Protein AF-A0A957QYD6-F1 (afdb_monomer)

Radius of gyration: 33.6 Å; Cα contacts (8 Å, |Δi|>4): 806; chains: 1; bounding box: 87×62×82 Å

Solvent-accessible surface area (backbone atoms only — not comparable to full-atom values): 34906 Å² total; per-residue (Å²): 112,67,49,65,47,17,61,75,36,44,69,42,18,51,48,41,56,72,78,39,56,90,44,41,72,78,31,37,68,39,18,50,70,55,33,40,85,70,39,49,62,56,34,54,61,67,34,68,90,64,81,73,57,56,93,84,30,79,79,37,42,63,34,46,53,34,50,62,35,21,50,42,65,68,87,66,64,53,43,52,52,45,25,53,55,51,47,57,51,41,55,52,38,53,76,71,71,42,66,61,68,58,43,44,51,53,46,32,51,44,62,48,62,51,28,44,38,79,45,71,49,93,85,44,59,88,45,77,47,76,49,72,51,67,50,42,68,69,53,50,51,62,48,55,64,52,46,64,60,50,52,60,55,54,74,76,54,88,82,86,70,52,57,37,63,50,51,38,37,46,61,39,61,41,90,80,59,85,95,64,86,74,54,70,70,53,50,50,51,33,43,56,50,22,53,52,47,43,44,54,51,42,66,75,27,77,90,33,60,30,51,30,47,53,42,48,51,53,29,49,76,69,73,38,51,89,78,46,87,69,86,69,61,68,66,57,48,55,38,35,49,87,86,59,90,90,49,62,64,66,62,51,50,53,55,48,52,51,51,35,49,56,51,20,63,56,55,58,74,46,62,50,56,62,52,30,50,52,50,40,50,51,53,52,32,30,51,59,60,74,51,76,71,61,63,39,58,46,58,33,33,36,53,24,23,76,72,40,94,56,21,59,58,44,30,51,29,31,62,72,59,67,52,57,18,68,52,34,31,38,14,52,48,46,18,53,73,71,62,41,91,64,41,68,60,55,42,55,58,26,55,75,34,80,72,26,20,66,33,35,42,49,48,52,53,42,43,94,82,53,60,66,71,58,45,54,53,41,64,76,60,34,82,91,40,21,71,57,45,16,55,34,30,31,68,65,52,41,51,67,77,54,50,52,52,37,33,66,39,90,53,61,64,35,11,44,21,30,42,51,10,37,30,60,11,88,65,67,75,51,62,60,78,96,42,39,69,51,39,51,53,39,59,48,69,53,88,67,85,40,69,67,55,17,61,61,18,45,82,29,39,67,59,15,48,52,28,52,53,52,53,72,73,41,92,64,81,77,91,53,79,87,45,95,73,26,28,67,58,29,18,56,70,28,38,50,72,67,54,33,54,56,52,59,74,67,62,53,86,86,51,60,67,59,58,54,25,56,56,31,46,80,39,58,70,50,44,49,62,46,63,73,37,74,84,42,58,90,52,59,50,46,54,49,41,35,81,72,46,76,58,44,50,54,43,51,51,54,44,44,78,72,68,48,53,40,56,61,57,32,55,23,25,74,37,75,86,51,77,79,86,79,83,77,64,63,34,56,55,26,51,51,50,26,54,45,21,53,62,38,46,73,47,95,45,70,64,49,25,48,18,14,52,40,29,29,58,51,26,54,53,52,19,56,50,34,50,52,49,55,55,48,37,70,73,72,25,80,127

Secondary structure (DSSP, 8-state):
-HHHHHTT-HHHHHHHHHH-GGGTTTTHHHHHHH-HHHHHHHHHHHTTT--S-TTT-TT-HHHHHHHHHH-S-TTSSHHHHHHHHHHHHHHHHHHTT--HHHHHHHHHHHH--EEEEEEE-TT-TT-EEEEEEEPPHHHHHHHHHHHHHHHHHHTTS--S--HHHHHHHHHHHS---TT-PPPHHHHHHHHHHHHHHHHHHHHHTTT-HHHHHHHHHHHHHTT-TTTS-----HHHHHHSPPP-TTS-HHHHHHHHHHHHHHHHHHHTTS-HHHHHHHHHHHHHHHHHTT--SS--HHHHHHHHHHH-S-HHHHHHHHHHTT--HHHHHHHHHHHHHTT-TTHHHHHHHHHHSHHHHHHHHHHHHH-SS--HHHHHHHHTT-TT-HHHHHHHHHTT-S-HHHHHHHHT-SSHHHHHHHHHHHHHSSSTT---GGGHHHHHHHHHT--S--HHHHHHHHT-HHHHHHHHHHHHHS----TTTT-TT-HHHHHHHH--HHHHHHHHTT--TTS-HHHHHHHHTT-HHHHHHHHT-GGGGGGTTGGG-S---HHHHHHHHHHHHTT--HHHHHHHTT-TTS-----S-HHHHHHHHHHHHHHHHTSS-HHHHHHHHHHHHHHHHHHHHHHHHHHHHHHH---

Sequence (639 aa):
PWLEYAWLGESEANYVLTNHPEYLISAAKPSLHWAPKSTLPYLLKASIGDKRLLHSSPDHPLRIINDWVQGVFPGSDEGVKRRKVLFGTIEKWLAENGDTDVALLALRSVFSPSFEMITTEPGSGNTVTMRHGYLLLDDLRAIQELWLQANEMLKSIEITNWDPLRIIVEEWAYSRQPGVTLSDDLYQFKRDFAVQLLHDVASLAQNHLGVLRWVRRVARALEVTSAVQVNIDEDFDVLYPEEDLDKDWRKQQEEQAAEVRKLADIWARSEPTEIASRLAHIEKEASLVGRQWPRWTPYLCQEIAERSETPSIWAAALMMVEVTGDLVFPFLYKAAEIMQSGWEKHVDKCLERSSLRAASLRLVLTLPDPPGTLLEKAFGLLDDHHGLVESLCLRSEIPENRVRQLLRHKNVSVAQAAARGEWASDPKGVVRDSLREDWRRVVINAARADYWIREALKNDPDLAYTWLTLQMDSSYSIPDYYSRESPFQAAVLALTLDHRRTLLKRVTANTQPELVFHLVGKAPELYRDLLENELLKDFHLIPLSGSPDEAWVDLARVASHAGYSPRKIALAAFSIVGVVVHSGPESMVWSEWEKRFEAICVHDDELLQEIGKSGIVYASSQRKRAEKRERHEGIYGWG

Mean predicted aligned error: 11.42 Å

Structure (mmCIF, N/CA/C/O backbone):
data_AF-A0A957QYD6-F1
#
_entry.id   AF-A0A957QYD6-F1
#
loop_
_atom_site.group_PDB
_atom_site.id
_atom_site.type_symbol
_atom_site.label_atom_id
_atom_site.label_alt_id
_atom_site.label_comp_id
_atom_site.label_asym_id
_atom_site.label_entity_id
_atom_site.label_seq_id
_atom_site.pdbx_PDB_ins_code
_atom_site.Cartn_x
_atom_site.Cartn_y
_atom_site.Cartn_z
_atom_site.occupancy
_atom_site.B_iso_or_equiv
_atom_site.auth_seq_id
_atom_site.auth_comp_id
_atom_site.auth_asym_id
_atom_site.auth_atom_id
_atom_site.pdbx_PDB_model_num
ATOM 1 N N . PRO A 1 1 ? 6.015 -27.399 -25.560 1.00 81.06 1 PRO A N 1
ATOM 2 C CA . PRO A 1 1 ? 5.435 -28.626 -26.153 1.00 81.06 1 PRO A CA 1
ATOM 3 C C . PRO A 1 1 ? 3.923 -28.775 -25.915 1.00 81.06 1 PRO A C 1
ATOM 5 O O . PRO A 1 1 ? 3.189 -28.961 -26.879 1.00 81.06 1 PRO A O 1
ATOM 8 N N . TRP A 1 2 ? 3.444 -28.709 -24.662 1.00 90.19 2 TRP A N 1
ATOM 9 C CA . TRP A 1 2 ? 2.016 -28.904 -24.354 1.00 90.19 2 TRP A CA 1
ATOM 10 C C . TRP A 1 2 ? 1.124 -27.724 -24.744 1.00 90.19 2 TRP A C 1
ATOM 12 O O . TRP A 1 2 ? -0.014 -27.941 -25.146 1.00 90.19 2 TRP A O 1
ATOM 22 N N . LEU A 1 3 ? 1.648 -26.494 -24.687 1.00 89.31 3 LEU A N 1
ATOM 23 C CA . LEU A 1 3 ? 0.950 -25.305 -25.184 1.00 89.31 3 LEU A CA 1
ATOM 24 C C . LEU A 1 3 ? 0.640 -25.445 -26.681 1.00 89.31 3 LEU A C 1
ATOM 26 O O . LEU A 1 3 ? -0.491 -25.233 -27.105 1.00 89.31 3 LEU A O 1
ATOM 30 N N . GLU A 1 4 ? 1.642 -25.817 -27.473 1.00 91.44 4 GLU A N 1
ATOM 31 C CA . GLU A 1 4 ? 1.532 -25.991 -28.919 1.00 91.44 4 GLU A CA 1
ATOM 32 C C . GLU A 1 4 ? 0.623 -27.174 -29.269 1.00 91.44 4 GLU A C 1
ATOM 34 O O . GLU A 1 4 ? -0.174 -27.080 -30.197 1.00 91.44 4 GLU A O 1
ATOM 39 N N . TYR A 1 5 ? 0.686 -28.259 -28.488 1.00 91.81 5 TYR A N 1
ATOM 40 C CA . TYR A 1 5 ? -0.209 -29.407 -28.640 1.00 91.81 5 TYR A CA 1
ATOM 41 C C . TYR A 1 5 ? -1.674 -29.038 -28.366 1.00 91.81 5 TYR A C 1
ATOM 43 O O . TYR A 1 5 ? -2.548 -29.392 -29.150 1.00 91.81 5 TYR A O 1
ATOM 51 N N . ALA A 1 6 ? -1.953 -28.258 -27.315 1.00 91.75 6 ALA A N 1
ATOM 52 C CA . ALA A 1 6 ? -3.310 -27.813 -26.989 1.00 91.75 6 ALA A CA 1
ATOM 53 C C . ALA A 1 6 ? -3.938 -26.916 -28.074 1.00 91.75 6 ALA A C 1
ATOM 55 O O . ALA A 1 6 ? -5.160 -26.826 -28.161 1.00 91.75 6 ALA A O 1
ATOM 56 N N . TRP A 1 7 ? -3.132 -26.261 -28.919 1.00 94.31 7 TRP A N 1
ATOM 57 C CA . TRP A 1 7 ? -3.636 -25.479 -30.054 1.00 94.31 7 TRP A CA 1
ATOM 58 C C . TRP A 1 7 ? -4.165 -26.334 -31.213 1.00 94.31 7 TRP A C 1
ATOM 60 O O . TRP A 1 7 ? -4.867 -25.786 -32.063 1.00 94.31 7 TRP A O 1
ATOM 70 N N . LEU A 1 8 ? -3.868 -27.639 -31.253 1.00 93.50 8 LEU A N 1
ATOM 71 C CA . LEU A 1 8 ? -4.245 -28.519 -32.364 1.00 93.50 8 LEU A CA 1
ATOM 72 C C . LEU A 1 8 ? -5.752 -28.812 -32.432 1.00 93.50 8 LEU A C 1
ATOM 74 O O . LEU A 1 8 ? -6.259 -29.048 -33.529 1.00 93.50 8 LEU A O 1
ATOM 78 N N . GLY A 1 9 ? -6.470 -28.762 -31.306 1.00 94.44 9 GLY A N 1
ATOM 79 C CA . GLY A 1 9 ? -7.908 -29.016 -31.282 1.00 94.44 9 GLY A CA 1
ATOM 80 C C . GLY A 1 9 ? -8.495 -29.248 -29.890 1.00 94.44 9 GLY A C 1
ATOM 81 O O . GLY A 1 9 ? -7.802 -29.251 -28.871 1.00 94.44 9 GLY A O 1
ATOM 82 N N . GLU A 1 10 ? -9.815 -29.448 -29.848 1.00 95.50 10 GLU A N 1
ATOM 83 C CA . GLU A 1 10 ? -10.580 -29.666 -28.611 1.00 95.50 10 GLU A CA 1
ATOM 84 C C . GLU A 1 10 ? -10.161 -30.943 -27.869 1.00 95.50 10 GLU A C 1
ATOM 86 O O . GLU A 1 10 ? -10.092 -30.952 -26.639 1.00 95.50 10 GLU A O 1
ATOM 91 N N . SER A 1 11 ? -9.852 -32.023 -28.592 1.00 95.69 11 SER A N 1
ATOM 92 C CA . SER A 1 11 ? -9.425 -33.287 -27.977 1.00 95.69 11 SER A CA 1
ATOM 93 C C . SER A 1 11 ? -8.052 -33.156 -27.325 1.00 95.69 11 SER A C 1
ATOM 95 O O . SER A 1 11 ? -7.848 -33.622 -26.205 1.00 95.69 11 SER A O 1
ATOM 97 N N . GLU A 1 12 ? -7.130 -32.460 -27.983 1.00 97.06 12 GLU A N 1
ATOM 98 C CA . GLU A 1 12 ? -5.781 -32.202 -27.494 1.00 97.06 12 GLU A CA 1
ATOM 99 C C . GLU A 1 12 ? -5.798 -31.261 -26.288 1.00 97.06 12 GLU A C 1
ATOM 101 O O . GLU A 1 12 ? -5.145 -31.547 -25.283 1.00 97.06 12 GLU A O 1
ATOM 106 N N . ALA A 1 13 ? -6.606 -30.197 -26.332 1.00 94.81 13 ALA A N 1
ATOM 107 C CA . ALA A 1 13 ? -6.820 -29.313 -25.190 1.00 94.81 13 ALA A CA 1
ATOM 108 C C . ALA A 1 13 ? -7.363 -30.078 -23.968 1.00 94.81 13 ALA A C 1
ATOM 110 O O . ALA A 1 13 ? -6.786 -30.007 -22.882 1.00 94.81 13 ALA A O 1
ATOM 111 N N . ASN A 1 14 ? -8.423 -30.878 -24.142 1.00 94.69 14 ASN A N 1
ATOM 112 C CA . ASN A 1 14 ? -8.981 -31.698 -23.060 1.00 94.69 14 ASN A CA 1
ATOM 113 C C . ASN A 1 14 ? -7.978 -32.737 -22.528 1.00 94.69 14 ASN A C 1
ATOM 115 O O . ASN A 1 14 ? -7.928 -32.989 -21.319 1.00 94.69 14 ASN A O 1
ATOM 119 N N . TYR A 1 15 ? -7.157 -33.323 -23.407 1.00 95.62 15 TYR A N 1
ATOM 120 C CA . TYR A 1 15 ? -6.106 -34.259 -23.013 1.00 95.62 15 TYR A CA 1
ATOM 121 C C . TYR A 1 15 ? -5.075 -33.590 -22.099 1.00 95.62 15 TYR A C 1
ATOM 123 O O . TYR A 1 15 ? -4.736 -34.165 -21.062 1.00 95.62 15 TYR A O 1
ATOM 131 N N . VAL A 1 16 ? -4.612 -32.381 -22.445 1.00 94.25 16 VAL A N 1
ATOM 132 C CA . VAL A 1 16 ? -3.661 -31.614 -21.621 1.00 94.25 16 VAL A CA 1
ATOM 133 C C . VAL A 1 16 ? -4.272 -31.278 -20.263 1.00 94.25 16 VAL A C 1
ATOM 135 O O . VAL A 1 16 ? -3.642 -31.541 -19.245 1.00 94.25 16 VAL A O 1
ATOM 138 N N . LEU A 1 17 ? -5.515 -30.787 -20.216 1.00 92.69 17 LEU A N 1
ATOM 139 C CA . LEU A 1 17 ? -6.185 -30.462 -18.948 1.00 92.69 17 LEU A CA 1
ATOM 140 C C . LEU A 1 17 ? -6.315 -31.671 -18.010 1.00 92.69 17 LEU A C 1
ATOM 142 O O . LEU A 1 17 ? -6.171 -31.534 -16.797 1.00 92.69 17 LEU A O 1
ATOM 146 N N . THR A 1 18 ? -6.590 -32.850 -18.572 1.00 93.31 18 THR A N 1
ATOM 147 C CA . THR A 1 18 ? -6.857 -34.065 -17.789 1.00 93.31 18 THR A CA 1
ATOM 148 C C . THR A 1 18 ? -5.574 -34.758 -17.333 1.00 93.31 18 THR A C 1
ATOM 150 O O . THR A 1 18 ? -5.497 -35.212 -16.194 1.00 93.31 18 THR A O 1
ATOM 153 N N . ASN A 1 19 ? -4.573 -34.861 -18.212 1.00 95.44 19 ASN A N 1
ATOM 154 C CA . ASN A 1 19 ? -3.368 -35.663 -17.969 1.00 95.44 19 ASN A CA 1
ATOM 155 C C . ASN A 1 19 ? -2.163 -34.832 -17.511 1.00 95.44 19 ASN A C 1
ATOM 157 O O . ASN A 1 19 ? -1.222 -35.392 -16.957 1.00 95.44 19 ASN A O 1
ATOM 161 N N . HIS A 1 20 ? -2.196 -33.519 -17.742 1.00 93.44 20 HIS A N 1
ATOM 162 C CA . HIS A 1 20 ? -1.092 -32.591 -17.501 1.00 93.44 20 HIS A CA 1
ATOM 163 C C . HIS A 1 20 ? -1.568 -31.303 -16.794 1.00 93.44 20 HIS A C 1
ATOM 165 O O . HIS A 1 20 ? -1.331 -30.194 -17.290 1.00 93.44 20 HIS A O 1
ATOM 171 N N . PRO A 1 21 ? -2.261 -31.410 -15.638 1.00 91.50 21 PRO A N 1
ATOM 172 C CA . PRO A 1 21 ? -2.838 -30.260 -14.936 1.00 91.50 21 PRO A CA 1
ATOM 173 C C . PRO A 1 21 ? -1.792 -29.230 -14.480 1.00 91.50 21 PRO A C 1
ATOM 175 O O . PRO A 1 21 ? -2.120 -28.056 -14.318 1.00 91.50 21 PRO A O 1
ATOM 178 N N . GLU A 1 22 ? -0.526 -29.622 -14.323 1.00 92.75 22 GLU A N 1
ATOM 179 C CA . GLU A 1 22 ? 0.596 -28.723 -14.033 1.00 92.75 22 GLU A CA 1
ATOM 180 C C . GLU A 1 22 ? 0.827 -27.665 -15.128 1.00 92.75 22 GLU A C 1
ATOM 182 O O . GLU A 1 22 ? 1.401 -26.610 -14.860 1.00 92.75 22 GLU A O 1
ATOM 187 N N . TYR A 1 23 ? 0.328 -27.901 -16.347 1.00 93.25 23 TYR A N 1
ATOM 188 C CA . TYR A 1 23 ? 0.391 -26.954 -17.460 1.00 93.25 23 TYR A CA 1
ATOM 189 C C . TYR A 1 23 ? -0.883 -26.119 -17.630 1.00 93.25 23 TYR A C 1
ATOM 191 O O . TYR A 1 23 ? -0.955 -25.346 -18.584 1.00 93.25 23 TYR A O 1
ATOM 199 N N . LEU A 1 24 ? -1.859 -26.205 -16.714 1.00 94.25 24 LEU A N 1
ATOM 200 C CA . LEU A 1 24 ? -3.146 -25.502 -16.809 1.00 94.25 24 LEU A CA 1
ATOM 201 C C . LEU A 1 24 ? -2.990 -24.023 -17.187 1.00 94.25 24 LEU A C 1
ATOM 203 O O . LEU A 1 24 ? -3.624 -23.572 -18.133 1.00 94.25 24 LEU A O 1
ATOM 207 N N . ILE A 1 25 ? -2.127 -23.283 -16.484 1.00 95.12 25 ILE A N 1
ATOM 208 C CA . ILE A 1 25 ? -1.944 -21.838 -16.696 1.00 95.12 25 ILE A CA 1
ATOM 209 C C . ILE A 1 25 ? -1.325 -21.542 -18.065 1.00 95.12 25 ILE A C 1
ATOM 211 O O . ILE A 1 25 ? -1.827 -20.698 -18.804 1.00 95.12 25 ILE A O 1
ATOM 215 N N . SER A 1 26 ? -0.270 -22.270 -18.443 1.00 92.62 26 SER A N 1
ATOM 216 C CA . SER A 1 26 ? 0.401 -22.046 -19.730 1.00 92.62 26 SER A CA 1
ATOM 217 C C . SER A 1 26 ? -0.457 -22.487 -20.919 1.00 92.62 26 SER A C 1
ATOM 219 O O . SER A 1 26 ? -0.424 -21.832 -21.954 1.00 92.62 26 SER A O 1
ATOM 221 N N . ALA A 1 27 ? -1.280 -23.530 -20.772 1.00 93.81 27 ALA A N 1
ATOM 222 C CA . ALA A 1 27 ? -2.193 -24.026 -21.803 1.00 93.81 27 ALA A CA 1
ATOM 223 C C . ALA A 1 27 ? -3.606 -23.405 -21.743 1.00 93.81 27 ALA A C 1
ATOM 225 O O . ALA A 1 27 ? -4.472 -23.777 -22.540 1.00 93.81 27 ALA A O 1
ATOM 226 N N . ALA A 1 28 ? -3.871 -22.457 -20.838 1.00 93.94 28 ALA A N 1
ATOM 227 C CA . ALA A 1 28 ? -5.221 -21.939 -20.612 1.00 93.94 28 ALA A CA 1
ATOM 228 C C . ALA A 1 28 ? -5.804 -21.237 -21.845 1.00 93.94 28 ALA A C 1
ATOM 230 O O . ALA A 1 28 ? -6.974 -21.428 -22.163 1.00 93.94 28 ALA A O 1
ATOM 231 N N . LYS A 1 29 ? -4.994 -20.462 -22.578 1.00 92.50 29 LYS A N 1
ATOM 232 C CA . LYS A 1 29 ? -5.446 -19.725 -23.770 1.00 92.50 29 LYS A CA 1
ATOM 233 C C . LYS A 1 29 ? -5.958 -20.646 -24.895 1.00 92.50 29 LYS A C 1
ATOM 235 O O . LYS A 1 29 ? -7.103 -20.450 -25.304 1.00 92.50 29 LYS A O 1
ATOM 240 N N . PRO A 1 30 ? -5.194 -21.646 -25.387 1.00 93.50 30 PRO A N 1
ATOM 241 C CA . PRO A 1 30 ? -5.735 -22.615 -26.345 1.00 93.50 30 PRO A CA 1
ATOM 242 C C . PRO A 1 30 ? -6.906 -23.418 -25.779 1.00 93.50 30 PRO A C 1
ATOM 244 O O . PRO A 1 30 ? -7.872 -23.682 -26.491 1.00 93.50 30 PRO A O 1
ATOM 247 N N . SER A 1 31 ? -6.863 -23.769 -24.492 1.00 95.56 31 SER A N 1
ATOM 248 C CA . SER A 1 31 ? -7.916 -24.585 -23.881 1.00 95.56 31 SER A CA 1
ATOM 249 C C . SER A 1 31 ? -9.244 -23.831 -23.758 1.00 95.56 31 SER A C 1
ATOM 251 O O . SER A 1 31 ? -10.294 -24.387 -24.057 1.00 95.56 31 SER A O 1
ATOM 253 N N . LEU A 1 32 ? -9.220 -22.538 -23.427 1.00 95.94 32 LEU A N 1
ATOM 254 C CA . LEU A 1 32 ? -10.403 -21.671 -23.451 1.00 95.94 32 LEU A CA 1
ATOM 255 C C . LEU A 1 32 ? -10.903 -21.387 -24.872 1.00 95.94 32 LEU A C 1
ATOM 257 O O . LEU A 1 32 ? -12.088 -21.118 -25.059 1.00 95.94 32 LEU A O 1
ATOM 261 N N . HIS A 1 33 ? -10.020 -21.438 -25.872 1.00 93.62 33 HIS A N 1
ATOM 262 C CA . HIS A 1 33 ? -10.412 -21.301 -27.271 1.00 93.62 33 HIS A CA 1
ATOM 263 C C . HIS A 1 33 ? -11.190 -22.528 -27.767 1.00 93.62 33 HIS A C 1
ATOM 265 O O . HIS A 1 33 ? -12.258 -22.365 -28.351 1.00 93.62 33 HIS A O 1
ATOM 271 N N . TRP A 1 34 ? -10.688 -23.740 -27.503 1.00 95.31 34 TRP A N 1
ATOM 272 C CA . TRP A 1 34 ? -11.271 -24.976 -28.037 1.00 95.31 34 TRP A CA 1
ATOM 273 C C . TRP A 1 34 ? -12.262 -25.678 -27.100 1.00 95.31 34 TRP A C 1
ATOM 275 O O . TRP A 1 34 ? -13.253 -26.229 -27.563 1.00 95.31 34 TRP A O 1
ATOM 285 N N . ALA A 1 35 ? -12.011 -25.667 -25.790 1.00 95.88 35 ALA A N 1
ATOM 286 C CA . ALA A 1 35 ? -12.738 -26.446 -24.783 1.00 95.88 35 ALA A CA 1
ATOM 287 C C . ALA A 1 35 ? -13.107 -25.611 -23.531 1.00 95.88 35 ALA A C 1
ATOM 289 O O . ALA A 1 35 ? -12.777 -25.997 -22.400 1.00 95.88 35 ALA A O 1
ATOM 290 N N . PRO A 1 36 ? -13.804 -24.463 -23.660 1.00 96.25 36 PRO A N 1
ATOM 291 C CA . PRO A 1 36 ? -14.046 -23.562 -22.530 1.00 96.25 36 PRO A CA 1
ATOM 292 C C . PRO A 1 36 ? -14.858 -24.207 -21.398 1.00 96.25 36 PRO A C 1
ATOM 294 O O . PRO A 1 36 ? -14.525 -24.027 -20.230 1.00 96.25 36 PRO A O 1
ATOM 297 N N . LYS A 1 37 ? -15.870 -25.027 -21.722 1.00 95.75 37 LYS A N 1
ATOM 298 C CA . LYS A 1 37 ? -16.712 -25.712 -20.720 1.00 95.75 37 LYS A CA 1
ATOM 299 C C . LYS A 1 37 ? -15.923 -26.674 -19.829 1.00 95.75 37 LYS A C 1
ATOM 301 O O . LYS A 1 37 ? -16.267 -26.826 -18.661 1.00 95.75 37 LYS A O 1
ATOM 306 N N . SER A 1 38 ? -14.882 -27.302 -20.373 1.00 94.50 38 SER A N 1
ATOM 307 C CA . SER A 1 38 ? -13.979 -28.174 -19.617 1.00 94.50 38 SER A CA 1
ATOM 308 C C . SER A 1 38 ? -12.923 -27.373 -18.867 1.00 94.50 38 SER A C 1
ATOM 310 O O . SER A 1 38 ? -12.589 -27.718 -17.743 1.00 94.50 38 SER A O 1
ATOM 312 N N . THR A 1 39 ? -12.412 -26.295 -19.467 1.00 97.25 39 THR A N 1
ATOM 313 C CA . THR A 1 39 ? -11.297 -25.503 -18.922 1.00 97.25 39 THR A CA 1
ATOM 314 C C . THR A 1 39 ? -11.700 -24.663 -17.711 1.00 97.25 39 THR A C 1
ATOM 316 O O . THR A 1 39 ? -10.968 -24.608 -16.723 1.00 97.25 39 THR A O 1
ATOM 319 N N . LEU A 1 40 ? -12.863 -24.006 -17.772 1.00 98.00 40 LEU A N 1
ATOM 320 C CA . LEU A 1 40 ? -13.306 -23.062 -16.744 1.00 98.00 40 LEU A CA 1
ATOM 321 C C . LEU A 1 40 ? -13.385 -23.680 -15.333 1.00 98.00 40 LE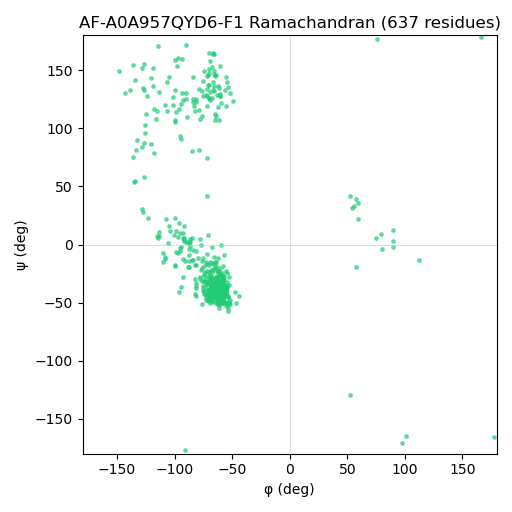U A C 1
ATOM 323 O O . LEU A 1 40 ? -12.837 -23.064 -14.421 1.00 98.00 40 LEU A O 1
ATOM 327 N N . PRO A 1 41 ? -13.945 -24.891 -15.118 1.00 97.00 41 PRO A N 1
ATOM 328 C CA . PRO A 1 41 ? -13.915 -25.541 -13.804 1.00 97.00 41 PRO A CA 1
ATOM 329 C C . PRO A 1 41 ? -12.506 -25.708 -13.214 1.00 97.00 41 PRO A C 1
ATOM 331 O O . PRO A 1 41 ? -12.317 -25.502 -12.015 1.00 97.00 41 PRO A O 1
ATOM 334 N N . TYR A 1 42 ? -11.499 -26.041 -14.034 1.00 96.50 42 TYR A N 1
ATOM 335 C CA . TYR A 1 42 ? -10.115 -26.165 -13.560 1.00 96.50 42 TYR A CA 1
ATOM 336 C C . TYR A 1 42 ? -9.529 -24.811 -13.152 1.00 96.50 42 TYR A C 1
ATOM 338 O O . TYR A 1 42 ? -8.854 -24.732 -12.127 1.00 96.50 42 TYR A O 1
ATOM 346 N N . LEU A 1 43 ? -9.808 -23.744 -13.908 1.00 97.69 43 LEU A N 1
ATOM 347 C CA . LEU A 1 43 ? -9.346 -22.392 -13.575 1.00 97.69 43 LEU A CA 1
ATOM 348 C C . LEU A 1 43 ? -10.037 -21.835 -12.320 1.00 97.69 43 LEU A C 1
ATOM 350 O O . LEU A 1 43 ? -9.362 -21.245 -11.477 1.00 97.69 43 LEU A O 1
ATOM 354 N N . LEU A 1 44 ? -11.345 -22.064 -12.148 1.00 97.56 44 LEU A N 1
ATOM 355 C CA . LEU A 1 44 ? -12.054 -21.706 -10.911 1.00 97.56 44 LEU A CA 1
ATOM 356 C C . LEU A 1 44 ? -11.440 -22.441 -9.714 1.00 97.56 44 LEU A C 1
ATOM 358 O O . LEU A 1 44 ? -11.052 -21.811 -8.735 1.00 97.56 44 LEU A O 1
ATOM 362 N N . LYS A 1 45 ? -11.224 -23.756 -9.828 1.00 96.94 45 LYS A N 1
ATOM 363 C CA . LYS A 1 45 ? -10.572 -24.545 -8.774 1.00 96.94 45 LYS A CA 1
ATOM 364 C C . LYS A 1 45 ? -9.157 -24.057 -8.450 1.00 96.94 45 LYS A C 1
ATOM 366 O O . LYS A 1 45 ? -8.799 -23.986 -7.279 1.00 96.94 45 LYS A O 1
ATOM 371 N N . ALA A 1 46 ? -8.367 -23.703 -9.462 1.00 95.88 46 ALA A N 1
ATOM 372 C CA . ALA A 1 46 ? -7.019 -23.163 -9.281 1.00 95.88 46 ALA A CA 1
ATOM 373 C C . ALA A 1 46 ? -7.003 -21.765 -8.635 1.00 95.88 46 ALA A C 1
ATOM 375 O O . ALA A 1 46 ? -5.957 -21.334 -8.163 1.00 95.88 46 ALA A O 1
ATOM 376 N N . SER A 1 47 ? -8.142 -21.064 -8.609 1.00 96.38 47 SER A N 1
ATOM 377 C CA . SER A 1 47 ? -8.267 -19.734 -8.001 1.00 96.38 47 SER A CA 1
ATOM 378 C C . SER A 1 47 ? -8.520 -19.778 -6.493 1.00 96.38 47 SER A C 1
ATOM 380 O O . SER A 1 47 ? -8.405 -18.749 -5.831 1.00 96.38 47 SER A O 1
ATOM 382 N N . ILE A 1 48 ? -8.874 -20.941 -5.931 1.00 96.19 48 ILE A N 1
ATOM 383 C CA . ILE A 1 48 ? -9.168 -21.071 -4.499 1.00 96.19 48 ILE A CA 1
ATOM 384 C C . ILE A 1 48 ? -7.910 -20.728 -3.692 1.00 96.19 48 ILE A C 1
ATOM 386 O O . ILE A 1 48 ? -6.884 -21.399 -3.794 1.00 96.19 48 ILE A O 1
ATOM 390 N N . GLY A 1 49 ? -8.004 -19.685 -2.866 1.00 91.81 49 GLY A N 1
ATOM 391 C CA . GLY A 1 49 ? -6.917 -19.228 -1.999 1.00 91.81 49 GLY A CA 1
ATOM 392 C C . GLY A 1 49 ? -5.843 -18.364 -2.674 1.00 91.81 49 GLY A C 1
ATOM 393 O O . GLY A 1 49 ? -4.972 -17.859 -1.962 1.00 91.81 49 GLY A O 1
ATOM 394 N N . ASP A 1 50 ? -5.902 -18.134 -3.992 1.00 91.75 50 ASP A N 1
ATOM 395 C CA . ASP A 1 50 ? -5.016 -17.176 -4.665 1.00 91.75 50 ASP A CA 1
ATOM 396 C C . ASP A 1 50 ? -5.518 -15.746 -4.410 1.00 91.75 50 ASP A C 1
ATOM 398 O O . ASP A 1 50 ? -6.566 -15.329 -4.895 1.00 91.75 50 ASP A O 1
ATOM 402 N N . LYS A 1 51 ? -4.785 -15.003 -3.573 1.00 88.88 51 LYS A N 1
ATOM 403 C CA . LYS A 1 51 ? -5.127 -13.629 -3.162 1.00 88.88 51 LYS A CA 1
ATOM 404 C C . LYS A 1 51 ? -4.331 -12.562 -3.917 1.00 88.88 51 LYS A C 1
ATOM 406 O O . LYS A 1 51 ? -4.354 -11.395 -3.522 1.00 88.88 51 LYS A O 1
ATOM 411 N N . ARG A 1 52 ? -3.565 -12.940 -4.948 1.00 91.12 52 ARG A N 1
ATOM 412 C CA . ARG A 1 52 ? -2.764 -11.980 -5.722 1.00 91.12 52 ARG A CA 1
ATOM 413 C C . ARG A 1 52 ? -3.677 -11.015 -6.482 1.00 91.12 52 ARG A C 1
ATOM 415 O O . ARG A 1 52 ? -4.760 -11.369 -6.938 1.00 91.12 52 ARG A O 1
ATOM 422 N N . LEU A 1 53 ? -3.230 -9.770 -6.638 1.00 85.56 53 LEU A N 1
ATOM 423 C CA . LEU A 1 53 ? -3.993 -8.743 -7.346 1.00 85.56 53 LEU A CA 1
ATOM 424 C C . LEU A 1 53 ? -4.043 -9.046 -8.854 1.00 85.56 53 LEU A C 1
ATOM 426 O O . LEU A 1 53 ? -3.007 -9.161 -9.507 1.00 85.56 53 LEU A O 1
ATOM 430 N N . LEU A 1 54 ? -5.251 -9.099 -9.430 1.00 86.75 54 LEU A N 1
ATOM 431 C CA . LEU A 1 54 ? -5.456 -9.493 -10.835 1.00 86.75 54 LEU A CA 1
ATOM 432 C C . LEU A 1 54 ? -4.752 -8.580 -11.853 1.00 86.75 54 LEU A C 1
ATOM 434 O O . LEU A 1 54 ? -4.390 -9.034 -12.932 1.00 86.75 54 LEU A O 1
ATOM 438 N N . HIS A 1 55 ? -4.568 -7.293 -11.545 1.00 79.81 55 HIS A N 1
ATOM 439 C CA . HIS A 1 55 ? -3.933 -6.343 -12.468 1.00 79.81 55 HIS A CA 1
ATOM 440 C C . HIS A 1 55 ? -2.404 -6.487 -12.527 1.00 79.81 55 HIS A C 1
ATOM 442 O O . HIS A 1 55 ? -1.800 -6.087 -13.515 1.00 79.81 55 HIS A O 1
ATOM 448 N N . SER A 1 56 ? -1.780 -7.061 -11.494 1.00 82.50 56 SER A N 1
ATOM 449 C CA . SER A 1 56 ? -0.327 -7.266 -11.409 1.00 82.50 56 SER A CA 1
ATOM 450 C C . SER A 1 56 ? 0.092 -8.724 -11.622 1.00 82.50 56 SER A C 1
ATOM 452 O O . SER A 1 56 ? 1.273 -9.044 -11.513 1.00 82.50 56 SER A O 1
ATOM 454 N N . SER A 1 57 ? -0.858 -9.628 -11.875 1.00 90.69 57 SER A N 1
ATOM 455 C CA . SER A 1 57 ? -0.610 -11.070 -12.005 1.00 90.69 57 SER A CA 1
ATOM 456 C C . SER A 1 57 ? -1.330 -11.636 -13.235 1.00 90.69 57 SER A C 1
ATOM 458 O O . SER A 1 57 ? -2.419 -12.199 -13.105 1.00 90.69 57 SER A O 1
ATOM 460 N N . PRO A 1 58 ? -0.746 -11.481 -14.441 1.00 88.44 58 PRO A N 1
ATOM 461 C CA . PRO A 1 58 ? -1.331 -11.968 -15.697 1.00 88.44 58 PRO A CA 1
ATOM 462 C C . PRO A 1 58 ? -1.574 -13.485 -15.731 1.00 88.44 58 PRO A C 1
ATOM 464 O O . PRO A 1 58 ? -2.424 -13.966 -16.471 1.00 88.44 58 PRO A O 1
ATOM 467 N N . ASP A 1 59 ? -0.825 -14.239 -14.927 1.00 92.19 59 ASP A N 1
ATOM 468 C CA . ASP A 1 59 ? -0.904 -15.692 -14.775 1.00 92.19 59 ASP A CA 1
ATOM 469 C C . ASP A 1 59 ? -1.985 -16.150 -13.777 1.00 92.19 59 ASP A C 1
ATOM 471 O O . ASP A 1 59 ? -2.209 -17.351 -13.621 1.00 92.19 59 ASP A O 1
ATOM 475 N N . HIS A 1 60 ? -2.662 -15.224 -13.091 1.00 95.75 60 HIS A N 1
ATOM 476 C CA . HIS A 1 60 ? -3.733 -15.561 -12.156 1.00 95.75 60 HIS A CA 1
ATOM 477 C C . HIS A 1 60 ? -4.928 -16.189 -12.909 1.00 95.75 60 HIS A C 1
ATOM 479 O O . HIS A 1 60 ? -5.415 -15.591 -13.872 1.00 95.75 60 HIS A O 1
ATOM 485 N N . PRO A 1 61 ? -5.507 -17.326 -12.467 1.00 96.75 61 PRO A N 1
ATOM 486 C CA . PRO A 1 61 ? -6.559 -18.000 -13.236 1.00 96.75 61 PRO A CA 1
ATOM 487 C C . PRO A 1 61 ? -7.812 -17.137 -13.484 1.00 96.75 61 PRO A C 1
ATOM 489 O O . PRO A 1 61 ? -8.280 -17.059 -14.617 1.00 96.75 61 PRO A O 1
ATOM 492 N N . LEU A 1 62 ? -8.317 -16.404 -12.478 1.00 96.50 62 LEU A N 1
ATOM 493 C CA . LEU A 1 62 ? -9.392 -15.410 -12.683 1.00 96.50 62 LEU A CA 1
ATOM 494 C C . LEU A 1 62 ? -9.024 -14.288 -13.671 1.00 96.50 62 LEU A C 1
ATOM 496 O O . LEU A 1 62 ? -9.898 -13.824 -14.401 1.00 96.50 62 LEU A O 1
ATOM 500 N N . ARG A 1 63 ? -7.753 -13.858 -13.732 1.00 95.00 63 ARG A N 1
ATOM 501 C CA . ARG A 1 63 ? -7.304 -12.867 -14.722 1.00 95.00 63 ARG A CA 1
ATOM 502 C C . ARG A 1 63 ? -7.376 -13.450 -16.131 1.00 95.00 63 ARG A C 1
ATOM 504 O O . ARG A 1 63 ? -7.899 -12.794 -17.024 1.00 95.00 63 ARG A O 1
ATOM 511 N N . ILE A 1 64 ? -6.961 -14.703 -16.302 1.00 95.81 64 ILE A N 1
ATOM 512 C CA . ILE A 1 64 ? -7.051 -15.423 -17.578 1.00 95.81 64 ILE A CA 1
ATOM 513 C C . ILE A 1 64 ? -8.512 -15.581 -18.031 1.00 95.81 64 ILE A C 1
ATOM 515 O O . ILE A 1 64 ? -8.818 -15.353 -19.203 1.00 95.81 64 ILE A O 1
ATOM 519 N N . ILE A 1 65 ? -9.426 -15.931 -17.115 1.00 96.88 65 ILE A N 1
ATOM 520 C CA . ILE A 1 65 ? -10.871 -15.983 -17.404 1.00 96.88 65 ILE A CA 1
ATOM 521 C C . ILE A 1 65 ? -11.369 -14.604 -17.853 1.00 96.88 65 ILE A C 1
ATOM 523 O O . ILE A 1 65 ? -12.060 -14.503 -18.867 1.00 96.88 65 ILE A O 1
ATOM 527 N N . ASN A 1 66 ? -10.997 -13.546 -17.128 1.00 94.50 66 ASN A N 1
ATOM 528 C CA . ASN A 1 66 ? -11.399 -12.182 -17.452 1.00 94.50 66 ASN A CA 1
ATOM 529 C C . ASN A 1 66 ? -10.917 -11.751 -18.843 1.00 94.50 66 ASN A C 1
ATOM 531 O O . ASN A 1 66 ? -11.721 -11.282 -19.648 1.00 94.50 66 ASN A O 1
ATOM 535 N N . ASP A 1 67 ? -9.637 -11.969 -19.147 1.00 92.88 67 ASP A N 1
ATOM 536 C CA . ASP A 1 67 ? -9.035 -11.622 -20.436 1.00 92.88 67 ASP A CA 1
ATOM 537 C C . ASP A 1 67 ? -9.680 -12.404 -21.588 1.00 92.88 67 ASP A C 1
ATOM 539 O O . ASP A 1 67 ? -9.890 -11.866 -22.674 1.00 92.88 67 ASP A O 1
ATOM 543 N N . TRP A 1 68 ? -10.069 -13.662 -21.362 1.00 94.94 68 TRP A N 1
ATOM 544 C CA . TRP A 1 68 ? -10.805 -14.442 -22.357 1.00 94.94 68 TRP A CA 1
ATOM 545 C C . TRP A 1 68 ? -12.221 -13.905 -22.601 1.00 94.94 68 TRP A C 1
ATOM 547 O O . TRP A 1 68 ? -12.650 -13.822 -23.755 1.00 94.94 68 TRP A O 1
ATOM 557 N N . VAL A 1 69 ? -12.946 -13.511 -21.553 1.00 93.81 69 VAL A N 1
ATOM 558 C CA . VAL A 1 69 ? -14.309 -12.967 -21.675 1.00 93.81 69 VAL A CA 1
ATOM 559 C C . VAL A 1 69 ? -14.323 -11.564 -22.296 1.00 93.81 69 VAL A C 1
ATOM 561 O O . VAL A 1 69 ? -15.209 -11.252 -23.099 1.00 93.81 69 VAL A O 1
ATOM 564 N N . GLN A 1 70 ? -13.358 -10.715 -21.939 1.00 91.00 70 GLN A N 1
ATOM 565 C CA . GLN A 1 70 ? -13.279 -9.322 -22.392 1.00 91.00 70 GLN A CA 1
ATOM 566 C C . GLN A 1 70 ? -12.504 -9.152 -23.709 1.00 91.00 70 GLN A C 1
ATOM 568 O O . GLN A 1 70 ? -12.720 -8.162 -24.406 1.00 91.00 70 GLN A O 1
ATOM 573 N N . GLY A 1 71 ? -11.671 -10.130 -24.082 1.00 88.25 71 GLY A N 1
ATOM 574 C CA . GLY A 1 71 ? -10.814 -10.164 -25.273 1.00 88.25 71 GLY A CA 1
ATOM 575 C C . GLY A 1 71 ? -11.532 -10.365 -26.606 1.00 88.25 71 GLY A C 1
ATOM 576 O O . GLY A 1 71 ? -11.082 -11.167 -27.427 1.00 88.25 71 GLY A O 1
ATOM 577 N N . VAL A 1 72 ? -12.671 -9.703 -26.820 1.00 84.81 72 VAL A N 1
ATOM 578 C CA . VAL A 1 72 ? -13.532 -9.887 -27.997 1.00 84.81 72 VAL A CA 1
ATOM 579 C C . VAL A 1 72 ? -13.972 -8.540 -28.569 1.00 84.81 72 VAL A C 1
ATOM 581 O O . VAL A 1 72 ? -14.263 -7.608 -27.825 1.00 84.81 72 VAL A O 1
ATOM 584 N N . PHE A 1 73 ? -14.038 -8.431 -29.902 1.00 81.38 73 PHE A N 1
ATOM 585 C CA . PHE A 1 73 ? -14.565 -7.231 -30.558 1.00 81.38 73 PHE A CA 1
ATOM 586 C C . PHE A 1 73 ? -16.094 -7.144 -30.380 1.00 81.38 73 PHE A C 1
ATOM 588 O O . PHE A 1 73 ? -16.769 -8.152 -30.631 1.00 81.38 73 PHE A O 1
ATOM 595 N N . PRO A 1 74 ? -16.659 -5.980 -30.006 1.00 79.38 74 PRO A N 1
ATOM 596 C CA . PRO A 1 74 ? -18.111 -5.801 -29.921 1.00 79.38 74 PRO A CA 1
ATOM 597 C C . PRO A 1 74 ? -18.828 -6.144 -31.236 1.00 79.38 74 PRO A C 1
ATOM 599 O O . PRO A 1 74 ? -18.292 -5.890 -32.316 1.00 79.38 74 PRO A O 1
ATOM 602 N N . GLY A 1 75 ? -20.034 -6.720 -31.153 1.00 73.75 75 GLY A N 1
ATOM 603 C CA . GLY A 1 75 ? -20.839 -7.089 -32.330 1.00 73.75 75 GLY A CA 1
ATOM 604 C C . GLY A 1 75 ? -20.439 -8.385 -33.049 1.00 73.75 75 GLY A C 1
ATOM 605 O O . GLY A 1 75 ? -20.960 -8.670 -34.122 1.00 73.75 75 GLY A O 1
ATOM 606 N N . SER A 1 76 ? -19.525 -9.182 -32.485 1.00 79.62 76 SER A N 1
ATOM 607 C CA . SER A 1 76 ? -19.135 -10.498 -33.029 1.00 79.62 76 SER A CA 1
ATOM 608 C C . SER A 1 76 ? -19.943 -11.683 -32.467 1.00 79.62 76 SER A C 1
ATOM 610 O O . SER A 1 76 ? -19.592 -12.833 -32.731 1.00 79.62 76 SER A O 1
ATOM 612 N N . ASP A 1 77 ? -20.975 -11.432 -31.648 1.00 82.69 77 ASP A N 1
ATOM 613 C CA . ASP A 1 77 ? -21.726 -12.375 -30.784 1.00 82.69 77 ASP A CA 1
ATOM 614 C C . ASP A 1 77 ? -20.887 -13.159 -29.755 1.00 82.69 77 ASP A C 1
ATOM 616 O O . ASP A 1 77 ? -21.403 -13.703 -28.775 1.00 82.69 77 ASP A O 1
ATOM 620 N N . GLU A 1 78 ? -19.578 -13.250 -29.965 1.00 87.88 78 GLU A N 1
ATOM 621 C CA . GLU A 1 78 ? -18.665 -14.082 -29.195 1.00 87.88 78 GLU A CA 1
ATOM 622 C C . GLU A 1 78 ? -18.504 -13.568 -27.755 1.00 87.88 78 GLU A C 1
ATOM 624 O O . GLU A 1 78 ? -18.411 -14.362 -26.818 1.00 87.88 78 GLU A O 1
ATOM 629 N N . GLY A 1 79 ? -18.584 -12.249 -27.544 1.00 88.25 79 GLY A N 1
ATOM 630 C CA . GLY A 1 79 ? -18.506 -11.639 -26.214 1.00 88.25 79 GLY A CA 1
ATOM 631 C C . GLY A 1 79 ? -19.651 -12.079 -25.297 1.00 88.25 79 GLY A C 1
ATOM 632 O O . GLY A 1 79 ? -19.421 -12.374 -24.121 1.00 88.25 79 GLY A O 1
ATOM 633 N N . VAL A 1 80 ? -20.868 -12.192 -25.840 1.00 92.25 80 VAL A N 1
ATOM 634 C CA . VAL A 1 80 ? -22.051 -12.694 -25.123 1.00 92.25 80 VAL A CA 1
ATOM 635 C C . VAL A 1 80 ? -21.968 -14.209 -24.938 1.00 92.25 80 VAL A C 1
ATOM 637 O O . VAL A 1 80 ? -22.240 -14.711 -23.847 1.00 92.25 80 VAL A O 1
ATOM 640 N N . LYS A 1 81 ? -21.550 -14.960 -25.968 1.00 94.31 81 LYS A N 1
ATOM 641 C CA . LYS A 1 81 ? -21.404 -16.426 -25.887 1.00 94.31 81 LYS A CA 1
ATOM 642 C C . LYS A 1 81 ? -20.437 -16.843 -24.779 1.00 94.31 81 LYS A C 1
ATOM 644 O O . LYS A 1 81 ? -20.786 -17.707 -23.976 1.00 94.31 81 LYS A O 1
ATOM 649 N N . ARG A 1 82 ? -19.267 -16.203 -24.679 1.00 95.75 82 ARG A N 1
ATOM 650 C CA . ARG A 1 82 ? -18.280 -16.492 -23.621 1.00 95.75 82 ARG A CA 1
ATOM 651 C C . ARG A 1 82 ? -18.826 -16.210 -22.225 1.00 95.75 82 ARG A C 1
ATOM 653 O O . ARG A 1 82 ? -18.660 -17.042 -21.336 1.00 95.75 82 ARG A O 1
ATOM 660 N N . ARG A 1 83 ? -19.546 -15.096 -22.047 1.00 96.44 83 ARG A N 1
ATOM 661 C CA . ARG A 1 83 ? -20.215 -14.750 -20.778 1.00 96.44 83 ARG A CA 1
ATOM 662 C C . ARG A 1 83 ? -21.278 -15.772 -20.389 1.00 96.44 83 ARG A C 1
ATOM 664 O O . ARG A 1 83 ? -21.298 -16.193 -19.240 1.00 96.44 83 ARG A O 1
ATOM 671 N N . LYS A 1 84 ? -22.098 -16.235 -21.341 1.00 97.06 84 LYS A N 1
ATOM 672 C CA . LYS A 1 84 ? -23.094 -17.301 -21.114 1.00 97.06 84 LYS A CA 1
ATOM 673 C C . LYS A 1 84 ? -22.444 -18.624 -20.707 1.00 97.06 84 LYS A C 1
ATOM 675 O O . LYS A 1 84 ? -22.934 -19.289 -19.800 1.00 97.06 84 LYS A O 1
ATOM 680 N N . VAL A 1 85 ? -21.336 -18.998 -21.352 1.00 97.81 85 VAL A N 1
ATOM 681 C CA . VAL A 1 85 ? -20.581 -20.209 -20.992 1.00 97.81 85 VAL A CA 1
ATOM 682 C C . VAL A 1 85 ? -20.004 -20.090 -19.582 1.00 97.81 85 VAL A C 1
ATOM 684 O O . VAL A 1 85 ? -20.179 -21.012 -18.792 1.00 97.81 85 VAL A O 1
ATOM 687 N N . LEU A 1 86 ? -19.378 -18.956 -19.248 1.00 98.12 86 LEU A N 1
ATOM 688 C CA . LEU A 1 86 ? -18.858 -18.714 -17.903 1.00 98.12 86 LEU A CA 1
ATOM 689 C C . LEU A 1 86 ? -19.968 -18.724 -16.847 1.00 98.12 86 LEU A C 1
ATOM 691 O O . LEU A 1 86 ? -19.815 -19.388 -15.827 1.00 98.12 86 LEU A O 1
ATOM 695 N N . PHE A 1 87 ? -21.087 -18.048 -17.108 1.00 98.12 87 PHE A N 1
ATOM 696 C CA . PHE A 1 87 ? -22.229 -18.010 -16.200 1.00 98.12 87 PHE A CA 1
ATOM 697 C C . PHE A 1 87 ? -22.770 -19.415 -15.903 1.00 98.12 87 PHE A C 1
ATOM 699 O O . PHE A 1 87 ? -22.832 -19.803 -14.741 1.00 98.12 87 PHE A O 1
ATOM 706 N N . GLY A 1 88 ? -23.024 -20.229 -16.935 1.00 97.62 88 GLY A N 1
ATOM 707 C CA . GLY A 1 88 ? -23.484 -21.608 -16.737 1.00 97.62 88 GLY A CA 1
ATOM 708 C C . GLY A 1 88 ? -22.468 -22.494 -16.002 1.00 97.62 88 GLY A C 1
ATOM 709 O O . GLY A 1 88 ? -22.848 -23.411 -15.273 1.00 97.62 88 GLY A O 1
ATOM 710 N N . THR A 1 89 ? -21.163 -22.227 -16.146 1.00 97.94 89 THR A N 1
ATOM 711 C CA . THR A 1 89 ? -20.136 -22.891 -15.330 1.00 97.94 89 THR A CA 1
ATOM 712 C C . THR A 1 89 ? -20.197 -22.453 -13.866 1.00 97.94 89 THR A C 1
ATOM 714 O O . THR A 1 89 ? -20.049 -23.306 -12.995 1.00 97.94 89 THR A O 1
ATOM 717 N N . ILE A 1 90 ? -20.431 -21.169 -13.584 1.00 97.62 90 ILE A N 1
ATOM 718 C CA . ILE A 1 90 ? -20.570 -20.642 -12.217 1.00 97.62 90 ILE A CA 1
ATOM 719 C C . ILE A 1 90 ? -21.805 -21.228 -11.524 1.00 97.62 90 ILE A C 1
ATOM 721 O O . ILE A 1 90 ? -21.699 -21.676 -10.385 1.00 97.62 90 ILE A O 1
ATOM 725 N N . GLU A 1 91 ? -22.948 -21.292 -12.213 1.00 96.50 91 GLU A N 1
ATOM 726 C CA . GLU A 1 91 ? -24.171 -21.900 -11.671 1.00 96.50 91 GLU A CA 1
ATOM 727 C C . GLU A 1 91 ? -23.931 -23.356 -11.266 1.00 96.50 91 GLU A C 1
ATOM 729 O O . GLU A 1 91 ? -24.250 -23.769 -10.150 1.00 96.50 91 GLU A O 1
ATOM 734 N N . LYS A 1 92 ? -23.300 -24.133 -12.155 1.00 96.25 92 LYS A N 1
ATOM 735 C CA . LYS A 1 92 ? -22.947 -25.525 -11.868 1.00 96.25 92 LYS A CA 1
ATOM 736 C C . LYS A 1 92 ? -21.953 -25.634 -10.708 1.00 96.25 92 LYS A C 1
ATOM 738 O O . LYS A 1 92 ? -22.121 -26.492 -9.849 1.00 96.25 92 LYS A O 1
ATOM 743 N N . TRP A 1 93 ? -20.938 -24.772 -10.681 1.00 96.19 93 TRP A N 1
ATOM 744 C CA . TRP A 1 93 ? -19.927 -24.735 -9.625 1.00 96.19 93 TRP A CA 1
ATOM 745 C C . TRP A 1 93 ? -20.557 -24.519 -8.248 1.00 96.19 93 TRP A C 1
ATOM 747 O O . TRP A 1 93 ? -20.262 -25.267 -7.321 1.00 96.19 93 TRP A O 1
ATOM 757 N N . LEU A 1 94 ? -21.471 -23.554 -8.121 1.00 94.88 94 LEU A N 1
ATOM 758 C CA . LEU A 1 94 ? -22.179 -23.291 -6.867 1.00 94.88 94 LEU A CA 1
ATOM 759 C C . LEU A 1 94 ? -23.140 -24.428 -6.491 1.00 94.88 94 LEU A C 1
ATOM 761 O O . LEU A 1 94 ? -23.173 -24.831 -5.331 1.00 94.88 94 LEU A O 1
ATOM 765 N N . ALA A 1 95 ? -23.853 -25.012 -7.460 1.00 93.19 95 ALA A N 1
ATOM 766 C CA . ALA A 1 95 ? -24.717 -26.172 -7.220 1.00 93.19 95 ALA A CA 1
ATOM 767 C C . ALA A 1 95 ? -23.945 -27.412 -6.717 1.00 93.19 95 ALA A C 1
ATOM 769 O O . ALA A 1 95 ? -24.501 -28.249 -6.007 1.00 93.19 95 ALA A O 1
ATOM 770 N N . GLU A 1 96 ? -22.660 -27.526 -7.061 1.00 94.38 96 GLU A N 1
ATOM 771 C CA . GLU A 1 96 ? -21.751 -28.588 -6.613 1.00 94.38 96 GLU A CA 1
ATOM 772 C C . GLU A 1 96 ? -20.978 -28.220 -5.323 1.00 94.38 96 GLU A C 1
ATOM 774 O O . GLU A 1 96 ? -20.017 -28.903 -4.968 1.00 94.38 96 GLU A O 1
ATOM 779 N N . ASN A 1 97 ? -21.415 -27.185 -4.587 1.00 91.88 97 ASN A N 1
ATOM 780 C CA . ASN A 1 97 ? -20.770 -26.639 -3.378 1.00 91.88 97 ASN A CA 1
ATOM 781 C C . ASN A 1 97 ? -19.332 -26.138 -3.608 1.00 91.88 97 ASN A C 1
ATOM 783 O O . ASN A 1 97 ? -18.456 -26.296 -2.753 1.00 91.88 97 ASN A O 1
ATOM 787 N N . GLY A 1 98 ? -19.068 -25.561 -4.778 1.00 93.25 98 GLY A N 1
ATOM 788 C CA . GLY A 1 98 ? -17.826 -24.855 -5.055 1.00 93.25 98 GL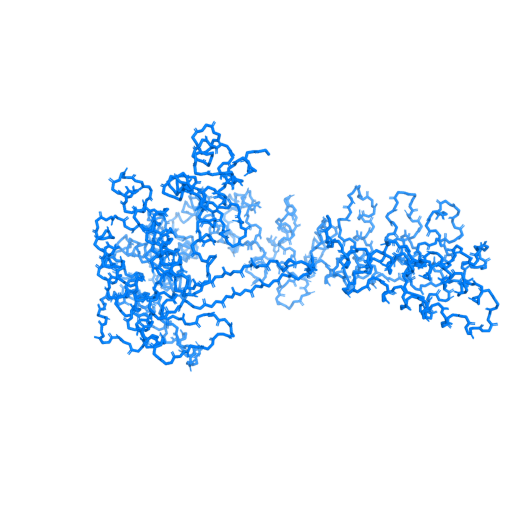Y A CA 1
ATOM 789 C C . GLY A 1 98 ? -17.667 -23.584 -4.212 1.00 93.25 98 GLY A C 1
ATOM 790 O O . GLY A 1 98 ? -18.623 -23.068 -3.641 1.00 93.25 98 GLY A O 1
ATOM 791 N N . ASP A 1 99 ? -16.439 -23.065 -4.143 1.00 95.88 99 ASP A N 1
ATOM 792 C CA . ASP A 1 99 ? -16.106 -21.863 -3.371 1.00 95.88 99 ASP A CA 1
ATOM 793 C C . ASP A 1 99 ? -16.904 -20.629 -3.844 1.00 95.88 99 ASP A C 1
ATOM 795 O O . ASP A 1 99 ? -16.838 -20.251 -5.023 1.00 95.88 99 ASP A O 1
ATOM 799 N N . THR A 1 100 ? -17.658 -20.024 -2.919 1.00 95.12 100 THR A N 1
ATOM 800 C CA . THR A 1 100 ? -18.549 -18.885 -3.180 1.00 95.12 100 THR A CA 1
ATOM 801 C C . THR A 1 100 ? -17.785 -17.622 -3.567 1.00 95.12 100 THR A C 1
ATOM 803 O O . THR A 1 100 ? -18.196 -16.924 -4.493 1.00 95.12 100 THR A O 1
ATOM 806 N N . ASP A 1 101 ? -16.657 -17.329 -2.918 1.00 93.38 101 ASP A N 1
ATOM 807 C CA . ASP A 1 101 ? -15.884 -16.114 -3.189 1.00 93.38 101 ASP A CA 1
ATOM 808 C C . ASP A 1 101 ? -15.303 -16.146 -4.610 1.00 93.38 101 ASP A C 1
ATOM 810 O O . ASP A 1 101 ? -15.381 -15.157 -5.346 1.00 93.38 101 ASP A O 1
ATOM 814 N N . VAL A 1 102 ? -14.786 -17.302 -5.041 1.00 96.00 102 VAL A N 1
ATOM 815 C CA . VAL A 1 102 ? -14.313 -17.516 -6.417 1.00 96.00 102 VAL A CA 1
ATOM 816 C C . VAL A 1 102 ? -15.451 -17.349 -7.429 1.00 96.00 102 VAL A C 1
ATOM 818 O O . VAL A 1 102 ? -15.259 -16.705 -8.465 1.00 96.00 102 VAL A O 1
ATOM 821 N N . ALA A 1 103 ? -16.638 -17.887 -7.136 1.00 96.38 103 ALA A N 1
ATOM 822 C CA . ALA A 1 103 ? -17.811 -17.742 -7.994 1.00 96.38 103 ALA A CA 1
ATOM 823 C C . ALA A 1 103 ? -18.226 -16.270 -8.149 1.00 96.38 103 ALA A C 1
ATOM 825 O O . ALA A 1 103 ? -18.398 -15.792 -9.272 1.00 96.38 103 ALA A O 1
ATOM 826 N N . LEU A 1 104 ? -18.313 -15.530 -7.039 1.00 95.50 104 LEU A N 1
ATOM 827 C CA . LEU A 1 104 ? -18.641 -14.103 -7.033 1.00 95.50 104 LEU A CA 1
ATOM 828 C C . LEU A 1 104 ? -17.599 -13.277 -7.801 1.00 95.50 104 LEU A C 1
ATOM 830 O O . LEU A 1 104 ? -17.959 -12.396 -8.584 1.00 95.50 104 LEU A O 1
ATOM 834 N N . LEU A 1 105 ? -16.305 -13.575 -7.640 1.00 94.81 105 LEU A N 1
ATOM 835 C CA . LEU A 1 105 ? -15.242 -12.916 -8.401 1.00 94.81 105 LEU A CA 1
ATOM 836 C C . LEU A 1 105 ? -15.351 -13.187 -9.907 1.00 94.81 105 LEU A C 1
ATOM 838 O O . LEU A 1 105 ? -15.179 -12.259 -10.697 1.00 94.81 105 LEU A O 1
ATOM 842 N N . ALA A 1 106 ? -15.677 -14.416 -10.312 1.00 96.50 106 ALA A N 1
ATOM 843 C CA . ALA A 1 106 ? -15.881 -14.767 -11.715 1.00 96.50 106 ALA A CA 1
ATOM 844 C C . ALA A 1 106 ? -17.143 -14.114 -12.317 1.00 96.50 106 ALA A C 1
ATOM 846 O O . ALA A 1 106 ? -17.133 -13.735 -13.493 1.00 96.50 106 ALA A O 1
ATOM 847 N N . LEU A 1 107 ? -18.204 -13.898 -11.523 1.00 96.56 107 LEU A N 1
ATOM 848 C CA . LEU A 1 107 ? -19.403 -13.166 -11.963 1.00 96.56 107 LEU A CA 1
ATOM 849 C C . LEU A 1 107 ? -19.085 -11.736 -12.415 1.00 96.56 107 LEU A C 1
ATOM 851 O O . LEU A 1 107 ? -19.756 -11.229 -13.315 1.00 96.56 107 LEU A O 1
ATOM 855 N N . ARG A 1 108 ? -18.038 -11.096 -11.874 1.00 94.88 108 ARG A N 1
ATOM 856 C CA . ARG A 1 108 ? -17.600 -9.773 -12.354 1.00 94.88 108 ARG A CA 1
ATOM 857 C C . ARG A 1 108 ? -17.268 -9.791 -13.841 1.00 94.88 108 ARG A C 1
ATOM 859 O O . ARG A 1 108 ? -17.670 -8.888 -14.565 1.00 94.88 108 ARG A O 1
ATOM 866 N N . SER A 1 109 ? -16.575 -10.827 -14.311 1.00 94.69 109 SER A N 1
ATOM 867 C CA . SER A 1 109 ? -16.236 -10.960 -15.729 1.00 94.69 109 SER A CA 1
ATOM 868 C C . SER A 1 109 ? -17.478 -11.210 -16.587 1.00 94.69 109 SER A C 1
ATOM 870 O O . SER A 1 109 ? -17.554 -10.688 -17.699 1.00 94.69 109 SER A O 1
ATOM 872 N N . VAL A 1 110 ? -18.474 -11.944 -16.069 1.00 96.81 110 VAL A N 1
ATOM 873 C CA . VAL A 1 110 ? -19.767 -12.156 -16.748 1.00 96.81 110 VAL A CA 1
ATOM 874 C C . VAL A 1 110 ? -20.497 -10.831 -16.950 1.00 96.81 110 VAL A C 1
ATOM 876 O O . VAL A 1 110 ? -20.904 -10.521 -18.068 1.00 96.81 110 VAL A O 1
ATOM 879 N N . PHE A 1 111 ? -20.642 -10.040 -15.887 1.00 96.38 111 PHE A N 1
ATOM 880 C CA . PHE A 1 111 ? -21.463 -8.829 -15.899 1.00 96.38 111 PHE A CA 1
ATOM 881 C C . PHE A 1 111 ? -20.706 -7.554 -16.263 1.00 96.38 111 PHE A C 1
ATOM 883 O O . PHE A 1 111 ? -21.311 -6.486 -16.262 1.00 96.38 111 PHE A O 1
ATOM 890 N N . SER A 1 112 ? -19.421 -7.627 -16.614 1.00 93.44 112 SER A N 1
ATOM 891 C CA . SER A 1 112 ? -18.691 -6.434 -17.037 1.00 93.44 112 SER A CA 1
ATOM 892 C C . SER A 1 112 ? -19.216 -5.914 -18.385 1.00 93.44 112 SER A C 1
ATOM 894 O O . SER A 1 112 ? -19.212 -6.675 -19.367 1.00 93.44 112 SER A O 1
ATOM 896 N N . PRO A 1 113 ? -19.605 -4.624 -18.485 1.00 92.31 113 PRO A N 1
ATOM 897 C CA . PRO A 1 113 ? -20.087 -4.017 -19.727 1.00 92.31 113 PRO A CA 1
ATOM 898 C C . PRO A 1 113 ? -18.952 -3.681 -20.710 1.00 92.31 113 PRO A C 1
ATOM 900 O O . PRO A 1 113 ? -19.205 -3.137 -21.787 1.00 92.31 113 PRO A O 1
ATOM 903 N N . SER A 1 114 ? -17.702 -3.955 -20.332 1.00 90.06 114 SER A N 1
ATOM 904 C CA . SER A 1 114 ? -16.501 -3.535 -21.052 1.00 90.06 114 SER A CA 1
ATOM 905 C C . SER A 1 114 ? -15.909 -4.643 -21.929 1.00 90.06 114 SER A C 1
ATOM 907 O O . SER A 1 114 ? -16.120 -5.839 -21.700 1.00 90.06 114 SER A O 1
ATOM 909 N N . PHE A 1 115 ? -15.111 -4.229 -22.912 1.00 90.19 115 PHE A N 1
ATOM 910 C CA . PHE A 1 115 ? -14.179 -5.087 -23.640 1.00 90.19 115 PHE A CA 1
ATOM 911 C C . PHE A 1 115 ? -12.780 -4.464 -23.635 1.00 90.19 115 PHE A C 1
ATOM 913 O O . PHE A 1 115 ? -12.637 -3.239 -23.582 1.00 90.19 115 PHE A O 1
ATOM 920 N N . GLU A 1 116 ? -11.761 -5.311 -23.724 1.00 86.94 116 GLU A N 1
ATOM 921 C CA . GLU A 1 116 ? -10.361 -4.915 -23.859 1.00 86.94 116 GLU A CA 1
ATOM 922 C C . GLU A 1 116 ? -9.671 -5.902 -24.794 1.00 86.94 116 GLU A C 1
ATOM 924 O O . GLU A 1 116 ? -9.797 -7.113 -24.647 1.00 86.94 116 GLU A O 1
ATOM 929 N N . MET A 1 117 ? -8.948 -5.393 -25.782 1.00 82.38 117 MET A N 1
ATOM 930 C CA . MET A 1 117 ? -8.290 -6.194 -26.796 1.00 82.38 117 MET A CA 1
ATOM 931 C C . MET A 1 117 ? -6.907 -5.649 -27.083 1.00 82.38 117 MET A C 1
ATOM 933 O O . MET A 1 117 ? -6.728 -4.462 -27.340 1.00 82.38 117 MET A O 1
ATOM 937 N N . ILE A 1 118 ? -5.943 -6.558 -27.115 1.00 77.69 118 ILE A N 1
ATOM 938 C CA . ILE A 1 118 ? -4.568 -6.271 -27.488 1.00 77.69 118 ILE A CA 1
ATOM 939 C C . ILE A 1 118 ? -4.268 -7.092 -28.737 1.00 77.69 118 ILE A C 1
ATOM 941 O O . ILE A 1 118 ? -4.306 -8.323 -28.701 1.00 77.69 118 ILE A O 1
ATOM 945 N N . THR A 1 119 ? -3.995 -6.417 -29.849 1.00 71.88 119 THR A N 1
ATOM 946 C CA . THR A 1 119 ? -3.583 -7.050 -31.106 1.00 71.88 119 THR A CA 1
ATOM 947 C C . THR A 1 119 ? -2.194 -6.573 -31.492 1.00 71.88 119 THR A C 1
ATOM 949 O O . THR A 1 119 ? -1.907 -5.379 -31.439 1.00 71.88 119 THR A O 1
ATOM 952 N N . THR A 1 120 ? -1.340 -7.492 -31.926 1.00 69.19 120 THR A N 1
ATOM 953 C CA . THR A 1 120 ? -0.110 -7.162 -32.649 1.00 69.19 120 THR A CA 1
ATOM 954 C C . THR A 1 120 ? -0.429 -7.128 -34.138 1.00 69.19 120 THR A C 1
ATOM 956 O O . THR A 1 120 ? -1.074 -8.045 -34.650 1.00 69.19 120 THR A O 1
ATOM 959 N N . GLU A 1 121 ? -0.033 -6.066 -34.840 1.00 55.75 121 GLU A N 1
ATOM 960 C CA . GLU A 1 121 ? -0.250 -5.997 -36.286 1.00 55.75 121 GLU A CA 1
ATOM 961 C C . GLU A 1 121 ? 0.698 -6.975 -37.001 1.00 55.75 121 GLU A C 1
ATOM 963 O O . GLU A 1 121 ? 1.922 -6.830 -36.894 1.00 55.75 121 GLU A O 1
ATOM 968 N N . PRO A 1 122 ? 0.184 -7.971 -37.748 1.00 51.00 122 PRO A N 1
ATOM 969 C CA . PRO A 1 122 ? 1.041 -8.863 -38.516 1.00 51.00 122 PRO A CA 1
ATOM 970 C C . PRO A 1 122 ? 1.778 -8.052 -39.592 1.00 51.00 122 PRO A C 1
ATOM 972 O O . PRO A 1 122 ? 1.160 -7.566 -40.536 1.00 51.00 122 PRO A O 1
ATOM 975 N N . GLY A 1 123 ? 3.096 -7.890 -39.442 1.00 55.50 123 GLY A N 1
ATOM 976 C CA . GLY A 1 123 ? 3.958 -7.161 -40.384 1.00 55.50 123 GLY A CA 1
ATOM 977 C C . GLY A 1 123 ? 4.555 -5.848 -39.862 1.00 55.50 123 GLY A C 1
ATOM 978 O O . GLY A 1 123 ? 5.519 -5.369 -40.450 1.00 55.50 123 GLY A O 1
ATOM 979 N N . SER A 1 124 ? 4.066 -5.307 -38.740 1.00 50.72 124 SER A N 1
ATOM 980 C CA . SER A 1 124 ? 4.701 -4.198 -38.008 1.00 50.72 124 SER A CA 1
ATOM 981 C C . SER A 1 124 ? 5.070 -4.696 -36.612 1.00 50.72 124 SER A C 1
ATOM 983 O O . SER A 1 124 ? 4.353 -4.473 -35.639 1.00 50.72 124 SER A O 1
ATOM 985 N N . GLY A 1 125 ? 6.180 -5.435 -36.506 1.00 50.97 125 GLY A N 1
ATOM 986 C CA . GLY A 1 125 ? 6.612 -6.115 -35.272 1.00 50.97 125 GLY A CA 1
ATOM 987 C C . GLY A 1 125 ? 6.873 -5.208 -34.059 1.00 50.97 125 GLY A C 1
ATOM 988 O O . GLY A 1 125 ? 7.197 -5.719 -32.994 1.00 50.97 125 GLY A O 1
ATOM 989 N N . ASN A 1 126 ? 6.705 -3.888 -34.208 1.00 57.28 126 ASN A N 1
ATOM 990 C CA . ASN A 1 126 ? 6.878 -2.879 -33.164 1.00 57.28 126 ASN A CA 1
ATOM 991 C C . ASN A 1 126 ? 5.568 -2.149 -32.804 1.00 57.28 126 ASN A C 1
ATOM 993 O O . ASN A 1 126 ? 5.601 -1.169 -32.059 1.00 57.28 126 ASN A O 1
ATOM 997 N N . THR A 1 127 ? 4.414 -2.577 -33.332 1.00 59.22 127 THR A N 1
ATOM 998 C CA . THR A 1 127 ? 3.119 -1.939 -33.053 1.00 59.22 127 THR A CA 1
ATOM 999 C C . THR A 1 127 ? 2.188 -2.888 -32.308 1.00 59.22 127 THR A C 1
ATOM 1001 O O . THR A 1 127 ? 1.732 -3.903 -32.833 1.00 59.22 127 THR A O 1
ATOM 1004 N N . VAL A 1 128 ? 1.874 -2.512 -31.069 1.00 67.88 128 VAL A N 1
ATOM 1005 C CA . VAL A 1 128 ? 0.798 -3.108 -30.278 1.00 67.88 128 VAL A CA 1
ATOM 1006 C C . VAL A 1 128 ? -0.394 -2.162 -30.336 1.00 67.88 128 VAL A C 1
ATOM 1008 O O . VAL A 1 128 ? -0.302 -1.012 -29.910 1.00 67.88 128 VAL A O 1
ATOM 1011 N N . THR A 1 129 ? -1.521 -2.640 -30.855 1.00 74.19 129 THR A N 1
ATOM 1012 C CA . THR A 1 129 ? -2.787 -1.908 -30.822 1.00 74.19 129 THR A CA 1
ATOM 1013 C C . THR A 1 129 ? -3.602 -2.389 -29.634 1.00 74.19 129 THR A C 1
ATOM 1015 O O . THR A 1 129 ? -4.013 -3.548 -29.577 1.00 74.19 129 THR A O 1
ATOM 1018 N N . MET A 1 130 ? -3.863 -1.483 -28.699 1.00 80.12 130 MET A N 1
ATOM 1019 C CA . MET A 1 130 ? -4.773 -1.710 -27.581 1.00 80.12 130 MET A CA 1
ATOM 1020 C C . MET A 1 130 ? -6.103 -1.018 -27.890 1.00 80.12 130 MET A C 1
ATOM 1022 O O . MET A 1 130 ? -6.126 0.163 -28.233 1.00 80.12 130 MET A O 1
ATOM 1026 N N . ARG A 1 131 ? -7.211 -1.754 -27.809 1.00 81.88 131 ARG A N 1
ATOM 1027 C CA . ARG A 1 131 ? -8.575 -1.241 -27.972 1.00 81.88 131 ARG A CA 1
ATOM 1028 C C . ARG A 1 131 ? -9.374 -1.593 -26.733 1.00 81.88 131 ARG A C 1
ATOM 1030 O O . ARG A 1 131 ? -9.446 -2.761 -26.373 1.00 81.88 131 ARG A O 1
ATOM 1037 N N . HIS A 1 132 ? -10.012 -0.610 -26.125 1.00 86.44 132 HIS A N 1
ATOM 1038 C CA . HIS A 1 132 ? -10.927 -0.818 -25.013 1.00 86.44 132 HIS A CA 1
ATOM 1039 C C . HIS A 1 132 ? -12.176 0.035 -25.219 1.00 86.44 132 HIS A C 1
ATOM 1041 O O . HIS A 1 132 ? -12.149 1.040 -25.934 1.00 86.44 132 HIS A O 1
ATOM 1047 N N . GLY A 1 133 ? -13.285 -0.390 -24.634 1.00 88.75 133 GLY A N 1
ATOM 1048 C CA . GLY A 1 133 ? -14.561 0.297 -24.777 1.00 88.75 133 GLY A CA 1
ATOM 1049 C C . GLY A 1 133 ? -15.680 -0.432 -24.053 1.00 88.75 133 GLY A C 1
ATOM 1050 O O . GLY A 1 133 ? -15.439 -1.348 -23.262 1.00 88.75 133 GLY A O 1
ATOM 1051 N N . TYR A 1 134 ? -16.913 -0.046 -24.367 1.00 89.88 134 TYR A N 1
ATOM 1052 C CA . TYR A 1 134 ? -18.116 -0.765 -23.954 1.00 89.88 134 TYR A CA 1
ATOM 1053 C C . TYR A 1 134 ? -18.614 -1.673 -25.077 1.00 89.88 134 TYR A C 1
ATOM 1055 O O . TYR A 1 134 ? -18.367 -1.415 -26.257 1.00 89.88 134 TYR A O 1
ATOM 1063 N N . LEU A 1 135 ? -19.315 -2.740 -24.702 1.00 90.19 135 LEU A N 1
ATOM 1064 C CA . LEU A 1 135 ? -20.038 -3.580 -25.654 1.00 90.19 135 LEU A CA 1
ATOM 1065 C C . LEU A 1 135 ? -21.207 -2.814 -26.298 1.00 90.19 135 LEU A C 1
ATOM 1067 O O . LEU A 1 135 ? -21.635 -1.769 -25.801 1.00 90.19 135 LEU A O 1
ATOM 1071 N N . LEU A 1 136 ? -21.726 -3.342 -27.410 1.00 90.38 136 LEU A N 1
ATOM 1072 C CA . LEU A 1 136 ? -22.888 -2.765 -28.089 1.00 90.38 136 LEU A CA 1
ATOM 1073 C C . LEU A 1 136 ? -24.162 -2.940 -27.250 1.00 90.38 136 LEU A C 1
ATOM 1075 O O . LEU A 1 136 ? -24.254 -3.839 -26.418 1.00 90.38 136 LEU A O 1
ATOM 1079 N N . LEU A 1 137 ? -25.172 -2.103 -27.501 1.00 90.69 137 LEU A N 1
ATOM 1080 C CA . LEU A 1 137 ? -26.423 -2.107 -26.733 1.00 90.69 137 LEU A CA 1
ATOM 1081 C C . LEU A 1 137 ? -27.114 -3.482 -26.714 1.00 90.69 137 LEU A C 1
ATOM 1083 O O . LEU A 1 137 ? -27.570 -3.920 -25.660 1.00 90.69 137 LEU A O 1
ATOM 1087 N N . ASP A 1 138 ? -27.158 -4.179 -27.850 1.00 91.00 138 ASP A N 1
ATOM 1088 C CA . ASP A 1 138 ? -27.779 -5.506 -27.934 1.00 91.00 138 ASP A CA 1
ATOM 1089 C C . ASP A 1 138 ? -26.981 -6.574 -27.167 1.00 91.00 138 ASP A C 1
ATOM 1091 O O . ASP A 1 138 ? -27.574 -7.427 -26.504 1.00 91.00 138 ASP A O 1
ATOM 1095 N N . ASP A 1 139 ? -25.646 -6.472 -27.155 1.00 91.88 139 ASP A N 1
ATOM 1096 C CA . ASP A 1 139 ? -24.789 -7.335 -26.335 1.00 91.88 139 ASP A CA 1
ATOM 1097 C C . ASP A 1 139 ? -25.056 -7.097 -24.838 1.00 91.88 139 ASP A C 1
ATOM 1099 O O . ASP A 1 139 ? -25.176 -8.045 -24.061 1.00 91.88 139 ASP A O 1
ATOM 1103 N N . LEU A 1 140 ? -25.193 -5.833 -24.423 1.00 92.75 140 LEU A N 1
ATOM 1104 C CA . LEU A 1 140 ? -25.484 -5.479 -23.032 1.00 92.75 140 LEU A CA 1
ATOM 1105 C C . LEU A 1 140 ? -26.880 -5.933 -22.585 1.00 92.75 140 LEU A C 1
ATOM 1107 O O . LEU A 1 140 ? -27.022 -6.395 -21.454 1.00 92.75 140 LEU A O 1
ATOM 1111 N N . ARG A 1 141 ? -27.894 -5.870 -23.458 1.00 93.94 141 ARG A N 1
ATOM 1112 C CA . ARG A 1 141 ? -29.230 -6.440 -23.193 1.00 93.94 141 ARG A CA 1
ATOM 1113 C C . ARG A 1 141 ? -29.160 -7.943 -22.956 1.00 93.94 141 ARG A C 1
ATOM 1115 O O . ARG A 1 141 ? -29.716 -8.437 -21.979 1.00 93.94 141 ARG A O 1
ATOM 1122 N N . ALA A 1 142 ? -28.412 -8.662 -23.790 1.00 92.69 142 ALA A N 1
ATOM 1123 C CA . ALA A 1 142 ? -28.226 -10.098 -23.618 1.00 92.69 142 ALA A CA 1
ATOM 1124 C C . ALA A 1 142 ? -27.478 -10.454 -22.318 1.00 92.69 142 ALA A C 1
ATOM 1126 O O . ALA A 1 142 ? -27.684 -11.537 -21.772 1.00 92.69 142 ALA A O 1
ATOM 1127 N N . ILE A 1 143 ? -26.614 -9.563 -21.816 1.00 92.69 143 ILE A N 1
ATOM 1128 C CA . ILE A 1 143 ? -25.967 -9.707 -20.503 1.00 92.69 143 ILE A CA 1
ATOM 1129 C C . ILE A 1 143 ? -26.959 -9.419 -19.369 1.00 92.69 143 ILE A C 1
ATOM 1131 O O . ILE A 1 143 ? -26.995 -10.179 -18.404 1.00 92.69 143 ILE A O 1
ATOM 1135 N N . GLN A 1 144 ? -27.791 -8.377 -19.487 1.00 94.81 144 GLN A N 1
ATOM 1136 C CA . GLN A 1 144 ? -28.839 -8.064 -18.506 1.00 94.81 144 GLN A CA 1
ATOM 1137 C C . GLN A 1 144 ? -29.800 -9.245 -18.297 1.00 94.81 144 GLN A C 1
ATOM 1139 O O . GLN A 1 144 ? -30.172 -9.532 -17.163 1.00 94.81 144 GLN A O 1
ATOM 1144 N N . GLU A 1 145 ? -30.168 -9.976 -19.352 1.00 94.88 145 GLU A N 1
ATOM 1145 C CA . GLU A 1 145 ? -31.035 -11.162 -19.244 1.00 94.88 145 GLU A CA 1
ATOM 1146 C C . GLU A 1 145 ? -30.467 -12.253 -18.318 1.00 94.88 145 GLU A C 1
ATOM 1148 O O . GLU A 1 145 ? -31.229 -12.970 -17.666 1.00 94.88 145 GLU A O 1
ATOM 1153 N N . LEU A 1 146 ? -29.137 -12.364 -18.211 1.00 95.88 146 LEU A N 1
ATOM 1154 C CA . LEU A 1 146 ? -28.479 -13.322 -17.313 1.00 95.88 146 LEU A CA 1
ATOM 1155 C C . LEU A 1 146 ? -28.618 -12.928 -15.840 1.00 95.88 146 LEU A C 1
ATOM 1157 O O . LEU A 1 146 ? -28.525 -13.785 -14.961 1.00 95.88 146 LEU A O 1
ATOM 1161 N N . TRP A 1 147 ? -28.860 -11.647 -15.551 1.00 96.12 147 TRP A N 1
ATOM 1162 C CA . TRP A 1 147 ? -28.927 -11.152 -14.179 1.00 96.12 147 TRP A CA 1
ATOM 1163 C C . TRP A 1 147 ? -30.095 -11.738 -13.394 1.00 96.12 147 TRP A C 1
ATOM 1165 O O . TRP A 1 147 ? -29.943 -12.003 -12.209 1.00 96.12 147 TRP A O 1
ATOM 1175 N N . LEU A 1 148 ? -31.237 -12.006 -14.034 1.00 91.38 148 LEU A N 1
ATOM 1176 C CA . LEU A 1 148 ? -32.384 -12.597 -13.340 1.00 91.38 148 LEU A CA 1
ATOM 1177 C C . LEU A 1 148 ? -32.025 -13.959 -12.723 1.00 91.38 148 LEU A C 1
ATOM 1179 O O . LEU A 1 148 ? -32.344 -14.220 -11.566 1.00 91.38 148 LEU A O 1
ATOM 1183 N N . GLN A 1 149 ? -31.324 -14.799 -13.486 1.00 94.06 149 GLN A N 1
ATOM 1184 C CA . GLN A 1 149 ? -30.857 -16.109 -13.023 1.00 94.06 149 GLN A CA 1
ATOM 1185 C C . GLN A 1 149 ? -29.766 -15.948 -11.960 1.00 94.06 149 GLN A C 1
ATOM 1187 O O . GLN A 1 149 ? -29.808 -16.612 -10.925 1.00 94.06 149 GLN A O 1
ATOM 1192 N N . ALA A 1 150 ? -28.843 -15.002 -12.166 1.00 95.62 150 ALA A N 1
ATOM 1193 C CA . ALA A 1 150 ? -27.808 -14.695 -11.188 1.00 95.62 150 ALA A CA 1
ATOM 1194 C C . ALA A 1 150 ? -28.404 -14.242 -9.848 1.00 95.62 150 ALA A C 1
ATOM 1196 O O . ALA A 1 150 ? -27.983 -14.728 -8.808 1.00 95.62 150 ALA A O 1
ATOM 1197 N N . ASN A 1 151 ? -29.408 -13.365 -9.852 1.00 94.75 151 ASN A N 1
ATOM 1198 C CA . ASN A 1 151 ? -30.040 -12.851 -8.641 1.00 94.75 151 ASN A CA 1
ATOM 1199 C C . ASN A 1 151 ? -30.738 -13.962 -7.840 1.00 94.75 151 ASN A C 1
ATOM 1201 O O . ASN A 1 151 ? -30.565 -14.046 -6.627 1.00 94.75 151 ASN A O 1
ATOM 1205 N N . GLU A 1 152 ? -31.477 -14.859 -8.500 1.00 93.75 152 GLU A N 1
ATOM 1206 C CA . GLU A 1 152 ? -32.086 -16.015 -7.822 1.00 93.75 152 GLU A CA 1
ATOM 1207 C C . GLU A 1 152 ? -31.032 -16.948 -7.215 1.00 93.75 152 GLU A C 1
ATOM 1209 O O . GLU A 1 152 ? -31.175 -17.394 -6.077 1.00 93.75 152 GLU A O 1
ATOM 1214 N N . MET A 1 153 ? -29.932 -17.182 -7.931 1.00 94.12 153 MET A N 1
ATOM 1215 C CA . MET A 1 153 ? -28.795 -17.936 -7.409 1.00 94.12 153 MET A CA 1
ATOM 1216 C C . MET A 1 153 ? -28.171 -17.242 -6.184 1.00 94.12 153 MET A C 1
ATOM 1218 O O . MET A 1 153 ? -27.931 -17.900 -5.170 1.00 94.12 153 MET A O 1
ATOM 1222 N N . LEU A 1 154 ? -27.969 -15.920 -6.228 1.00 94.81 154 LEU A N 1
ATOM 1223 C CA . LEU A 1 154 ? -27.400 -15.135 -5.124 1.00 94.81 154 LEU A CA 1
ATOM 1224 C C . LEU A 1 154 ? -28.258 -15.188 -3.847 1.00 94.81 154 LEU A C 1
ATOM 1226 O O . LEU A 1 154 ? -27.705 -15.178 -2.753 1.00 94.81 154 LEU A O 1
ATOM 1230 N N . LYS A 1 155 ? -29.588 -15.309 -3.960 1.00 93.62 155 LYS A N 1
ATOM 1231 C CA . LYS A 1 155 ? -30.491 -15.467 -2.799 1.00 93.62 155 LYS A CA 1
ATOM 1232 C C . LYS A 1 155 ? -30.294 -16.783 -2.042 1.00 93.62 155 LYS A C 1
ATOM 1234 O O . LYS A 1 155 ? -30.730 -16.895 -0.899 1.00 93.62 155 LYS A O 1
ATOM 1239 N N . SER A 1 156 ? -29.690 -17.786 -2.679 1.00 90.69 156 SER A N 1
ATOM 1240 C CA . SER A 1 156 ? -29.519 -19.130 -2.115 1.00 90.69 156 SER A CA 1
ATOM 1241 C C . SER A 1 156 ? -28.170 -19.359 -1.426 1.00 90.69 156 SER A C 1
ATOM 1243 O O . SER A 1 156 ? -27.953 -20.431 -0.863 1.00 90.69 156 SER A O 1
ATOM 1245 N N . ILE A 1 157 ? -27.274 -18.368 -1.452 1.00 92.25 157 ILE A N 1
ATOM 1246 C CA . ILE A 1 157 ? -25.913 -18.470 -0.915 1.00 92.25 157 ILE A CA 1
ATOM 1247 C C . ILE A 1 157 ? -25.675 -17.457 0.207 1.00 92.25 157 ILE A C 1
ATOM 1249 O O . ILE A 1 157 ? -26.258 -16.375 0.232 1.00 92.25 157 ILE A O 1
ATOM 1253 N N . GLU A 1 158 ? -24.775 -17.793 1.129 1.00 90.75 158 GLU A N 1
ATOM 1254 C CA . GLU A 1 158 ? -24.264 -16.835 2.109 1.00 90.75 158 GLU A CA 1
ATOM 1255 C C . GLU A 1 158 ? -23.163 -15.982 1.465 1.00 90.75 158 GLU A C 1
ATOM 1257 O O . GLU A 1 158 ? -22.166 -16.509 0.967 1.00 90.75 158 GLU A O 1
ATOM 1262 N N . ILE A 1 159 ? -23.346 -14.659 1.463 1.00 92.00 159 ILE A N 1
ATOM 1263 C CA . ILE A 1 159 ? -22.396 -13.710 0.874 1.00 92.00 159 ILE A CA 1
ATOM 1264 C C . ILE A 1 159 ? -21.541 -13.110 1.989 1.00 92.00 159 ILE A C 1
ATOM 1266 O O . ILE A 1 159 ? -21.977 -12.234 2.735 1.00 92.00 159 ILE A O 1
ATOM 1270 N N . THR A 1 160 ? -20.293 -13.559 2.075 1.00 88.31 160 THR A N 1
ATOM 1271 C CA . THR A 1 160 ? -19.299 -13.024 3.018 1.00 88.31 160 THR A CA 1
ATOM 1272 C C . THR A 1 160 ? -18.453 -11.907 2.414 1.00 88.31 160 THR A C 1
ATOM 1274 O O . THR A 1 160 ? -17.991 -11.025 3.137 1.00 88.31 160 THR A O 1
ATOM 1277 N N . ASN A 1 161 ? -18.266 -11.919 1.091 1.00 89.38 161 ASN A N 1
ATOM 1278 C CA . ASN A 1 161 ? -17.502 -10.922 0.351 1.00 89.38 161 ASN A CA 1
ATOM 1279 C C . ASN A 1 161 ? -18.404 -10.150 -0.623 1.00 89.38 161 ASN A C 1
ATOM 1281 O O . ASN A 1 161 ? -18.815 -10.667 -1.662 1.00 89.38 161 ASN A O 1
ATOM 1285 N N . TRP A 1 162 ? -18.680 -8.886 -0.304 1.00 92.19 162 TRP A N 1
ATOM 1286 C CA . TRP A 1 162 ? -19.566 -8.027 -1.095 1.00 92.19 162 TRP A CA 1
ATOM 1287 C C . TRP A 1 162 ? -18.856 -7.278 -2.226 1.00 92.19 162 TRP A C 1
ATOM 1289 O O . TRP A 1 162 ? -19.523 -6.758 -3.124 1.00 92.19 162 TRP A O 1
ATOM 1299 N N . ASP A 1 163 ? -17.521 -7.231 -2.231 1.00 90.75 163 ASP A N 1
ATOM 1300 C CA . ASP A 1 163 ? -16.755 -6.472 -3.224 1.00 90.75 163 ASP A CA 1
ATOM 1301 C C . ASP A 1 163 ? -17.060 -6.861 -4.675 1.00 90.75 163 ASP A C 1
ATOM 1303 O O . ASP A 1 163 ? -17.194 -5.956 -5.505 1.00 90.75 163 ASP A O 1
ATOM 1307 N N . PRO A 1 164 ? -17.240 -8.147 -5.034 1.00 92.69 164 PRO A N 1
ATOM 1308 C CA . PRO A 1 164 ? -17.554 -8.492 -6.411 1.00 92.69 164 PRO A CA 1
ATOM 1309 C C . PRO A 1 164 ? -18.888 -7.917 -6.895 1.00 92.69 164 PRO A C 1
ATOM 1311 O O . PRO A 1 164 ? -18.941 -7.346 -7.984 1.00 92.69 164 PRO A O 1
ATOM 1314 N N . LEU A 1 165 ? -19.937 -7.986 -6.070 1.00 94.81 165 LEU A N 1
ATOM 1315 C CA . LEU A 1 165 ? -21.250 -7.418 -6.394 1.00 94.81 165 LEU A CA 1
ATOM 1316 C C . LEU A 1 165 ? -21.204 -5.891 -6.448 1.00 94.81 165 LEU A C 1
ATOM 1318 O O . LEU A 1 165 ? -21.792 -5.282 -7.344 1.00 94.81 165 LEU A O 1
ATOM 1322 N N . ARG A 1 166 ? -20.447 -5.270 -5.536 1.00 93.62 166 ARG A N 1
ATOM 1323 C CA . ARG A 1 166 ? -20.225 -3.824 -5.555 1.00 93.62 166 ARG A CA 1
ATOM 1324 C C . ARG A 1 166 ? -19.581 -3.374 -6.855 1.00 93.62 166 ARG A C 1
ATOM 1326 O O . ARG A 1 166 ? -20.053 -2.423 -7.468 1.00 93.62 166 ARG A O 1
ATOM 1333 N N . ILE A 1 167 ? -18.531 -4.063 -7.294 1.00 91.81 167 ILE A N 1
ATOM 1334 C CA . ILE A 1 167 ? -17.817 -3.698 -8.519 1.00 91.81 167 ILE A CA 1
ATOM 1335 C C . ILE A 1 167 ? -18.707 -3.874 -9.749 1.00 91.81 167 ILE A C 1
ATOM 1337 O O . ILE A 1 167 ? -18.703 -2.989 -10.600 1.00 91.81 167 ILE A O 1
ATOM 1341 N N . ILE A 1 168 ? -19.511 -4.944 -9.819 1.00 94.88 168 ILE A N 1
ATOM 1342 C CA . ILE A 1 168 ? -20.500 -5.115 -10.895 1.00 94.88 168 ILE A CA 1
ATOM 1343 C C . ILE A 1 168 ? -21.398 -3.877 -10.965 1.00 94.88 168 ILE A C 1
ATOM 1345 O O . ILE A 1 168 ? -21.427 -3.198 -11.986 1.00 94.88 168 ILE A O 1
ATOM 1349 N N . VAL A 1 169 ? -22.064 -3.524 -9.865 1.00 95.06 169 VAL A N 1
ATOM 1350 C CA . VAL A 1 169 ? -22.966 -2.363 -9.816 1.00 95.06 169 VAL A CA 1
ATOM 1351 C C . VAL A 1 169 ? -22.246 -1.066 -10.200 1.00 95.06 169 VAL A C 1
ATOM 1353 O O . VAL A 1 169 ? -22.781 -0.276 -10.974 1.00 95.06 169 VAL A O 1
ATOM 1356 N N . GLU A 1 170 ? -21.027 -0.843 -9.705 1.00 92.94 170 GLU A N 1
ATOM 1357 C CA . GLU A 1 170 ? -20.252 0.366 -10.002 1.00 92.94 170 GLU A CA 1
ATOM 1358 C C . GLU A 1 170 ? -19.812 0.470 -11.473 1.00 92.94 170 GLU A C 1
ATOM 1360 O O . GLU A 1 170 ? -19.773 1.582 -12.000 1.00 92.94 170 GLU A O 1
ATOM 1365 N N . GLU A 1 171 ? -19.512 -0.640 -12.157 1.00 91.38 171 GLU A N 1
ATOM 1366 C CA . GLU A 1 171 ? -19.177 -0.643 -13.594 1.00 91.38 171 GLU A CA 1
ATOM 1367 C C . GLU A 1 171 ? -20.372 -0.235 -14.477 1.00 91.38 171 GLU A C 1
ATOM 1369 O O . GLU A 1 171 ? -20.204 0.385 -15.539 1.00 91.38 171 GLU A O 1
ATOM 1374 N N . TRP A 1 172 ? -21.591 -0.546 -14.027 1.00 93.44 172 TRP A N 1
ATOM 1375 C CA . TRP A 1 172 ? -22.827 -0.121 -14.683 1.00 93.44 172 TRP A CA 1
ATOM 1376 C C . TRP A 1 172 ? -23.218 1.310 -14.309 1.00 93.44 172 TRP A C 1
ATOM 1378 O O . TRP A 1 172 ? -23.529 2.097 -15.202 1.00 93.44 172 TRP A O 1
ATOM 1388 N N . ALA A 1 173 ? -23.129 1.668 -13.025 1.00 91.44 173 ALA A N 1
ATOM 1389 C CA . ALA A 1 173 ? -23.497 2.986 -12.511 1.00 91.44 173 ALA A CA 1
ATOM 1390 C C . ALA A 1 173 ? -22.560 4.105 -12.992 1.00 91.44 173 ALA A C 1
ATOM 1392 O O . ALA A 1 173 ? -23.012 5.208 -13.291 1.00 91.44 173 ALA A O 1
ATOM 1393 N N . TYR A 1 174 ? -21.253 3.835 -13.076 1.00 88.19 174 TYR A N 1
ATOM 1394 C CA . TYR A 1 174 ? -20.249 4.841 -13.410 1.00 88.19 174 TYR A CA 1
ATOM 1395 C C . TYR A 1 174 ? -19.586 4.555 -14.757 1.00 88.19 174 TYR A C 1
ATOM 1397 O O . TYR A 1 174 ? -19.077 3.467 -15.028 1.00 88.19 174 TYR A O 1
ATOM 1405 N N . SER A 1 175 ? -19.513 5.577 -15.603 1.00 76.56 175 SER A N 1
ATOM 1406 C CA . SER A 1 175 ? -18.800 5.513 -16.880 1.00 76.56 175 SER A CA 1
ATOM 1407 C C . SER A 1 175 ? -17.316 5.816 -16.671 1.00 76.56 175 SER A C 1
ATOM 1409 O O . SER A 1 175 ? -16.875 6.942 -16.866 1.00 76.56 175 SER A O 1
ATOM 1411 N N . ARG A 1 176 ? -16.543 4.819 -16.223 1.00 66.56 176 ARG A N 1
ATOM 1412 C CA . ARG A 1 176 ? -15.141 5.004 -15.792 1.00 66.56 176 ARG A CA 1
ATOM 1413 C C . ARG A 1 176 ? -14.087 4.891 -16.900 1.00 66.56 176 ARG A C 1
ATOM 1415 O O . ARG A 1 176 ? -12.907 5.008 -16.594 1.00 66.56 176 ARG A O 1
ATOM 1422 N N . GLN A 1 177 ? -14.465 4.660 -18.160 1.00 69.12 177 GLN A N 1
ATOM 1423 C CA . GLN A 1 177 ? -13.485 4.503 -19.242 1.00 69.12 177 GLN A CA 1
ATOM 1424 C C . GLN A 1 177 ? -12.984 5.852 -19.794 1.00 69.12 177 GLN A C 1
ATOM 1426 O O . GLN A 1 177 ? -13.772 6.584 -20.401 1.00 69.12 177 GLN A O 1
ATOM 1431 N N . PRO A 1 178 ? -11.686 6.181 -19.636 1.00 64.25 178 PRO A N 1
ATOM 1432 C CA . PRO A 1 178 ? -11.121 7.418 -20.163 1.00 64.25 178 PRO A CA 1
ATOM 1433 C C . PRO A 1 178 ? -11.210 7.463 -21.690 1.00 64.25 178 PRO A C 1
ATOM 1435 O O . PRO A 1 178 ? -10.917 6.478 -22.364 1.00 64.25 178 PRO A O 1
ATOM 1438 N N . GLY A 1 179 ? -11.597 8.614 -22.241 1.00 67.56 179 GLY A N 1
ATOM 1439 C CA . GLY A 1 179 ? -11.619 8.836 -23.691 1.00 67.56 179 GLY A CA 1
ATOM 1440 C C . GLY A 1 179 ? -12.762 8.154 -24.453 1.00 67.56 179 GLY A C 1
ATOM 1441 O O . GLY A 1 179 ? -12.786 8.242 -25.677 1.00 67.56 179 GLY A O 1
ATOM 1442 N N . VAL A 1 180 ? -13.717 7.511 -23.766 1.00 76.31 180 VAL A N 1
ATOM 1443 C CA . VAL A 1 180 ? -14.887 6.875 -24.394 1.00 76.31 180 VAL A CA 1
ATOM 1444 C C . VAL A 1 180 ? -16.147 7.702 -24.136 1.00 76.31 180 VAL A C 1
ATOM 1446 O O . VAL A 1 180 ? -16.603 7.819 -23.000 1.00 76.31 180 VAL A O 1
ATOM 1449 N N . THR A 1 181 ? -16.741 8.250 -25.196 1.00 76.69 181 THR A N 1
ATOM 1450 C CA . THR A 1 181 ? -18.042 8.935 -25.136 1.00 76.69 181 THR A CA 1
ATOM 1451 C C . THR A 1 181 ? -19.169 7.934 -25.379 1.00 76.69 181 THR A C 1
ATOM 1453 O O . THR A 1 181 ? -19.175 7.237 -26.392 1.00 76.69 181 THR A O 1
ATOM 1456 N N . LEU A 1 182 ? -20.123 7.855 -24.450 1.00 82.06 182 LEU A N 1
ATOM 1457 C CA . LEU A 1 182 ? -21.326 7.032 -24.595 1.00 82.06 182 LEU A CA 1
ATOM 1458 C C . LEU A 1 182 ? -22.395 7.782 -25.394 1.00 82.06 182 LEU A C 1
ATOM 1460 O O . LEU A 1 182 ? -22.558 8.986 -25.220 1.00 82.06 182 LEU A O 1
ATOM 1464 N N . SER A 1 183 ? -23.156 7.065 -26.221 1.00 86.12 183 SER A N 1
ATOM 1465 C CA . SER A 1 183 ? -24.421 7.576 -26.761 1.00 86.12 183 SER A CA 1
ATOM 1466 C C . SER A 1 183 ? -25.482 7.664 -25.662 1.00 86.12 183 SER A C 1
ATOM 1468 O O . SER A 1 183 ? -25.492 6.817 -24.766 1.00 86.12 183 SER A O 1
ATOM 1470 N N . ASP A 1 184 ? -26.423 8.602 -25.784 1.00 87.19 184 ASP A N 1
ATOM 1471 C CA . ASP A 1 184 ? -27.503 8.811 -24.806 1.00 87.19 184 ASP A CA 1
ATOM 1472 C C . ASP A 1 184 ? -28.294 7.524 -24.511 1.00 87.19 184 ASP A C 1
ATOM 1474 O O . ASP A 1 184 ? -28.484 7.176 -23.347 1.00 87.19 184 ASP A O 1
ATOM 1478 N N . ASP A 1 185 ? -28.650 6.750 -25.544 1.00 88.94 185 ASP A N 1
ATOM 1479 C CA . ASP A 1 185 ? -29.369 5.472 -25.396 1.00 88.94 185 ASP A CA 1
ATOM 1480 C C . ASP A 1 185 ? -28.597 4.453 -24.544 1.00 88.94 185 ASP A C 1
ATOM 1482 O O . ASP A 1 185 ? -29.165 3.733 -23.723 1.00 88.94 185 ASP A O 1
ATOM 1486 N N . LEU A 1 186 ? -27.276 4.399 -24.728 1.00 88.75 186 LEU A N 1
ATOM 1487 C CA . LEU A 1 186 ? -26.396 3.470 -24.023 1.00 88.75 186 LEU A CA 1
ATOM 1488 C C . LEU A 1 186 ? -26.186 3.917 -22.577 1.00 88.75 186 LEU A C 1
ATOM 1490 O O . LEU A 1 186 ? -26.185 3.091 -21.666 1.00 88.75 186 LEU A O 1
ATOM 1494 N N . TYR A 1 187 ? -26.032 5.225 -22.365 1.00 88.88 187 TYR A N 1
ATOM 1495 C CA . TYR A 1 187 ? -25.947 5.813 -21.035 1.00 88.88 187 TYR A CA 1
ATOM 1496 C C . TYR A 1 187 ? -27.226 5.550 -20.232 1.00 88.88 187 TYR A C 1
ATOM 1498 O O . TYR A 1 187 ? -27.151 5.050 -19.109 1.00 88.88 187 TYR A O 1
ATOM 1506 N N . GLN A 1 188 ? -28.391 5.816 -20.829 1.00 90.50 188 GLN A N 1
ATOM 1507 C CA . GLN A 1 188 ? -29.682 5.600 -20.186 1.00 90.50 188 GLN A CA 1
ATOM 1508 C C . GLN A 1 188 ? -29.907 4.115 -19.877 1.00 90.50 188 GLN A C 1
ATOM 1510 O O . GLN A 1 188 ? -30.246 3.779 -18.745 1.00 90.50 188 GLN A O 1
ATOM 1515 N N . PHE A 1 189 ? -29.611 3.217 -20.824 1.00 93.56 189 PHE A N 1
ATOM 1516 C CA . PHE A 1 189 ? -29.703 1.773 -20.595 1.00 93.56 189 PHE A CA 1
ATOM 1517 C C . PHE A 1 189 ? -28.817 1.303 -19.432 1.00 93.56 189 PHE A C 1
ATOM 1519 O O . PHE A 1 189 ? -29.276 0.573 -18.552 1.00 93.56 189 PHE A O 1
ATOM 1526 N N . LYS A 1 190 ? -27.549 1.739 -19.394 1.00 92.81 190 LYS A N 1
ATOM 1527 C CA . LYS A 1 190 ? -26.634 1.408 -18.292 1.00 92.81 190 LYS A CA 1
ATOM 1528 C C . LYS A 1 190 ? -27.168 1.902 -16.950 1.00 92.81 190 LYS A C 1
ATOM 1530 O O . LYS A 1 190 ? -27.104 1.161 -15.971 1.00 92.81 190 LYS A O 1
ATOM 1535 N N . ARG A 1 191 ? -27.683 3.136 -16.910 1.00 91.56 191 ARG A N 1
ATOM 1536 C CA . ARG A 1 191 ? -28.267 3.729 -15.705 1.00 91.56 191 ARG A CA 1
ATOM 1537 C C . ARG A 1 191 ? -29.451 2.901 -15.218 1.00 91.56 191 ARG A C 1
ATOM 1539 O O . ARG A 1 191 ? -29.447 2.507 -14.059 1.00 91.56 191 ARG A O 1
ATOM 1546 N N . ASP A 1 192 ? -30.405 2.580 -16.088 1.00 93.31 192 ASP A N 1
ATOM 1547 C CA . ASP A 1 192 ? -31.603 1.815 -15.721 1.00 93.31 192 ASP A CA 1
ATOM 1548 C C . ASP A 1 192 ? -31.251 0.427 -15.176 1.00 93.31 192 ASP A C 1
ATOM 1550 O O . ASP A 1 192 ? -31.775 0.004 -14.142 1.00 93.31 192 ASP A O 1
ATOM 1554 N N . PHE A 1 193 ? -30.300 -0.262 -15.812 1.00 95.19 193 PHE A N 1
ATOM 1555 C CA . PHE A 1 193 ? -29.850 -1.553 -15.307 1.00 95.19 193 PHE A CA 1
ATOM 1556 C C . PHE A 1 193 ? -29.080 -1.421 -13.982 1.00 95.19 193 PHE A C 1
ATOM 1558 O O . PHE A 1 193 ? -29.299 -2.219 -13.074 1.00 95.19 193 PHE A O 1
ATOM 1565 N N . ALA A 1 194 ? -28.260 -0.382 -13.795 1.00 94.88 194 ALA A N 1
ATOM 1566 C CA . ALA A 1 194 ? -27.603 -0.122 -12.512 1.00 94.88 194 ALA A CA 1
ATOM 1567 C C . ALA A 1 194 ? -28.609 0.083 -11.363 1.00 94.88 194 ALA A C 1
ATOM 1569 O O . ALA A 1 194 ? -28.367 -0.391 -10.253 1.00 94.88 194 ALA A O 1
ATOM 1570 N N . VAL A 1 195 ? -29.751 0.734 -11.621 1.00 94.44 195 VAL A N 1
ATOM 1571 C CA . VAL A 1 195 ? -30.839 0.876 -10.635 1.00 94.44 195 VAL A CA 1
ATOM 1572 C C . VAL A 1 195 ? -31.421 -0.486 -10.254 1.00 94.44 195 VAL A C 1
ATOM 1574 O O . VAL A 1 195 ? -31.617 -0.754 -9.068 1.00 94.44 195 VAL A O 1
ATOM 1577 N N . GLN A 1 196 ? -31.650 -1.364 -11.235 1.00 94.81 196 GLN A N 1
ATOM 1578 C CA . GLN A 1 196 ? -32.108 -2.733 -10.984 1.00 94.81 196 GLN A CA 1
ATOM 1579 C C . GLN A 1 196 ? -31.100 -3.511 -10.123 1.00 94.81 196 GLN A C 1
ATOM 1581 O O . GLN A 1 196 ? -31.481 -4.091 -9.107 1.00 94.81 196 GLN A O 1
ATOM 1586 N N . LEU A 1 197 ? -29.810 -3.459 -10.477 1.00 95.62 197 LEU A N 1
ATOM 1587 C CA . LEU A 1 197 ? -28.739 -4.102 -9.712 1.00 95.62 197 LEU A CA 1
ATOM 1588 C C . LEU A 1 197 ? -28.696 -3.597 -8.259 1.00 95.62 197 LEU A C 1
ATOM 1590 O O . LEU A 1 197 ? -28.562 -4.392 -7.332 1.00 95.62 197 LEU A O 1
ATOM 1594 N N . LEU A 1 198 ? -28.835 -2.283 -8.042 1.00 94.62 198 LEU A N 1
ATOM 1595 C CA . LEU A 1 198 ? -28.855 -1.684 -6.702 1.00 94.62 198 LEU A CA 1
ATOM 1596 C C . LEU A 1 198 ? -30.027 -2.176 -5.856 1.00 94.62 198 LEU A C 1
ATOM 1598 O O . LEU A 1 198 ? -29.839 -2.474 -4.677 1.00 94.62 198 LEU A O 1
ATOM 1602 N N . HIS A 1 199 ? -31.221 -2.258 -6.445 1.00 93.75 199 HIS A N 1
ATOM 1603 C CA . HIS A 1 199 ? -32.403 -2.769 -5.760 1.00 93.75 199 HIS A CA 1
ATOM 1604 C C . HIS A 1 199 ? -32.210 -4.231 -5.335 1.00 93.75 199 HIS A C 1
ATOM 1606 O O . HIS A 1 199 ? -32.469 -4.593 -4.186 1.00 93.75 199 HIS A O 1
ATOM 1612 N N . ASP A 1 200 ? -31.699 -5.064 -6.241 1.00 94.81 200 ASP A N 1
ATOM 1613 C CA . ASP A 1 200 ? -31.463 -6.479 -5.966 1.00 94.81 200 ASP A CA 1
ATOM 1614 C C . ASP A 1 200 ? -30.395 -6.670 -4.881 1.00 94.81 200 ASP A C 1
ATOM 1616 O O . ASP A 1 200 ? -30.622 -7.405 -3.917 1.00 94.81 200 ASP A O 1
ATOM 1620 N N . VAL A 1 201 ? -29.286 -5.927 -4.944 1.00 94.25 201 VAL A N 1
ATOM 1621 C CA . VAL A 1 201 ? -28.249 -5.968 -3.901 1.00 94.25 201 VAL A CA 1
ATOM 1622 C C . VAL A 1 201 ? -28.768 -5.453 -2.554 1.00 94.25 201 VAL A C 1
ATOM 1624 O O . VAL A 1 201 ? -28.464 -6.064 -1.532 1.00 94.25 201 VAL A O 1
ATOM 1627 N N . ALA A 1 202 ? -29.593 -4.400 -2.517 1.00 92.88 202 ALA A N 1
ATOM 1628 C CA . ALA A 1 202 ? -30.233 -3.957 -1.273 1.00 92.88 202 ALA A CA 1
ATOM 1629 C C . ALA A 1 202 ? -31.107 -5.051 -0.648 1.00 92.88 202 ALA A C 1
ATOM 1631 O O . ALA A 1 202 ? -31.113 -5.212 0.572 1.00 92.88 202 ALA A O 1
ATOM 1632 N N . SER A 1 203 ? -31.819 -5.821 -1.475 1.00 92.44 203 SER A N 1
ATOM 1633 C CA . SER A 1 203 ? -32.656 -6.923 -0.996 1.00 92.44 203 SER A CA 1
ATOM 1634 C C . SER A 1 203 ? -31.837 -8.066 -0.386 1.00 92.44 203 SER A C 1
ATOM 1636 O O . SER A 1 203 ? -32.247 -8.633 0.625 1.00 92.44 203 SER A O 1
ATOM 1638 N N . LEU A 1 204 ? -30.657 -8.358 -0.945 1.00 93.12 204 LEU A N 1
ATOM 1639 C CA . LEU A 1 204 ? -29.723 -9.358 -0.416 1.00 93.12 204 LEU A CA 1
ATOM 1640 C C . LEU A 1 204 ? -29.035 -8.872 0.871 1.00 93.12 204 LEU A C 1
ATOM 1642 O O . LEU A 1 204 ? -28.682 -9.670 1.734 1.00 93.12 204 LEU A O 1
ATOM 1646 N N . ALA A 1 205 ? -28.849 -7.560 1.009 1.00 91.94 205 ALA A N 1
ATOM 1647 C CA . ALA A 1 205 ? -28.054 -6.939 2.061 1.00 91.94 205 ALA A CA 1
ATOM 1648 C C . ALA A 1 205 ? -28.861 -6.456 3.281 1.00 91.94 205 ALA A C 1
ATOM 1650 O O . ALA A 1 205 ? -28.353 -5.642 4.045 1.00 91.94 205 ALA A O 1
ATOM 1651 N N . GLN A 1 206 ? -30.096 -6.926 3.507 1.00 87.75 206 GLN A N 1
ATOM 1652 C CA . GLN A 1 206 ? -30.983 -6.397 4.565 1.00 87.75 206 GLN A CA 1
ATOM 1653 C C . GLN A 1 206 ? -30.366 -6.361 5.976 1.00 87.75 206 GLN A C 1
ATOM 1655 O O . GLN A 1 206 ? -30.728 -5.499 6.772 1.00 87.75 206 GLN A O 1
ATOM 1660 N N . ASN A 1 207 ? -29.420 -7.257 6.271 1.00 86.25 207 ASN A N 1
ATOM 1661 C CA . ASN A 1 207 ? -28.720 -7.330 7.559 1.00 86.25 207 ASN A CA 1
ATOM 1662 C C . ASN A 1 207 ? -27.287 -6.765 7.516 1.00 86.25 207 ASN A C 1
ATOM 1664 O O . ASN A 1 207 ? -26.524 -6.974 8.455 1.00 86.25 207 ASN A O 1
ATOM 1668 N N . HIS A 1 208 ? -26.916 -6.068 6.438 1.00 89.75 208 HIS A N 1
ATOM 1669 C CA . HIS A 1 208 ? -25.577 -5.527 6.218 1.00 89.75 208 HIS A CA 1
ATOM 1670 C C . HIS A 1 208 ? -25.617 -4.006 6.058 1.00 89.75 208 HIS A C 1
ATOM 1672 O O . HIS A 1 208 ? -25.688 -3.470 4.947 1.00 89.75 208 HIS A O 1
ATOM 1678 N N . LEU A 1 209 ? -25.566 -3.292 7.185 1.00 87.19 209 LEU A N 1
ATOM 1679 C CA . LEU A 1 209 ? -25.644 -1.829 7.253 1.00 87.19 209 LEU A CA 1
ATOM 1680 C C . LEU A 1 209 ? -24.587 -1.145 6.377 1.00 87.19 209 LEU A C 1
ATOM 1682 O O . LEU A 1 209 ? -24.889 -0.158 5.699 1.00 87.19 209 LEU A O 1
ATOM 1686 N N . GLY A 1 210 ? -23.364 -1.687 6.339 1.00 88.12 210 GLY A N 1
ATOM 1687 C CA . GLY A 1 210 ? -22.294 -1.140 5.506 1.00 88.12 210 GLY A CA 1
ATOM 1688 C C . GLY A 1 210 ? -22.648 -1.182 4.019 1.00 88.12 210 GLY A C 1
ATOM 1689 O O . GLY A 1 210 ? -22.456 -0.200 3.293 1.00 88.12 210 GLY A O 1
ATOM 1690 N N . VAL A 1 211 ? -23.234 -2.297 3.580 1.00 90.75 211 VAL A N 1
ATOM 1691 C CA . VAL A 1 211 ? -23.635 -2.535 2.188 1.00 90.75 211 VAL A CA 1
ATOM 1692 C C . VAL A 1 211 ? -24.865 -1.710 1.821 1.00 90.75 211 VAL A C 1
ATOM 1694 O O . VAL A 1 211 ? -24.829 -1.005 0.813 1.00 90.75 211 VAL A O 1
ATOM 1697 N N . LEU A 1 212 ? -25.916 -1.709 2.650 1.00 90.44 212 LEU A N 1
ATOM 1698 C CA . LEU A 1 212 ? -27.124 -0.892 2.436 1.00 90.44 212 LEU A CA 1
ATOM 1699 C C . LEU A 1 212 ? -26.793 0.589 2.292 1.00 90.44 212 LEU A C 1
ATOM 1701 O O . LEU A 1 212 ? -27.364 1.310 1.472 1.00 90.44 212 LEU A O 1
ATOM 1705 N N . ARG A 1 213 ? -25.807 1.047 3.051 1.00 87.25 213 ARG A N 1
ATOM 1706 C CA . ARG A 1 213 ? -25.326 2.405 2.920 1.00 87.25 213 ARG A CA 1
ATOM 1707 C C . ARG A 1 213 ? -24.567 2.670 1.636 1.00 87.25 213 ARG A C 1
ATOM 1709 O O . ARG A 1 213 ? -24.780 3.708 1.006 1.00 87.25 213 ARG A O 1
ATOM 1716 N N . TRP A 1 214 ? -23.667 1.771 1.253 1.00 90.19 214 TRP A N 1
ATOM 1717 C CA . TRP A 1 214 ? -23.012 1.872 -0.044 1.00 90.19 214 TRP A CA 1
ATOM 1718 C C . TRP A 1 214 ? -24.062 1.928 -1.169 1.00 90.19 214 TRP A C 1
ATOM 1720 O O . TRP A 1 214 ? -23.940 2.789 -2.042 1.00 90.19 214 TRP A O 1
ATOM 1730 N N . VAL A 1 215 ? -25.143 1.139 -1.083 1.00 91.69 215 VAL A N 1
ATOM 1731 C CA . VAL A 1 215 ? -26.285 1.224 -2.007 1.00 91.69 215 VAL A CA 1
ATOM 1732 C C . VAL A 1 215 ? -26.907 2.623 -1.997 1.00 91.69 215 VAL A C 1
ATOM 1734 O O . VAL A 1 215 ? -27.048 3.217 -3.066 1.00 91.69 215 VAL A O 1
ATOM 1737 N N . ARG A 1 216 ? -27.212 3.197 -0.820 1.00 89.00 216 ARG A N 1
ATOM 1738 C CA . ARG A 1 216 ? -27.760 4.567 -0.709 1.00 89.00 216 ARG A CA 1
ATOM 1739 C C . ARG A 1 216 ? -26.896 5.593 -1.433 1.00 89.00 216 ARG A C 1
ATOM 1741 O O . ARG A 1 216 ? -27.410 6.435 -2.167 1.00 89.00 216 ARG A O 1
ATOM 1748 N N . ARG A 1 217 ? -25.577 5.507 -1.241 1.00 87.75 217 ARG A N 1
ATOM 1749 C CA . ARG A 1 217 ? -24.601 6.418 -1.847 1.00 87.75 217 ARG A CA 1
ATOM 1750 C C . ARG A 1 217 ? -24.636 6.335 -3.371 1.00 87.75 217 ARG A C 1
ATOM 1752 O O . ARG A 1 217 ? -24.682 7.368 -4.031 1.00 87.75 217 ARG A O 1
ATOM 1759 N N . VAL A 1 218 ? -24.618 5.124 -3.932 1.00 90.19 218 VAL A N 1
ATOM 1760 C CA . VAL A 1 218 ? -24.679 4.949 -5.393 1.00 90.19 218 VAL A CA 1
ATOM 1761 C C . VAL A 1 218 ? -26.043 5.398 -5.929 1.00 90.19 218 VAL A C 1
ATOM 1763 O O . VAL A 1 218 ? -26.091 6.119 -6.920 1.00 90.19 218 VAL A O 1
ATOM 1766 N N . ALA A 1 219 ? -27.145 5.076 -5.244 1.00 90.69 219 ALA A N 1
ATOM 1767 C CA . ALA A 1 219 ? -28.484 5.536 -5.618 1.00 90.69 219 ALA A CA 1
ATOM 1768 C C . ALA A 1 219 ? -28.592 7.072 -5.633 1.00 90.69 219 ALA A C 1
ATOM 1770 O O . ALA A 1 219 ? -29.221 7.638 -6.525 1.00 90.69 219 ALA A O 1
ATOM 1771 N N . ARG A 1 220 ? -27.940 7.762 -4.689 1.00 87.94 220 ARG A N 1
ATOM 1772 C CA . ARG A 1 220 ? -27.838 9.227 -4.668 1.00 87.94 220 ARG A CA 1
ATOM 1773 C C . ARG A 1 220 ? -27.015 9.772 -5.829 1.00 87.94 220 ARG A C 1
ATOM 1775 O O . ARG A 1 220 ? -27.468 10.709 -6.474 1.00 87.94 220 ARG A O 1
ATOM 1782 N N . ALA A 1 221 ? -25.860 9.175 -6.123 1.00 87.31 221 ALA A N 1
ATOM 1783 C CA . ALA A 1 221 ? -25.024 9.572 -7.258 1.00 87.31 221 ALA A CA 1
ATOM 1784 C C . ALA A 1 221 ? -25.730 9.384 -8.614 1.00 87.31 221 ALA A C 1
ATOM 1786 O O . ALA A 1 221 ? -25.471 10.125 -9.555 1.00 87.31 221 ALA A O 1
ATOM 1787 N N . LEU A 1 222 ? -26.638 8.409 -8.702 1.00 88.00 222 LEU A N 1
ATOM 1788 C CA . LEU A 1 222 ? -27.496 8.176 -9.863 1.00 88.00 222 LEU A CA 1
ATOM 1789 C C . LEU A 1 222 ? -28.803 8.988 -9.845 1.00 88.00 222 LEU A C 1
ATOM 1791 O O . LEU A 1 222 ? -29.587 8.858 -10.784 1.00 88.00 222 LEU A O 1
ATOM 1795 N N . GLU A 1 223 ? -29.057 9.789 -8.805 1.00 88.12 223 GLU A N 1
ATOM 1796 C CA . GLU A 1 223 ? -30.290 10.566 -8.597 1.00 88.12 223 GLU A CA 1
ATOM 1797 C C . GLU A 1 223 ? -31.581 9.715 -8.566 1.00 88.12 223 GLU A C 1
ATOM 1799 O O . GLU A 1 223 ? -32.619 10.107 -9.095 1.00 88.12 223 GLU A O 1
ATOM 1804 N N . VAL A 1 224 ? -31.532 8.529 -7.944 1.00 87.25 224 VAL A N 1
ATOM 1805 C CA . VAL A 1 224 ? -32.654 7.564 -7.862 1.00 87.25 224 VAL A CA 1
ATOM 1806 C C . VAL A 1 224 ? -32.977 7.114 -6.433 1.00 87.25 224 VAL A C 1
ATOM 1808 O O . VAL A 1 224 ? -33.473 6.011 -6.206 1.00 87.25 224 VAL A O 1
ATOM 1811 N N . THR A 1 225 ? -32.707 7.949 -5.431 1.00 80.75 225 THR A N 1
ATOM 1812 C CA . THR A 1 225 ? -32.942 7.611 -4.012 1.00 80.75 225 THR A CA 1
ATOM 1813 C C . THR A 1 225 ? -34.392 7.236 -3.701 1.00 80.75 225 THR A C 1
ATOM 1815 O O . THR A 1 225 ? -34.636 6.444 -2.797 1.00 80.75 225 THR A O 1
ATOM 1818 N N . SER A 1 226 ? -35.361 7.751 -4.459 1.00 77.38 226 SER A N 1
ATOM 1819 C CA . SER A 1 226 ? -36.775 7.383 -4.327 1.00 77.38 226 SER A CA 1
ATOM 1820 C C . SER A 1 226 ? -37.087 5.960 -4.806 1.00 77.38 226 SER A C 1
ATOM 1822 O O . SER A 1 226 ? -38.073 5.381 -4.354 1.00 77.38 226 SER A O 1
ATOM 1824 N N . ALA A 1 227 ? -36.265 5.396 -5.694 1.00 75.06 227 ALA A N 1
ATOM 1825 C CA . ALA A 1 227 ? -36.452 4.061 -6.260 1.00 75.06 227 ALA A CA 1
ATOM 1826 C C . ALA A 1 227 ? -35.813 2.948 -5.412 1.00 75.06 227 ALA A C 1
ATOM 1828 O O . ALA A 1 227 ? -36.196 1.789 -5.543 1.00 75.06 227 ALA A O 1
ATOM 1829 N N . VAL A 1 228 ? -34.859 3.286 -4.536 1.00 78.12 228 VAL A N 1
ATOM 1830 C CA . VAL A 1 228 ? -34.138 2.323 -3.692 1.00 78.12 228 VAL A CA 1
ATOM 1831 C C . VAL A 1 228 ? -34.245 2.748 -2.229 1.00 78.12 228 VAL A C 1
ATOM 1833 O O . VAL A 1 228 ? -33.489 3.595 -1.753 1.00 78.12 228 VAL A O 1
ATOM 1836 N N . GLN A 1 229 ? -35.206 2.166 -1.508 1.00 74.00 229 GLN A N 1
ATOM 1837 C CA . GLN A 1 229 ? -35.389 2.421 -0.079 1.00 74.00 229 GLN A CA 1
ATOM 1838 C C . GLN A 1 229 ? -34.461 1.529 0.744 1.00 74.00 229 GLN A C 1
ATOM 1840 O O . GLN A 1 229 ? -34.527 0.305 0.660 1.00 74.00 229 GLN A O 1
ATOM 1845 N N . VAL A 1 230 ? -33.617 2.148 1.566 1.00 81.44 230 VAL A N 1
ATOM 1846 C CA . VAL A 1 230 ? -32.729 1.453 2.502 1.00 81.44 230 VAL A CA 1
ATOM 1847 C C . VAL A 1 230 ? -32.915 2.023 3.901 1.00 81.44 230 VAL A C 1
ATOM 1849 O O . VAL A 1 230 ? -32.968 3.240 4.078 1.00 81.44 230 VAL A O 1
ATOM 1852 N N . ASN A 1 231 ? -33.026 1.137 4.889 1.00 79.75 231 ASN A N 1
ATOM 1853 C CA . ASN A 1 231 ? -33.052 1.512 6.296 1.00 79.75 231 ASN A CA 1
ATOM 1854 C C . ASN A 1 231 ? -31.624 1.459 6.843 1.00 79.75 231 ASN A C 1
ATOM 1856 O O . ASN A 1 231 ? -30.960 0.433 6.705 1.00 79.75 231 ASN A O 1
ATOM 1860 N N . ILE A 1 232 ? -31.143 2.556 7.422 1.00 76.19 232 ILE A N 1
ATOM 1861 C CA . ILE A 1 232 ? -29.773 2.665 7.933 1.00 76.19 232 ILE A CA 1
ATOM 1862 C C . ILE A 1 232 ? -29.851 3.117 9.384 1.00 76.19 232 ILE A C 1
ATOM 1864 O O . ILE A 1 232 ? -30.598 4.037 9.703 1.00 76.19 232 ILE A O 1
ATOM 1868 N N . ASP A 1 233 ? -29.095 2.441 10.247 1.00 83.75 233 ASP A N 1
ATOM 1869 C CA . ASP A 1 233 ? -28.937 2.804 11.655 1.00 83.75 233 ASP A CA 1
ATOM 1870 C C . ASP A 1 233 ? -28.334 4.218 11.766 1.00 83.75 233 ASP A C 1
ATOM 1872 O O . ASP A 1 233 ? -27.304 4.516 11.153 1.00 83.75 233 ASP A O 1
ATOM 1876 N N . GLU A 1 234 ? -28.985 5.092 12.537 1.00 87.00 234 GLU A N 1
ATOM 1877 C CA . GLU A 1 234 ? -28.575 6.491 12.709 1.00 87.00 234 GLU A CA 1
ATOM 1878 C C . GLU A 1 234 ? -27.159 6.614 13.294 1.00 87.00 234 GLU A C 1
ATOM 1880 O O . GLU A 1 234 ? -26.379 7.456 12.845 1.00 87.00 234 GLU A O 1
ATOM 1885 N N . ASP A 1 235 ? -26.772 5.730 14.218 1.00 92.00 235 ASP A N 1
ATOM 1886 C CA . ASP A 1 235 ? -25.446 5.753 14.837 1.00 92.00 235 ASP A CA 1
ATOM 1887 C C . ASP A 1 235 ? -24.366 5.357 13.818 1.00 92.00 235 ASP A C 1
ATOM 1889 O O . ASP A 1 235 ? -23.261 5.907 13.828 1.00 92.00 235 ASP A O 1
ATOM 1893 N N . PHE A 1 236 ? -24.684 4.458 12.877 1.00 90.06 236 PHE A N 1
ATOM 1894 C CA . PHE A 1 236 ? -23.779 4.115 11.774 1.00 90.06 236 PHE A CA 1
ATOM 1895 C C . PHE A 1 236 ? -23.523 5.317 10.852 1.00 90.06 236 PHE A C 1
ATOM 1897 O O . PHE A 1 236 ? -22.398 5.512 10.377 1.00 90.06 236 PHE A O 1
ATOM 1904 N N . ASP A 1 237 ? -24.551 6.132 10.603 1.00 88.69 237 ASP A N 1
ATOM 1905 C CA . ASP A 1 237 ? -24.458 7.350 9.793 1.00 88.69 237 ASP A CA 1
ATOM 1906 C C . ASP A 1 237 ? -23.755 8.515 10.504 1.00 88.69 237 ASP A C 1
ATOM 1908 O O . ASP A 1 237 ? -23.142 9.352 9.837 1.00 88.69 237 ASP A O 1
ATOM 1912 N N . VAL A 1 238 ? -23.791 8.559 11.838 1.00 92.69 238 VAL A N 1
ATOM 1913 C CA . VAL A 1 238 ? -22.980 9.497 12.630 1.00 92.69 238 VAL A CA 1
ATOM 1914 C C . VAL A 1 238 ? -21.502 9.097 12.591 1.00 92.69 238 VAL A C 1
ATOM 1916 O O . VAL A 1 238 ? -20.635 9.937 12.346 1.00 92.69 238 VAL A O 1
ATOM 1919 N N . LEU A 1 239 ? -21.192 7.815 12.815 1.00 93.44 239 LEU A N 1
ATOM 1920 C CA . LEU A 1 239 ? -19.811 7.343 12.998 1.00 93.44 239 LEU A CA 1
ATOM 1921 C C . LEU A 1 239 ? -19.017 7.212 11.703 1.00 93.44 239 LEU A C 1
ATOM 1923 O O . LEU A 1 239 ? -17.797 7.374 11.672 1.00 93.44 239 LEU A O 1
ATOM 1927 N N . TYR A 1 240 ? -19.717 6.957 10.618 1.00 90.62 240 TYR A N 1
ATOM 1928 C CA . TYR A 1 240 ? -19.200 7.080 9.276 1.00 90.62 240 TYR A CA 1
ATOM 1929 C C . TYR A 1 240 ? -20.206 8.022 8.634 1.00 90.62 240 TYR A C 1
ATOM 1931 O O . TYR A 1 240 ? -21.349 7.637 8.570 1.00 90.62 240 TYR A O 1
ATOM 1939 N N . PRO A 1 241 ? -19.920 9.265 8.257 1.00 88.00 241 PRO A N 1
ATOM 1940 C CA . PRO A 1 241 ? -20.871 10.125 7.537 1.00 88.00 241 PRO A CA 1
ATOM 1941 C C . PRO A 1 241 ? -20.613 10.092 6.026 1.00 88.00 241 PRO A C 1
ATOM 1943 O O . PRO A 1 241 ? -19.550 9.667 5.581 1.00 88.00 241 PRO A O 1
ATOM 1946 N N . GLU A 1 242 ? -21.587 10.480 5.197 1.00 78.44 242 GLU A N 1
ATOM 1947 C CA . GLU A 1 242 ? -21.330 10.685 3.761 1.00 78.44 242 GLU A CA 1
ATOM 1948 C C . GLU A 1 242 ? -20.473 11.942 3.570 1.00 78.44 242 GLU A C 1
ATOM 1950 O O . GLU A 1 242 ? -20.696 12.962 4.225 1.00 78.44 242 GLU A O 1
ATOM 1955 N N . GLU A 1 243 ? -19.484 11.859 2.683 1.00 73.88 243 GLU A N 1
ATOM 1956 C CA . GLU A 1 243 ? -18.707 13.026 2.272 1.00 73.88 243 GLU A CA 1
ATOM 1957 C C . GLU A 1 243 ? -19.534 13.887 1.325 1.00 73.88 243 GLU A C 1
ATOM 1959 O O . GLU A 1 243 ? -20.252 13.376 0.465 1.00 73.88 243 GLU A O 1
ATOM 1964 N N . ASP A 1 244 ? -19.409 15.198 1.486 1.00 74.19 244 ASP A N 1
ATOM 1965 C CA . ASP A 1 244 ? -20.027 16.179 0.606 1.00 74.19 244 ASP A CA 1
ATOM 1966 C C . ASP A 1 244 ? -18.904 17.099 0.134 1.00 74.19 244 ASP A C 1
ATOM 1968 O O . ASP A 1 244 ? -18.567 18.079 0.795 1.00 74.19 244 ASP A O 1
ATOM 1972 N N . LEU A 1 245 ? -18.252 16.699 -0.962 1.00 71.88 245 LEU A N 1
ATOM 1973 C CA . LEU A 1 245 ? -17.030 17.342 -1.462 1.00 71.88 245 LEU A CA 1
ATOM 1974 C C . LEU A 1 245 ? -17.257 18.798 -1.903 1.00 71.88 245 LEU A C 1
ATOM 1976 O O . LEU A 1 245 ? -16.289 19.541 -2.052 1.00 71.88 245 LEU A O 1
ATOM 1980 N N . ASP A 1 246 ? -18.517 19.206 -2.074 1.00 74.00 246 ASP A N 1
ATOM 1981 C CA . ASP A 1 246 ? -18.909 20.560 -2.466 1.00 74.00 246 ASP A CA 1
ATOM 1982 C C . ASP A 1 246 ? -19.070 21.511 -1.263 1.00 74.00 246 ASP A C 1
ATOM 1984 O O . ASP A 1 246 ? -19.232 22.723 -1.438 1.00 74.00 246 ASP A O 1
ATOM 1988 N N . LYS A 1 247 ? -19.033 20.993 -0.027 1.00 78.06 247 LYS A N 1
ATOM 1989 C CA . LYS A 1 247 ? -19.131 21.796 1.200 1.00 78.06 247 LYS A CA 1
ATOM 1990 C C . LYS A 1 247 ? -17.761 22.184 1.745 1.00 78.06 247 LYS A C 1
ATOM 1992 O O . LYS A 1 247 ? -16.740 21.559 1.476 1.00 78.06 247 LYS A O 1
ATOM 1997 N N . ASP A 1 248 ? -17.751 23.226 2.578 1.00 84.75 248 ASP A N 1
ATOM 1998 C CA . ASP A 1 248 ? -16.579 23.568 3.382 1.00 84.75 248 ASP A CA 1
ATOM 1999 C C . ASP A 1 248 ? -16.249 22.402 4.324 1.00 84.75 248 ASP A C 1
ATOM 2001 O O . ASP A 1 248 ? -16.960 22.155 5.304 1.00 84.75 248 ASP A O 1
ATOM 2005 N N . TRP A 1 249 ? -15.161 21.693 4.012 1.00 83.00 249 TRP A N 1
ATOM 2006 C CA . TRP A 1 249 ? -14.725 20.508 4.744 1.00 83.00 249 TRP A CA 1
ATOM 2007 C C . TRP A 1 249 ? -14.487 20.790 6.231 1.00 83.00 249 TRP A C 1
ATOM 2009 O O . TRP A 1 249 ? -14.719 19.904 7.049 1.00 83.00 249 TRP A O 1
ATOM 2019 N N . ARG A 1 250 ? -14.074 22.013 6.609 1.00 85.94 250 ARG A N 1
ATOM 2020 C CA . ARG A 1 250 ? -13.860 22.374 8.022 1.00 85.94 250 ARG A CA 1
ATOM 2021 C C . ARG A 1 250 ? -15.181 22.463 8.758 1.00 85.94 250 ARG A C 1
ATOM 2023 O O . ARG A 1 250 ? -15.341 21.855 9.811 1.00 85.94 250 ARG A O 1
ATOM 2030 N N . LYS A 1 251 ? -16.144 23.175 8.171 1.00 86.94 251 LYS A N 1
ATOM 2031 C CA . LYS A 1 251 ? -17.486 23.306 8.740 1.00 86.94 251 LYS A CA 1
ATOM 2032 C C . LYS A 1 251 ? -18.174 21.944 8.840 1.00 86.94 251 LYS A C 1
ATOM 2034 O O . LYS A 1 251 ? -18.763 21.626 9.867 1.00 86.94 251 LYS A O 1
ATOM 2039 N N . GLN A 1 252 ? -18.050 21.117 7.802 1.00 86.56 252 GLN A N 1
ATOM 2040 C CA . GLN A 1 252 ? -18.581 19.756 7.807 1.00 86.56 252 GLN A CA 1
ATOM 2041 C C . GLN A 1 252 ? -17.933 18.898 8.903 1.00 86.56 252 GLN A C 1
ATOM 2043 O O . GLN A 1 252 ? -18.635 18.167 9.600 1.00 86.56 252 GLN A O 1
ATOM 2048 N N . GLN A 1 253 ? -16.616 19.000 9.090 1.00 87.56 253 GLN A N 1
ATOM 2049 C CA . GLN A 1 253 ? -15.906 18.289 10.151 1.00 87.56 253 GLN A CA 1
ATOM 2050 C C . GLN A 1 253 ? -16.371 18.733 11.549 1.00 87.56 253 GLN A C 1
ATOM 2052 O O . GLN A 1 253 ? -16.557 17.888 12.423 1.00 87.56 253 GLN A O 1
ATOM 2057 N N . GLU A 1 254 ? -16.597 20.031 11.764 1.00 90.19 254 GLU A N 1
ATOM 2058 C CA . GLU A 1 254 ? -17.121 20.571 13.027 1.00 90.19 254 GLU A CA 1
ATOM 2059 C C . GLU A 1 254 ? -18.554 20.097 13.322 1.00 90.19 254 GLU A C 1
ATOM 2061 O O . GLU A 1 254 ? -18.848 19.698 14.453 1.00 90.19 254 GLU A O 1
ATOM 2066 N N . GLU A 1 255 ? -19.435 20.103 12.316 1.00 90.38 255 GLU A N 1
ATOM 2067 C CA . GLU A 1 255 ? -20.813 19.600 12.422 1.00 90.38 255 GLU A CA 1
ATOM 2068 C C . GLU A 1 255 ? -20.829 18.099 12.755 1.00 90.38 255 GLU A C 1
ATOM 2070 O O . GLU A 1 255 ? -21.501 17.677 13.695 1.00 90.38 255 GLU A O 1
ATOM 2075 N N . GLN A 1 256 ? -20.025 17.296 12.051 1.00 92.00 256 GLN A N 1
ATOM 2076 C CA . GLN A 1 256 ? -19.897 15.859 12.312 1.00 92.00 256 GLN A CA 1
ATOM 2077 C C . GLN A 1 256 ? -19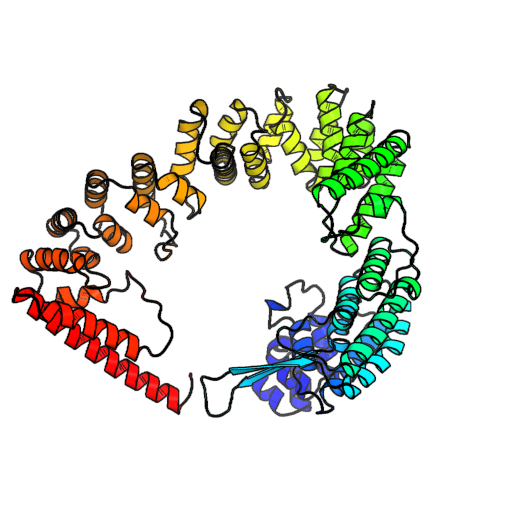.333 15.580 13.711 1.00 92.00 256 GLN A C 1
ATOM 2079 O O . GLN A 1 256 ? -19.882 14.758 14.444 1.00 92.00 256 GLN A O 1
ATOM 2084 N N . ALA A 1 257 ? -18.295 16.308 14.132 1.00 93.38 257 ALA A N 1
ATOM 2085 C CA . ALA A 1 257 ? -17.748 16.192 15.481 1.00 93.38 257 ALA A CA 1
ATOM 2086 C C . ALA A 1 257 ? -18.781 16.564 16.562 1.00 93.38 257 ALA A C 1
ATOM 2088 O O . ALA A 1 257 ? -18.779 15.989 17.651 1.00 93.38 257 ALA A O 1
ATOM 2089 N N . ALA A 1 258 ? -19.682 17.518 16.297 1.00 94.62 258 ALA A N 1
ATOM 2090 C CA . ALA A 1 258 ? -20.768 17.853 17.216 1.00 94.62 258 ALA A CA 1
ATOM 2091 C C . ALA A 1 258 ? -21.777 16.703 17.379 1.00 94.62 258 ALA A C 1
ATOM 2093 O O . ALA A 1 258 ? -22.160 16.409 18.511 1.00 94.62 258 ALA A O 1
ATOM 2094 N N . GLU A 1 259 ? -22.161 16.021 16.298 1.00 95.75 259 GLU A N 1
ATOM 2095 C CA . GLU A 1 259 ? -23.042 14.845 16.381 1.00 95.75 259 GLU A CA 1
ATOM 2096 C C . GLU A 1 259 ? -22.369 13.669 17.102 1.00 95.75 259 GLU A C 1
ATOM 2098 O O . GLU A 1 259 ? -22.981 13.050 17.972 1.00 95.75 259 GLU A O 1
ATOM 2103 N N . VAL A 1 260 ? -21.080 13.419 16.844 1.00 96.62 260 VAL A N 1
ATOM 2104 C CA . VAL A 1 260 ? -20.318 12.377 17.558 1.00 96.62 260 VAL A CA 1
ATOM 2105 C C . VAL A 1 260 ? -20.251 12.665 19.061 1.00 96.62 260 VAL A C 1
ATOM 2107 O O . VAL A 1 260 ? -20.377 11.745 19.865 1.00 96.62 260 VAL A O 1
ATOM 2110 N N . ARG A 1 261 ? -20.123 13.934 19.471 1.00 97.19 261 ARG A N 1
ATOM 2111 C CA . ARG A 1 261 ? -20.161 14.318 20.894 1.00 97.19 261 ARG A CA 1
ATOM 2112 C C . ARG A 1 261 ? -21.515 14.056 21.544 1.00 97.19 261 ARG A C 1
ATOM 2114 O O . ARG A 1 261 ? -21.548 13.555 22.665 1.00 97.19 261 ARG A O 1
ATOM 2121 N N . LYS A 1 262 ? -22.621 14.337 20.847 1.00 96.56 262 LYS A N 1
ATOM 2122 C CA . LYS A 1 262 ? -23.966 13.991 21.339 1.00 96.56 262 LYS A CA 1
ATOM 2123 C C . LYS A 1 262 ? -24.118 12.480 21.503 1.00 96.56 262 LYS A C 1
ATOM 2125 O O . LYS A 1 262 ? -24.647 12.026 22.514 1.00 96.56 262 LYS A O 1
ATOM 2130 N N . LEU A 1 263 ? -23.619 11.707 20.538 1.00 96.94 263 LEU A N 1
ATOM 2131 C CA . LEU A 1 263 ? -23.619 10.249 20.617 1.00 96.94 263 LEU A CA 1
ATOM 2132 C C . LEU A 1 263 ? -22.778 9.755 21.805 1.00 96.94 263 LEU A C 1
ATOM 2134 O O . LEU A 1 263 ? -23.230 8.900 22.564 1.00 96.94 263 LEU A O 1
ATOM 2138 N N . ALA A 1 264 ? -21.601 10.350 22.026 1.00 97.00 264 ALA A N 1
ATOM 2139 C CA . ALA A 1 264 ? -20.747 10.054 23.173 1.00 97.00 264 ALA A CA 1
ATOM 2140 C C . ALA A 1 264 ? -21.453 10.327 24.511 1.00 97.00 264 ALA A C 1
ATOM 2142 O O . ALA A 1 264 ? -21.333 9.519 25.429 1.00 97.00 264 ALA A O 1
ATOM 2143 N N . ASP A 1 265 ? -22.224 11.415 24.627 1.00 95.31 265 ASP A N 1
ATOM 2144 C CA . ASP A 1 265 ? -22.984 11.736 25.846 1.00 95.31 265 ASP A CA 1
ATOM 2145 C C . ASP A 1 265 ? -24.029 10.659 26.190 1.00 95.31 265 ASP A C 1
ATOM 2147 O O . ASP A 1 265 ? -24.280 10.386 27.369 1.00 95.31 265 ASP A O 1
ATOM 2151 N N . ILE A 1 266 ? -24.633 10.044 25.169 1.00 95.25 266 ILE A N 1
ATOM 2152 C CA . ILE A 1 266 ? -25.604 8.954 25.319 1.00 95.25 266 ILE A CA 1
ATOM 2153 C C . ILE A 1 266 ? -24.874 7.650 25.666 1.00 95.25 266 ILE A C 1
ATOM 2155 O O . ILE A 1 266 ? -25.201 6.982 26.652 1.00 95.25 266 ILE A O 1
ATOM 2159 N N . TRP A 1 267 ? -23.855 7.294 24.883 1.00 96.62 267 TRP A N 1
ATOM 2160 C CA . TRP A 1 267 ? -23.144 6.023 25.013 1.00 96.62 267 TRP A CA 1
ATOM 2161 C C . TRP A 1 267 ? -22.314 5.941 26.298 1.00 96.62 267 TRP A C 1
ATOM 2163 O O . TRP A 1 267 ? -22.253 4.877 26.906 1.00 96.62 267 TRP A O 1
ATOM 2173 N N . ALA A 1 268 ? -21.764 7.054 26.792 1.00 94.50 268 ALA A N 1
ATOM 2174 C CA . ALA A 1 268 ? -21.013 7.088 28.050 1.00 94.50 268 ALA A CA 1
ATOM 2175 C C . ALA A 1 268 ? -21.858 6.738 29.290 1.00 94.50 268 ALA A C 1
ATOM 2177 O O . ALA A 1 268 ? -21.303 6.362 30.320 1.00 94.50 268 ALA A O 1
ATOM 2178 N N . ARG A 1 269 ? -23.191 6.855 29.204 1.00 94.00 269 ARG A N 1
ATOM 2179 C CA . ARG A 1 269 ? -24.138 6.489 30.277 1.00 94.00 269 ARG A CA 1
ATOM 2180 C C . ARG A 1 269 ? -24.709 5.080 30.123 1.00 94.00 269 ARG A C 1
ATOM 2182 O O . ARG A 1 269 ? -25.477 4.642 30.977 1.00 94.00 269 ARG A O 1
ATOM 2189 N N . SER A 1 270 ? -24.382 4.415 29.022 1.00 94.19 270 SER A N 1
ATOM 2190 C CA . SER A 1 270 ? -24.858 3.075 28.693 1.00 94.19 270 SER A CA 1
ATOM 2191 C C . SER A 1 270 ? -23.902 2.012 29.238 1.00 94.19 270 SER A C 1
ATOM 2193 O O . SER A 1 270 ? -22.830 2.323 29.762 1.00 94.19 270 SER A O 1
ATOM 2195 N N . GLU A 1 271 ? -24.298 0.744 29.153 1.00 95.94 271 GLU A N 1
ATOM 2196 C CA . GLU A 1 271 ? -23.480 -0.360 29.648 1.00 95.94 271 GLU A CA 1
ATOM 2197 C C . GLU A 1 271 ? -22.257 -0.584 28.718 1.00 95.94 271 GLU A C 1
ATOM 2199 O O . GLU A 1 271 ? -22.426 -0.699 27.499 1.00 95.94 271 GLU A O 1
ATOM 2204 N N . PRO A 1 272 ? -21.013 -0.619 29.248 1.00 96.25 272 PRO A N 1
ATOM 2205 C CA . PRO A 1 272 ? -19.810 -0.684 28.414 1.00 96.25 272 PRO A CA 1
ATOM 2206 C C . PRO A 1 272 ? -19.708 -1.903 27.488 1.00 96.25 272 PRO A C 1
ATOM 2208 O O . PRO A 1 272 ? -19.185 -1.778 26.381 1.00 96.25 272 PRO A O 1
ATOM 2211 N N . THR A 1 273 ? -20.166 -3.086 27.909 1.00 96.31 273 THR A N 1
ATOM 2212 C CA . THR A 1 273 ? -20.107 -4.313 27.093 1.00 96.31 273 THR A CA 1
ATOM 2213 C C . THR A 1 273 ? -21.108 -4.310 25.937 1.00 96.31 273 THR A C 1
ATOM 2215 O O . THR A 1 273 ? -20.774 -4.778 24.843 1.00 96.31 273 THR A O 1
ATOM 2218 N N . GLU A 1 274 ? -22.290 -3.723 26.128 1.00 96.12 274 GLU A N 1
ATOM 2219 C CA . GLU A 1 274 ? -23.290 -3.514 25.080 1.00 96.12 274 GLU A CA 1
ATOM 2220 C C . GLU A 1 274 ? -22.749 -2.567 24.004 1.00 96.12 274 GLU A C 1
ATOM 2222 O O . GLU A 1 274 ? -22.723 -2.911 22.818 1.00 96.12 274 GLU A O 1
ATOM 2227 N N . ILE A 1 275 ? -22.222 -1.411 24.421 1.00 96.69 275 ILE A N 1
ATOM 2228 C CA . ILE A 1 275 ? -21.645 -0.428 23.500 1.00 96.69 275 ILE A CA 1
ATOM 2229 C C . ILE A 1 275 ? -20.409 -0.982 22.788 1.00 96.69 275 ILE A C 1
ATOM 2231 O O . ILE A 1 275 ? -20.267 -0.789 21.581 1.00 96.69 275 ILE A O 1
ATOM 2235 N N . ALA A 1 276 ? -19.538 -1.715 23.487 1.00 96.75 276 ALA A N 1
ATOM 2236 C CA . ALA A 1 276 ? -18.386 -2.363 22.865 1.00 96.75 276 ALA A CA 1
ATOM 2237 C C . ALA A 1 276 ? -18.812 -3.351 21.765 1.00 96.75 276 ALA A C 1
ATOM 2239 O O . ALA A 1 276 ? -18.257 -3.327 20.667 1.00 96.75 276 ALA A O 1
ATOM 2240 N N . SER A 1 277 ? -19.833 -4.174 22.028 1.00 95.75 277 SER A N 1
ATOM 2241 C CA . SER A 1 277 ? -20.368 -5.133 21.052 1.00 95.75 277 SER A CA 1
ATOM 2242 C C . SER A 1 277 ? -20.977 -4.430 19.839 1.00 95.75 277 SER A C 1
ATOM 2244 O O . SER A 1 277 ? -20.716 -4.816 18.697 1.00 95.75 277 SER A O 1
ATOM 2246 N N . ARG A 1 278 ? -21.741 -3.357 20.072 1.00 94.81 278 ARG A N 1
ATOM 2247 C CA . ARG A 1 278 ? -22.330 -2.547 19.001 1.00 94.81 278 ARG A CA 1
ATOM 2248 C C . ARG A 1 278 ? -21.261 -1.862 18.152 1.00 94.81 278 ARG A C 1
ATOM 2250 O O . ARG A 1 278 ? -21.334 -1.910 16.927 1.00 94.81 278 ARG A O 1
ATOM 2257 N N . LEU A 1 279 ? -20.237 -1.287 18.780 1.00 95.25 279 LEU A N 1
ATOM 2258 C CA . LEU A 1 279 ? -19.118 -0.647 18.091 1.00 95.25 279 LEU A CA 1
ATOM 2259 C C . LEU A 1 279 ? -18.328 -1.650 17.237 1.00 95.25 279 LEU A C 1
ATOM 2261 O O . LEU A 1 279 ? -18.020 -1.357 16.084 1.00 95.25 279 LEU A O 1
ATOM 2265 N N . ALA A 1 280 ? -18.058 -2.848 17.764 1.00 94.62 280 ALA A N 1
ATOM 2266 C CA . ALA A 1 280 ? -17.396 -3.916 17.016 1.00 94.62 280 ALA A CA 1
ATOM 2267 C C . ALA A 1 280 ? -18.210 -4.353 15.785 1.00 94.62 280 ALA A C 1
ATOM 2269 O O . ALA A 1 280 ? -17.643 -4.575 14.713 1.00 94.62 280 ALA A O 1
ATOM 2270 N N . HIS A 1 281 ? -19.539 -4.435 15.910 1.00 92.56 281 HIS A N 1
ATOM 2271 C CA . HIS A 1 281 ? -20.422 -4.724 14.780 1.00 92.56 281 HIS A CA 1
ATOM 2272 C C . HIS A 1 281 ? -20.367 -3.622 13.710 1.00 92.56 281 HIS A C 1
ATOM 2274 O O . HIS A 1 281 ? -20.194 -3.929 12.532 1.00 92.56 281 HIS A O 1
ATOM 2280 N N . ILE A 1 282 ? -20.431 -2.351 14.117 1.00 92.69 282 ILE A N 1
ATOM 2281 C CA . ILE A 1 282 ? -20.337 -1.194 13.214 1.00 92.69 282 ILE A CA 1
ATOM 2282 C C . ILE A 1 282 ? -19.002 -1.185 12.447 1.00 92.69 282 ILE A C 1
ATOM 2284 O O . ILE A 1 282 ? -18.991 -1.008 11.230 1.00 92.69 282 ILE A O 1
ATOM 2288 N N . GLU A 1 283 ? -17.879 -1.426 13.128 1.00 93.00 283 GLU A N 1
ATOM 2289 C CA . GLU A 1 283 ? -16.551 -1.519 12.499 1.00 93.00 283 GLU A CA 1
ATOM 2290 C C . GLU A 1 283 ? -16.473 -2.661 11.483 1.00 93.00 283 GLU A C 1
ATOM 2292 O O . GLU A 1 283 ? -15.978 -2.482 10.365 1.00 93.00 283 GLU A O 1
ATOM 2297 N N . LYS A 1 284 ? -17.007 -3.834 11.845 1.00 90.62 284 LYS A N 1
ATOM 2298 C CA . LYS A 1 284 ? -17.072 -4.986 10.944 1.00 90.62 284 LYS A CA 1
ATOM 2299 C C . LYS A 1 284 ? -17.875 -4.648 9.686 1.00 90.62 284 LYS A C 1
ATOM 2301 O O . LYS A 1 284 ? -17.383 -4.874 8.583 1.00 90.62 284 LYS A O 1
ATOM 2306 N N . GLU A 1 285 ? -19.050 -4.044 9.832 1.00 90.56 285 GLU A N 1
ATOM 2307 C CA . GLU A 1 285 ? -19.904 -3.638 8.710 1.00 90.56 285 GLU A CA 1
ATOM 2308 C C . GLU A 1 285 ? -19.244 -2.585 7.805 1.00 90.56 285 GLU A C 1
ATOM 2310 O O . GLU A 1 285 ? -19.305 -2.691 6.579 1.00 90.56 285 GLU A O 1
ATOM 2315 N N . ALA A 1 286 ? -18.543 -1.599 8.373 1.00 89.06 286 ALA A N 1
ATOM 2316 C CA . ALA A 1 286 ? -17.782 -0.628 7.586 1.00 89.06 286 ALA A CA 1
ATOM 2317 C C . ALA A 1 286 ? -16.626 -1.284 6.805 1.00 89.06 286 ALA A C 1
ATOM 2319 O O . ALA A 1 286 ? -16.373 -0.933 5.646 1.00 89.06 286 ALA A O 1
ATOM 2320 N N . SER A 1 287 ? -15.957 -2.273 7.410 1.00 86.81 287 SER A N 1
ATOM 2321 C CA . SER A 1 287 ? -14.866 -3.011 6.767 1.00 86.81 287 SER A CA 1
ATOM 2322 C C . SER A 1 287 ? -15.328 -3.846 5.565 1.00 86.81 287 SER A C 1
ATOM 2324 O O . SER A 1 287 ? -14.603 -3.903 4.572 1.00 86.81 287 SER A O 1
ATOM 2326 N N . LEU A 1 288 ? -16.554 -4.398 5.593 1.00 84.62 288 LEU A N 1
ATOM 2327 C CA . LEU A 1 288 ? -17.137 -5.172 4.482 1.00 84.62 288 LEU A CA 1
ATOM 2328 C C . LEU A 1 288 ? -17.272 -4.361 3.190 1.00 84.62 288 LEU A C 1
ATOM 2330 O O . LEU A 1 288 ? -17.287 -4.929 2.102 1.00 84.62 288 LEU A O 1
ATOM 2334 N N . VAL A 1 289 ? -17.370 -3.034 3.302 1.00 82.38 289 VAL A N 1
ATOM 2335 C CA . VAL A 1 289 ? -17.424 -2.124 2.151 1.00 82.38 289 VAL A CA 1
ATOM 2336 C C . VAL A 1 289 ? -16.115 -1.362 1.920 1.00 82.38 289 VAL A C 1
ATOM 2338 O O . VAL A 1 289 ? -16.081 -0.372 1.179 1.00 82.38 289 VAL A O 1
ATOM 2341 N N . GLY A 1 290 ? -15.014 -1.816 2.526 1.00 79.00 290 GLY A N 1
ATOM 2342 C CA . GLY A 1 290 ? -13.689 -1.209 2.384 1.00 79.00 290 GLY A CA 1
ATOM 2343 C C . GLY A 1 290 ? -13.640 0.251 2.836 1.00 79.00 290 GLY A C 1
ATOM 2344 O O . GLY A 1 290 ? -12.785 1.013 2.381 1.00 79.00 290 GLY A O 1
ATOM 2345 N N . ARG A 1 291 ? -14.580 0.683 3.687 1.00 77.44 291 ARG A N 1
ATOM 2346 C CA . ARG A 1 291 ? -14.681 2.080 4.093 1.00 77.44 291 ARG A CA 1
ATOM 2347 C C . ARG A 1 291 ? -13.822 2.331 5.320 1.00 77.44 291 ARG A C 1
ATOM 2349 O O . ARG A 1 291 ? -14.150 1.909 6.421 1.00 77.44 291 ARG A O 1
ATOM 2356 N N . GLN A 1 292 ? -12.740 3.072 5.116 1.00 74.62 292 GLN A N 1
ATOM 2357 C CA . GLN A 1 292 ? -11.818 3.459 6.186 1.00 74.62 292 GLN A CA 1
ATOM 2358 C C . GLN A 1 292 ? -11.904 4.950 6.543 1.00 74.62 292 GLN A C 1
ATOM 2360 O O . GLN A 1 292 ? -11.354 5.364 7.561 1.00 74.62 292 GLN A O 1
ATOM 2365 N N . TRP A 1 293 ? -12.608 5.754 5.735 1.00 78.06 293 TRP A N 1
ATOM 2366 C CA . TRP A 1 293 ? -12.767 7.193 5.947 1.00 78.06 293 TRP A CA 1
ATOM 2367 C C . TRP A 1 293 ? -14.137 7.712 5.436 1.00 78.06 293 TRP A C 1
ATOM 2369 O O . TRP A 1 293 ? -14.700 7.121 4.501 1.00 78.06 293 TRP A O 1
ATOM 2379 N N . PRO A 1 294 ? -14.714 8.762 6.056 1.00 85.75 294 PRO A N 1
ATOM 2380 C CA . PRO A 1 294 ? -14.415 9.256 7.400 1.00 85.75 294 PRO A CA 1
ATOM 2381 C C . PRO A 1 294 ? -14.819 8.200 8.439 1.00 85.75 294 PRO A C 1
ATOM 2383 O O . PRO A 1 294 ? -15.873 7.579 8.313 1.00 85.75 294 PRO A O 1
ATOM 2386 N N . ARG A 1 295 ? -13.959 7.977 9.437 1.00 92.56 295 ARG A N 1
ATOM 2387 C CA . ARG A 1 295 ? -14.142 6.993 10.514 1.00 92.56 295 ARG A CA 1
ATOM 2388 C C . ARG A 1 295 ? -14.012 7.715 11.852 1.00 92.56 295 ARG A C 1
ATOM 2390 O O . ARG A 1 295 ? -12.905 8.046 12.272 1.00 92.56 295 ARG A O 1
ATOM 2397 N N . TRP A 1 296 ? -15.144 7.986 12.495 1.00 95.06 296 TRP A N 1
ATOM 2398 C CA . TRP A 1 296 ? -15.223 8.768 13.734 1.00 95.06 296 TRP A CA 1
ATOM 2399 C C . TRP A 1 296 ? -15.221 7.922 15.003 1.00 95.06 296 TRP A C 1
ATOM 2401 O O . TRP A 1 296 ? -15.192 8.466 16.103 1.00 95.06 296 TRP A O 1
ATOM 2411 N N . THR A 1 297 ? -15.199 6.600 14.876 1.00 96.06 297 THR A N 1
ATOM 2412 C CA . THR A 1 297 ? -15.142 5.674 16.009 1.00 96.06 297 THR A CA 1
ATOM 2413 C C . THR A 1 297 ? -13.961 5.925 16.963 1.00 96.06 297 THR A C 1
ATOM 2415 O O . THR A 1 297 ? -14.209 5.892 18.169 1.00 96.06 297 THR A O 1
ATOM 2418 N N . PRO A 1 298 ? -12.725 6.291 16.537 1.00 95.75 298 PRO A N 1
ATOM 2419 C CA . PRO A 1 298 ? -11.661 6.604 17.495 1.00 95.75 298 PRO A CA 1
ATOM 2420 C C . PRO A 1 298 ? -11.942 7.898 18.268 1.00 95.75 298 PRO A C 1
ATOM 2422 O O . PRO A 1 298 ? -11.649 7.981 19.459 1.00 95.75 298 PRO A O 1
ATOM 2425 N N . TYR A 1 299 ? -12.551 8.891 17.609 1.00 96.56 299 TYR A N 1
ATOM 2426 C CA . TYR A 1 299 ? -12.941 10.150 18.246 1.00 96.56 299 TYR A CA 1
ATOM 2427 C C . TYR A 1 299 ? -14.102 9.949 19.229 1.00 96.56 299 TYR A C 1
ATOM 2429 O O . TYR A 1 299 ? -14.055 10.461 20.342 1.00 96.56 299 TYR A O 1
ATOM 2437 N N . LEU A 1 300 ? -15.093 9.122 18.877 1.00 97.75 300 LEU A N 1
ATOM 2438 C CA . LEU A 1 300 ? -16.151 8.699 19.797 1.00 97.75 300 LEU A CA 1
ATOM 2439 C C . LEU A 1 300 ? -15.553 8.051 21.055 1.00 97.75 300 LEU A C 1
ATOM 2441 O O . LEU A 1 300 ? -15.902 8.436 22.168 1.00 97.75 300 LEU A O 1
ATOM 2445 N N . CYS A 1 301 ? -14.633 7.093 20.894 1.00 97.88 301 CYS A N 1
ATOM 2446 C CA . CYS A 1 301 ? -13.962 6.445 22.022 1.00 97.88 301 CYS A CA 1
ATOM 2447 C C . CYS A 1 301 ? -13.185 7.444 22.888 1.00 97.88 301 CYS A C 1
ATOM 2449 O O . CYS A 1 301 ? -13.193 7.310 24.110 1.00 97.88 301 CYS A O 1
ATOM 2451 N N . GLN A 1 302 ? -12.555 8.455 22.284 1.00 97.31 302 GLN A N 1
ATOM 2452 C CA . GLN A 1 302 ? -11.913 9.540 23.024 1.00 97.31 302 GLN A CA 1
ATOM 2453 C C . GLN A 1 302 ? -12.920 10.336 23.862 1.00 97.31 302 GLN A C 1
ATOM 2455 O O . GLN A 1 302 ? -12.724 10.482 25.067 1.00 97.31 302 GLN A O 1
ATOM 2460 N N . GLU A 1 303 ? -14.020 10.788 23.264 1.00 98.00 303 GLU A N 1
ATOM 2461 C CA . GLU A 1 303 ? -15.047 11.568 23.964 1.00 98.00 303 GLU A CA 1
ATOM 2462 C C . GLU A 1 303 ? -15.714 10.762 25.097 1.00 98.00 303 GLU A C 1
ATOM 2464 O O . GLU A 1 303 ? -15.962 11.299 26.181 1.00 98.00 303 GLU A O 1
ATOM 2469 N N . ILE A 1 304 ? -15.962 9.462 24.893 1.00 97.88 304 ILE A N 1
ATOM 2470 C CA . ILE A 1 304 ? -16.473 8.572 25.949 1.00 97.88 304 ILE A CA 1
ATOM 2471 C C . ILE A 1 304 ? -15.430 8.411 27.062 1.00 97.88 304 ILE A C 1
ATOM 2473 O O . ILE A 1 304 ? -15.776 8.512 28.240 1.00 97.88 304 ILE A O 1
ATOM 2477 N N . ALA A 1 305 ? -14.155 8.192 26.723 1.00 97.19 305 ALA A N 1
ATOM 2478 C CA . ALA A 1 305 ? -13.088 8.046 27.712 1.00 97.19 305 ALA A CA 1
ATOM 2479 C C . ALA A 1 305 ? -12.946 9.301 28.587 1.00 97.19 305 ALA A C 1
ATOM 2481 O O . ALA A 1 305 ? -12.837 9.179 29.804 1.00 97.19 305 ALA A O 1
ATOM 2482 N N . GLU A 1 306 ? -13.018 10.498 28.000 1.00 96.31 306 GLU A N 1
ATOM 2483 C CA . GLU A 1 306 ? -12.946 11.772 28.729 1.00 96.31 306 GLU A CA 1
ATOM 2484 C C . GLU A 1 306 ? -14.092 11.963 29.738 1.00 96.31 306 GLU A C 1
ATOM 2486 O O . GLU A 1 306 ? -13.890 12.591 30.779 1.00 96.31 306 GLU A O 1
ATOM 2491 N N . ARG A 1 307 ? -15.270 11.387 29.467 1.00 94.50 307 ARG A N 1
ATOM 2492 C CA . ARG A 1 307 ? -16.464 11.437 30.336 1.00 94.50 307 ARG A CA 1
ATOM 2493 C C . ARG A 1 307 ? -16.553 10.280 31.329 1.00 94.50 307 ARG A C 1
ATOM 2495 O O . ARG A 1 307 ? -17.376 10.317 32.240 1.00 94.50 307 ARG A O 1
ATOM 2502 N N . SER A 1 308 ? -15.754 9.236 31.138 1.00 93.44 308 SER A N 1
ATOM 2503 C CA . SER A 1 308 ? -15.842 8.006 31.914 1.00 93.44 308 SER A CA 1
ATOM 2504 C C . SER A 1 308 ? -15.073 8.113 33.231 1.00 93.44 308 SER A C 1
ATOM 2506 O O . SER A 1 308 ? -13.859 8.302 33.247 1.00 93.44 308 SER A O 1
ATOM 2508 N N . GLU A 1 309 ? -15.754 7.840 34.344 1.00 91.38 309 GLU A N 1
ATOM 2509 C CA . GLU A 1 309 ? -15.123 7.690 35.664 1.00 91.38 309 GLU A CA 1
ATOM 2510 C C . GLU A 1 309 ? -14.395 6.343 35.827 1.00 91.38 309 GLU A C 1
ATOM 2512 O O . GLU A 1 309 ? -13.524 6.192 36.683 1.00 91.38 309 GLU A O 1
ATOM 2517 N N . THR A 1 310 ? -14.733 5.344 35.001 1.00 93.31 310 THR A N 1
ATOM 2518 C CA . THR A 1 310 ? -14.198 3.974 35.092 1.00 93.31 310 THR A CA 1
ATOM 2519 C C . THR A 1 310 ? -13.597 3.476 33.766 1.00 93.31 310 THR A C 1
ATOM 2521 O O . THR A 1 310 ? -13.997 2.430 33.247 1.00 93.31 310 THR A O 1
ATOM 2524 N N . PRO A 1 311 ? -12.597 4.179 33.199 1.00 95.50 311 PRO A N 1
ATOM 2525 C CA . PRO A 1 311 ? -12.053 3.862 31.876 1.00 95.50 311 PRO A CA 1
ATOM 2526 C C . PRO A 1 311 ? -11.475 2.438 31.758 1.00 95.50 311 PRO A C 1
ATOM 2528 O O . PRO A 1 311 ? -11.573 1.832 30.694 1.00 95.50 311 PRO A O 1
ATOM 2531 N N . SER A 1 312 ? -10.962 1.835 32.839 1.00 94.50 312 SER A N 1
ATOM 2532 C CA . SER A 1 312 ? -10.515 0.429 32.818 1.00 94.50 312 SER A CA 1
ATOM 2533 C C . SER A 1 312 ? -11.629 -0.585 32.504 1.00 94.50 312 SER A C 1
ATOM 2535 O O . SER A 1 312 ? -11.343 -1.622 31.903 1.00 94.50 312 SER A O 1
ATOM 2537 N N . ILE A 1 313 ? -12.893 -0.307 32.862 1.00 95.12 313 ILE A N 1
ATOM 2538 C CA . ILE A 1 313 ? -14.032 -1.191 32.536 1.00 95.12 313 ILE A CA 1
ATOM 2539 C C . ILE A 1 313 ? -14.303 -1.149 31.030 1.00 95.12 313 ILE A C 1
ATOM 2541 O O . ILE A 1 313 ? -14.431 -2.194 30.395 1.00 95.12 313 ILE A O 1
ATOM 2545 N N . TRP A 1 314 ? -14.301 0.051 30.448 1.00 96.56 314 TRP A N 1
ATOM 2546 C CA . TRP A 1 314 ? -14.430 0.252 29.006 1.00 96.56 314 TRP A CA 1
ATOM 2547 C C . TRP A 1 314 ? -13.295 -0.405 28.221 1.00 96.56 314 TRP A C 1
ATOM 2549 O O . TRP A 1 314 ? -13.551 -1.126 27.257 1.00 96.56 314 TRP A O 1
ATOM 2559 N N . ALA A 1 315 ? -12.046 -0.227 28.665 1.00 95.31 315 ALA A N 1
ATOM 2560 C CA . ALA A 1 315 ? -10.902 -0.891 28.051 1.00 95.31 315 ALA A CA 1
ATOM 2561 C C . ALA A 1 315 ? -11.072 -2.419 28.071 1.00 95.31 315 ALA A C 1
ATOM 2563 O O . ALA A 1 315 ? -10.873 -3.071 27.050 1.00 95.31 315 ALA A O 1
ATOM 2564 N N . ALA A 1 316 ? -11.499 -2.998 29.200 1.00 94.62 316 ALA A N 1
ATOM 2565 C CA . ALA A 1 316 ? -11.747 -4.434 29.306 1.00 94.62 316 ALA A CA 1
ATOM 2566 C C . ALA A 1 316 ? -12.867 -4.916 28.366 1.00 94.62 316 ALA A C 1
ATOM 2568 O O . ALA A 1 316 ? -12.687 -5.933 27.695 1.00 94.62 316 ALA A O 1
ATOM 2569 N N . ALA A 1 317 ? -13.980 -4.181 28.286 1.00 96.19 317 ALA A N 1
ATOM 2570 C CA . ALA A 1 317 ? -15.102 -4.501 27.406 1.00 96.19 317 ALA A CA 1
ATOM 2571 C C . ALA A 1 317 ? -14.684 -4.501 25.926 1.00 96.19 317 ALA A C 1
ATOM 2573 O O . ALA A 1 317 ? -14.925 -5.474 25.213 1.00 96.19 317 ALA A O 1
ATOM 2574 N N . LEU A 1 318 ? -13.970 -3.466 25.479 1.00 95.94 318 LEU A N 1
ATOM 2575 C CA . LEU A 1 318 ? -13.466 -3.367 24.105 1.00 95.94 318 LEU A CA 1
ATOM 2576 C C . LEU A 1 318 ? -12.422 -4.451 23.792 1.00 95.94 318 LEU A C 1
ATOM 2578 O O . LEU A 1 318 ? -12.437 -5.054 22.721 1.00 95.94 318 LEU A O 1
ATOM 2582 N N . MET A 1 319 ? -11.553 -4.778 24.750 1.00 93.44 319 MET A N 1
ATOM 2583 C CA . MET A 1 319 ? -10.605 -5.886 24.608 1.00 93.44 319 MET A CA 1
ATOM 2584 C C . MET A 1 319 ? -11.281 -7.260 24.475 1.00 93.44 319 MET A C 1
ATOM 2586 O O . MET A 1 319 ? -10.663 -8.173 23.923 1.00 93.44 319 MET A O 1
ATOM 2590 N N . MET A 1 320 ? -12.488 -7.448 25.021 1.00 94.44 320 MET A N 1
ATOM 2591 C CA . MET A 1 320 ? -13.231 -8.711 24.921 1.00 94.44 320 MET A CA 1
ATOM 2592 C C . MET A 1 320 ? -13.835 -8.933 23.534 1.00 94.44 320 MET A C 1
ATOM 2594 O O . MET A 1 320 ? -13.936 -10.077 23.107 1.00 94.44 320 MET A O 1
ATOM 2598 N N . VAL A 1 321 ? -14.205 -7.857 22.839 1.00 94.38 321 VAL A N 1
ATOM 2599 C CA . VAL A 1 321 ? -14.783 -7.898 21.483 1.00 94.38 321 VAL A CA 1
ATOM 2600 C C . VAL A 1 321 ? -13.735 -7.704 20.378 1.00 94.38 321 VAL A C 1
ATOM 2602 O O . VAL A 1 321 ? -14.085 -7.523 19.219 1.00 94.38 321 VAL A O 1
ATOM 2605 N N . GLU A 1 322 ? -12.449 -7.738 20.742 1.00 92.31 322 GLU A N 1
ATOM 2606 C CA . GLU A 1 322 ? -11.299 -7.743 19.824 1.00 92.31 322 GLU A CA 1
ATOM 2607 C C . GLU A 1 322 ? -11.244 -6.569 18.830 1.00 92.31 322 GLU A C 1
ATOM 2609 O O . GLU A 1 322 ? -10.733 -6.707 17.717 1.00 92.31 322 GLU A O 1
ATOM 2614 N N . VAL A 1 323 ? -11.716 -5.385 19.235 1.00 93.06 323 VAL A N 1
ATOM 2615 C CA . VAL A 1 323 ? -11.574 -4.177 18.408 1.00 93.06 323 VAL A CA 1
ATOM 2616 C C . VAL A 1 323 ? -10.112 -3.734 18.264 1.00 93.06 323 VAL A C 1
ATOM 2618 O O . VAL A 1 323 ? -9.221 -4.148 19.012 1.00 93.06 323 VAL A O 1
ATOM 2621 N N . THR A 1 324 ? -9.859 -2.856 17.295 1.00 92.38 324 THR A N 1
ATOM 2622 C CA . THR A 1 324 ? -8.530 -2.313 17.010 1.00 92.38 324 THR A CA 1
ATOM 2623 C C . THR A 1 324 ? -7.998 -1.437 18.151 1.00 92.38 324 THR A C 1
ATOM 2625 O O . THR A 1 324 ? -8.746 -0.781 18.881 1.00 92.38 324 THR A O 1
ATOM 2628 N N . GLY A 1 325 ? -6.671 -1.412 18.316 1.00 92.31 325 GLY A N 1
ATOM 2629 C CA . GLY A 1 325 ? -6.022 -0.741 19.446 1.00 92.31 325 GLY A CA 1
ATOM 2630 C C . GLY A 1 325 ? -6.282 0.766 19.554 1.00 92.31 325 GLY A C 1
ATOM 2631 O O . GLY A 1 325 ? -6.248 1.301 20.656 1.00 92.31 325 GLY A O 1
ATOM 2632 N N . ASP A 1 326 ? -6.580 1.455 18.456 1.00 92.75 326 ASP A N 1
ATOM 2633 C CA . ASP A 1 326 ? -6.942 2.878 18.441 1.00 92.75 326 ASP A CA 1
ATOM 2634 C C . ASP A 1 326 ? -8.294 3.179 19.106 1.00 92.75 326 ASP A C 1
ATOM 2636 O O . ASP A 1 326 ? -8.473 4.288 19.600 1.00 92.75 326 ASP A O 1
ATOM 2640 N N . LEU A 1 327 ? -9.203 2.199 19.196 1.00 95.94 327 LEU A N 1
ATOM 2641 C CA . LEU A 1 327 ? -10.459 2.330 19.948 1.00 95.94 327 LEU A CA 1
ATOM 2642 C C . LEU A 1 327 ? -10.263 2.060 21.446 1.00 95.94 327 LEU A C 1
ATOM 2644 O O . LEU A 1 327 ? -10.948 2.635 22.288 1.00 95.94 327 LEU A O 1
ATOM 2648 N N . VAL A 1 328 ? -9.296 1.206 21.794 1.00 96.19 328 VAL A N 1
ATOM 2649 C CA . VAL A 1 328 ? -8.954 0.874 23.190 1.00 96.19 328 VAL A CA 1
ATOM 2650 C C . VAL A 1 328 ? -8.043 1.940 23.813 1.00 96.19 328 VAL A C 1
ATOM 2652 O O . VAL A 1 328 ? -8.130 2.219 25.011 1.00 96.19 328 VAL A O 1
ATOM 2655 N N . PHE A 1 329 ? -7.173 2.555 23.006 1.00 95.44 329 PHE A N 1
ATOM 2656 C CA . PHE A 1 329 ? -6.152 3.509 23.441 1.00 95.44 329 PHE A CA 1
ATOM 2657 C C . PHE A 1 329 ? -6.687 4.654 24.315 1.00 95.44 329 PHE A C 1
ATOM 2659 O O . PHE A 1 329 ? -6.084 4.874 25.367 1.00 95.44 329 PHE A O 1
ATOM 2666 N N . PRO A 1 330 ? -7.786 5.360 23.971 1.00 96.56 330 PRO A N 1
ATOM 2667 C CA . PRO A 1 330 ? -8.233 6.504 24.763 1.00 96.56 330 PRO A CA 1
ATOM 2668 C C . PRO A 1 330 ? -8.590 6.126 26.202 1.00 96.56 330 PRO A C 1
ATOM 2670 O O . PRO A 1 330 ? -8.276 6.859 27.137 1.00 96.56 330 PRO A O 1
ATOM 2673 N N . PHE A 1 331 ? -9.161 4.936 26.399 1.00 96.62 331 PHE A N 1
ATOM 2674 C CA . PHE A 1 331 ? -9.496 4.417 27.722 1.00 96.62 331 PHE A CA 1
ATOM 2675 C C . PHE A 1 331 ? -8.252 4.008 28.513 1.00 96.62 331 PHE A C 1
ATOM 2677 O O . PHE A 1 331 ? -8.141 4.342 29.690 1.00 96.62 331 PHE A O 1
ATOM 2684 N N . LEU A 1 332 ? -7.281 3.341 27.877 1.00 95.50 332 LEU A N 1
ATOM 2685 C CA . LEU A 1 332 ? -6.006 3.021 28.532 1.00 95.50 332 LEU A CA 1
ATOM 2686 C C . LEU A 1 332 ? -5.244 4.291 28.927 1.00 95.50 332 LEU A C 1
ATOM 2688 O O . LEU A 1 332 ? -4.708 4.366 30.031 1.00 95.50 332 LEU A O 1
ATOM 2692 N N . TYR A 1 333 ? -5.228 5.292 28.043 1.00 94.69 333 TYR A N 1
ATOM 2693 C CA . TYR A 1 333 ? -4.607 6.586 28.300 1.00 94.69 333 TYR A CA 1
ATOM 2694 C C . TYR A 1 333 ? -5.282 7.297 29.472 1.00 94.69 333 TYR A C 1
ATOM 2696 O O . TYR A 1 333 ? -4.600 7.695 30.413 1.00 94.69 333 TYR A O 1
ATOM 2704 N N . LYS A 1 334 ? -6.620 7.381 29.474 1.00 95.69 334 LYS A N 1
ATOM 2705 C CA . LYS A 1 334 ? -7.361 8.016 30.567 1.00 95.69 334 LYS A CA 1
ATOM 2706 C C . LYS A 1 334 ? -7.165 7.297 31.900 1.00 95.69 334 LYS A C 1
ATOM 2708 O O . LYS A 1 334 ? -6.979 7.955 32.918 1.00 95.69 334 LYS A O 1
ATOM 2713 N N . ALA A 1 335 ? -7.173 5.962 31.899 1.00 95.69 335 ALA A N 1
ATOM 2714 C CA . ALA A 1 335 ? -6.927 5.160 33.096 1.00 95.69 335 ALA A CA 1
ATOM 2715 C C . ALA A 1 335 ? -5.530 5.414 33.684 1.00 95.69 335 ALA A C 1
ATOM 2717 O O . ALA A 1 335 ? -5.401 5.530 34.903 1.00 95.69 335 ALA A O 1
ATOM 2718 N N . ALA A 1 336 ? -4.508 5.540 32.831 1.00 94.19 336 ALA A N 1
ATOM 2719 C CA . ALA A 1 336 ? -3.153 5.891 33.248 1.00 94.19 336 ALA A CA 1
ATOM 2720 C C . ALA A 1 336 ? -3.061 7.340 33.759 1.00 94.19 336 ALA A C 1
ATOM 2722 O O . ALA A 1 336 ? -2.448 7.580 34.793 1.00 94.19 336 ALA A O 1
ATOM 2723 N N . GLU A 1 337 ? -3.711 8.296 33.085 1.00 93.31 337 GLU A N 1
ATOM 2724 C CA . GLU A 1 337 ? -3.727 9.715 33.473 1.00 93.31 337 GLU A CA 1
ATOM 2725 C C . GLU A 1 337 ? -4.291 9.924 34.887 1.00 93.31 337 GLU A C 1
ATOM 2727 O O . GLU A 1 337 ? -3.712 10.659 35.685 1.00 93.31 337 GLU A O 1
ATOM 2732 N N . ILE A 1 338 ? -5.395 9.249 35.224 1.00 93.88 338 ILE A N 1
ATOM 2733 C CA . ILE A 1 338 ? -6.016 9.336 36.558 1.00 93.88 338 ILE A CA 1
ATOM 2734 C C . ILE A 1 338 ? -5.423 8.340 37.567 1.00 93.88 338 ILE A C 1
ATOM 2736 O O . ILE A 1 338 ? -5.927 8.234 38.685 1.00 93.88 338 ILE A O 1
ATOM 2740 N N . MET A 1 339 ? -4.383 7.589 37.179 1.00 91.38 339 MET A N 1
ATOM 2741 C CA . MET A 1 339 ? -3.736 6.551 37.991 1.00 91.38 339 MET A CA 1
ATOM 2742 C C . MET A 1 339 ? -4.739 5.528 38.558 1.00 91.38 339 MET A C 1
ATOM 2744 O O . MET A 1 339 ? -4.668 5.131 39.725 1.00 91.38 339 MET A O 1
ATOM 2748 N N . GLN A 1 340 ? -5.709 5.104 37.739 1.00 93.12 340 GLN A N 1
ATOM 2749 C CA . GLN A 1 340 ? -6.752 4.170 38.160 1.00 93.12 340 GLN A CA 1
ATOM 2750 C C . GLN A 1 340 ? -6.136 2.824 38.549 1.00 93.12 340 GLN A C 1
ATOM 2752 O O . GLN A 1 340 ? -5.420 2.212 37.763 1.00 93.12 340 GLN A O 1
ATOM 2757 N N . SER A 1 341 ? -6.465 2.310 39.735 1.00 91.88 341 SER A N 1
ATOM 2758 C CA . SER A 1 341 ? -5.902 1.047 40.225 1.00 91.88 341 SER A CA 1
ATOM 2759 C C . SER A 1 341 ? -5.994 -0.087 39.190 1.00 91.88 341 SER A C 1
ATOM 2761 O O . SER A 1 341 ? -7.081 -0.429 38.724 1.00 91.88 341 SER A O 1
ATOM 2763 N N . GLY A 1 342 ? -4.844 -0.681 38.850 1.00 89.38 342 GLY A N 1
ATOM 2764 C CA . GLY A 1 342 ? -4.750 -1.838 37.960 1.00 89.38 342 GLY A CA 1
ATOM 2765 C C . GLY A 1 342 ? -4.608 -1.523 36.469 1.00 89.38 342 GLY A C 1
ATOM 2766 O O . GLY A 1 342 ? -4.548 -2.473 35.683 1.00 89.38 342 GLY A O 1
ATOM 2767 N N . TRP A 1 343 ? -4.513 -0.250 36.065 1.00 93.38 343 TRP A N 1
ATOM 2768 C CA . TRP A 1 343 ? -4.310 0.142 34.663 1.00 93.38 343 TRP A CA 1
ATOM 2769 C C . TRP A 1 343 ? -3.066 -0.520 34.044 1.00 93.38 343 TRP A C 1
ATOM 2771 O O . TRP A 1 343 ? -3.108 -0.959 32.893 1.00 93.38 343 TRP A O 1
ATOM 2781 N N . GLU A 1 344 ? -1.995 -0.711 34.825 1.00 94.06 344 GLU A N 1
ATOM 2782 C CA . GLU A 1 344 ? -0.749 -1.340 34.376 1.00 94.06 344 GLU A CA 1
ATOM 2783 C C . GLU A 1 344 ? -0.991 -2.766 33.872 1.00 94.06 344 GLU A C 1
ATOM 2785 O O . GLU A 1 344 ? -0.423 -3.182 32.864 1.00 94.06 344 GLU A O 1
ATOM 2790 N N . LYS A 1 345 ? -1.885 -3.512 34.538 1.00 92.62 345 LYS A N 1
ATOM 2791 C CA . LYS A 1 345 ? -2.233 -4.889 34.155 1.00 92.62 345 LYS A CA 1
ATOM 2792 C C . LYS A 1 345 ? -2.994 -4.938 32.833 1.00 92.62 345 LYS A C 1
ATOM 2794 O O . LYS A 1 345 ? -2.870 -5.917 32.099 1.00 92.62 345 LYS A O 1
ATOM 2799 N N . HIS A 1 346 ? -3.798 -3.920 32.528 1.00 91.56 346 HIS A N 1
ATOM 2800 C CA . HIS A 1 346 ? -4.498 -3.835 31.245 1.00 91.56 346 HIS A CA 1
ATOM 2801 C C . HIS A 1 346 ? -3.522 -3.547 30.104 1.00 91.56 346 HIS A C 1
ATOM 2803 O O . HIS A 1 346 ? -3.586 -4.211 29.069 1.00 91.56 346 HIS A O 1
ATOM 2809 N N . VAL A 1 347 ? -2.577 -2.626 30.317 1.00 94.12 347 VAL A N 1
ATOM 2810 C CA . VAL A 1 347 ? -1.507 -2.325 29.354 1.00 94.12 347 VAL A CA 1
ATOM 2811 C C . VAL A 1 347 ? -0.628 -3.550 29.113 1.00 94.12 347 VAL A C 1
ATOM 2813 O O . VAL A 1 347 ? -0.358 -3.891 27.964 1.00 94.12 347 VAL A O 1
ATOM 2816 N N . ASP A 1 348 ? -0.248 -4.260 30.174 1.00 93.50 348 ASP A N 1
ATOM 2817 C CA . ASP A 1 348 ? 0.586 -5.459 30.080 1.00 93.50 348 ASP A CA 1
ATOM 2818 C C . ASP A 1 348 ? -0.070 -6.572 29.242 1.00 93.50 348 ASP A C 1
ATOM 2820 O O . ASP A 1 348 ? 0.557 -7.122 28.333 1.00 93.50 348 ASP A O 1
ATOM 2824 N N . LYS A 1 349 ? -1.369 -6.824 29.461 1.00 91.50 349 LYS A N 1
ATOM 2825 C CA . LYS A 1 349 ? -2.168 -7.755 28.642 1.00 91.50 349 LYS A CA 1
ATOM 2826 C C . LYS A 1 349 ? -2.276 -7.315 27.182 1.00 91.50 349 LYS A C 1
ATOM 2828 O O . LYS A 1 349 ? -2.301 -8.153 26.284 1.00 91.50 349 LYS A O 1
ATOM 2833 N N . CYS A 1 350 ? -2.379 -6.013 26.927 1.00 92.62 350 CYS A N 1
ATOM 2834 C CA . CYS A 1 350 ? -2.461 -5.490 25.567 1.00 92.62 350 CYS A CA 1
ATOM 2835 C C . CYS A 1 350 ? -1.124 -5.602 24.819 1.00 92.62 350 CYS A C 1
ATOM 2837 O O . CYS A 1 350 ? -1.136 -5.896 23.628 1.00 92.62 350 CYS A O 1
ATOM 2839 N N . LEU A 1 351 ? 0.022 -5.462 25.500 1.00 93.06 351 LEU A N 1
ATOM 2840 C CA . LEU A 1 351 ? 1.348 -5.684 24.897 1.00 93.06 351 LEU A CA 1
ATOM 2841 C C . LEU A 1 351 ? 1.522 -7.121 24.370 1.00 93.06 351 LEU A C 1
ATOM 2843 O O . LEU A 1 351 ? 2.220 -7.345 23.375 1.00 93.06 351 LEU A O 1
ATOM 2847 N N . GLU A 1 352 ? 0.867 -8.095 25.002 1.00 91.25 352 GLU A N 1
ATOM 2848 C CA . GLU A 1 352 ? 0.902 -9.506 24.594 1.00 91.25 352 GLU A CA 1
ATOM 2849 C C . GLU A 1 352 ? 0.057 -9.785 23.343 1.00 91.25 352 GLU A C 1
ATOM 2851 O O . GLU A 1 352 ? 0.375 -10.691 22.571 1.00 91.25 352 GLU A O 1
ATOM 2856 N N . ARG A 1 353 ? -0.966 -8.967 23.074 1.00 91.06 353 ARG A N 1
ATOM 2857 C CA . ARG A 1 353 ? -1.882 -9.129 21.936 1.00 91.06 353 ARG A CA 1
ATOM 2858 C C . ARG A 1 353 ? -1.423 -8.304 20.738 1.00 91.06 353 ARG A C 1
ATOM 2860 O O . ARG A 1 353 ? -1.355 -7.082 20.814 1.00 91.06 353 ARG A O 1
ATOM 2867 N N . SER A 1 354 ? -1.167 -8.949 19.601 1.00 88.94 354 SER A N 1
ATOM 2868 C CA . SER A 1 354 ? -0.662 -8.278 18.389 1.00 88.94 354 SER A CA 1
ATOM 2869 C C . SER A 1 354 ? -1.535 -7.106 17.922 1.00 88.94 354 SER A C 1
ATOM 2871 O O . SER A 1 354 ? -0.994 -6.053 17.598 1.00 88.94 354 SER A O 1
ATOM 2873 N N . SER A 1 355 ? -2.864 -7.247 17.954 1.00 88.62 355 SER A N 1
ATOM 2874 C CA . SER A 1 355 ? -3.823 -6.213 17.526 1.00 88.62 355 SER A CA 1
ATOM 2875 C C . SER A 1 355 ? -3.872 -4.970 18.427 1.00 88.62 355 SER A C 1
ATOM 2877 O O . SER A 1 355 ? -4.286 -3.901 17.978 1.00 88.62 355 SER A O 1
ATOM 2879 N N . LEU A 1 356 ? -3.437 -5.086 19.686 1.00 92.69 356 LEU A N 1
ATOM 2880 C CA . LEU A 1 356 ? -3.487 -4.010 20.687 1.00 92.69 356 LEU A CA 1
ATOM 2881 C C . LEU A 1 356 ? -2.102 -3.462 21.045 1.00 92.69 356 LEU A C 1
ATOM 2883 O O . LEU A 1 356 ? -1.989 -2.374 21.613 1.00 92.69 356 LEU A O 1
ATOM 2887 N N . ARG A 1 357 ? -1.041 -4.187 20.683 1.00 93.75 357 ARG A N 1
ATOM 2888 C CA . ARG A 1 357 ? 0.340 -3.880 21.056 1.00 93.75 357 ARG A CA 1
ATOM 2889 C C . ARG A 1 357 ? 0.751 -2.460 20.691 1.00 93.75 357 ARG A C 1
ATOM 2891 O O . ARG A 1 357 ? 1.312 -1.769 21.533 1.00 93.75 357 ARG A O 1
ATOM 2898 N N . ALA A 1 358 ? 0.429 -2.000 19.482 1.00 93.06 358 ALA A N 1
ATOM 2899 C CA . ALA A 1 358 ? 0.774 -0.651 19.031 1.00 93.06 358 ALA A CA 1
ATOM 2900 C C . ALA A 1 358 ? 0.172 0.451 19.926 1.00 93.06 358 ALA A C 1
ATOM 2902 O O . ALA A 1 358 ? 0.853 1.427 20.240 1.00 93.06 358 ALA A O 1
ATOM 2903 N N . ALA A 1 359 ? -1.067 0.281 20.399 1.00 92.50 359 ALA A N 1
ATOM 2904 C CA . ALA A 1 359 ? -1.717 1.232 21.301 1.00 92.50 359 ALA A CA 1
ATOM 2905 C C . ALA A 1 359 ? -1.033 1.286 22.674 1.00 92.50 359 ALA A C 1
ATOM 2907 O O . ALA A 1 359 ? -0.803 2.363 23.222 1.00 92.50 359 ALA A O 1
ATOM 2908 N N . SER A 1 360 ? -0.653 0.130 23.217 1.00 94.56 360 SER A N 1
ATOM 2909 C CA . SER A 1 360 ? 0.069 0.059 24.490 1.00 94.56 360 SER A CA 1
ATOM 2910 C C . SER A 1 360 ? 1.497 0.575 24.392 1.00 94.56 360 SER A C 1
ATOM 2912 O O . SER A 1 360 ? 1.942 1.285 25.290 1.00 94.56 360 SER A O 1
ATOM 2914 N N . LEU A 1 361 ? 2.197 0.279 23.294 1.00 95.62 361 LEU A N 1
ATOM 2915 C CA . LEU A 1 361 ? 3.509 0.855 23.012 1.00 95.62 361 LEU A CA 1
ATOM 2916 C C . LEU A 1 361 ? 3.421 2.376 22.941 1.00 95.62 361 LEU A C 1
ATOM 2918 O O . LEU A 1 361 ? 4.215 3.046 23.593 1.00 95.62 361 LEU A O 1
ATOM 2922 N N . ARG A 1 362 ? 2.425 2.922 22.228 1.00 95.31 362 ARG A N 1
ATOM 2923 C CA . ARG A 1 362 ? 2.179 4.368 22.188 1.00 95.31 362 ARG A CA 1
ATOM 2924 C C . ARG A 1 362 ? 2.047 4.935 23.595 1.00 95.31 362 ARG A C 1
ATOM 2926 O O . ARG A 1 362 ? 2.805 5.829 23.940 1.00 95.31 362 ARG A O 1
ATOM 2933 N N . LEU A 1 363 ? 1.151 4.375 24.408 1.00 95.06 363 LEU A N 1
ATOM 2934 C CA . LEU A 1 363 ? 0.922 4.843 25.775 1.00 95.06 363 LEU A CA 1
ATOM 2935 C C . LEU A 1 363 ? 2.214 4.851 26.602 1.00 95.06 363 LEU A C 1
ATOM 2937 O O . LEU A 1 363 ? 2.585 5.878 27.164 1.00 95.06 363 LEU A O 1
ATOM 2941 N N . VAL A 1 364 ? 2.930 3.724 26.651 1.00 95.94 364 VAL A N 1
ATOM 2942 C CA . VAL A 1 364 ? 4.164 3.607 27.445 1.00 95.94 364 VAL A CA 1
ATOM 2943 C C . VAL A 1 364 ? 5.245 4.566 26.941 1.00 95.94 364 VAL A C 1
ATOM 2945 O O . VAL A 1 364 ? 5.958 5.159 27.749 1.00 95.94 364 VAL A O 1
ATOM 2948 N N . LEU A 1 365 ? 5.357 4.760 25.623 1.00 95.75 365 LEU A N 1
ATOM 2949 C CA . LEU A 1 365 ? 6.333 5.665 25.019 1.00 95.75 365 LEU A CA 1
ATOM 2950 C C . LEU A 1 365 ? 5.996 7.150 25.200 1.00 95.75 365 LEU A C 1
ATOM 2952 O O . LEU A 1 365 ? 6.929 7.952 25.181 1.00 95.75 365 LEU A O 1
ATOM 2956 N N . THR A 1 366 ? 4.739 7.531 25.424 1.00 94.75 366 THR A N 1
ATOM 2957 C CA . THR A 1 366 ? 4.342 8.940 25.611 1.00 94.75 366 THR A CA 1
ATOM 2958 C C . THR A 1 366 ? 4.153 9.333 27.077 1.00 94.75 366 THR A C 1
ATOM 2960 O O . THR A 1 366 ? 4.191 10.517 27.398 1.00 94.75 366 THR A O 1
ATOM 2963 N N . LEU A 1 367 ? 3.991 8.372 27.995 1.00 92.19 367 LEU A N 1
ATOM 2964 C CA . LEU A 1 367 ? 3.853 8.665 29.427 1.00 92.19 367 LEU A CA 1
ATOM 2965 C C . LEU A 1 367 ? 5.104 9.372 29.986 1.00 92.19 367 LEU A C 1
ATOM 2967 O O . LEU A 1 367 ? 6.219 8.907 29.725 1.00 92.19 367 LEU A O 1
ATOM 2971 N N . PRO A 1 368 ? 4.964 10.438 30.796 1.00 88.38 368 PRO A N 1
ATOM 2972 C CA . PRO A 1 368 ? 6.114 11.102 31.411 1.00 88.38 368 PRO A CA 1
ATOM 2973 C C . PRO A 1 368 ? 6.950 10.155 32.284 1.00 88.38 368 PRO A C 1
ATOM 2975 O O . PRO A 1 368 ? 8.168 10.097 32.126 1.00 88.38 368 PRO A O 1
ATOM 2978 N N . ASP A 1 369 ? 6.285 9.360 33.130 1.00 89.31 369 ASP A N 1
ATOM 2979 C CA . ASP A 1 369 ? 6.919 8.445 34.088 1.00 89.31 369 ASP A CA 1
ATOM 2980 C C . ASP A 1 369 ? 6.216 7.069 34.109 1.00 89.31 369 ASP A C 1
ATOM 2982 O O . ASP A 1 369 ? 5.404 6.784 34.989 1.00 89.31 369 ASP A O 1
ATOM 2986 N N . PRO A 1 370 ? 6.426 6.219 33.084 1.00 91.38 370 PRO A N 1
ATOM 2987 C CA . PRO A 1 370 ? 5.843 4.888 33.038 1.00 91.38 370 PRO A CA 1
ATOM 2988 C C . PRO A 1 370 ? 6.564 3.949 34.019 1.00 91.38 370 PRO A C 1
ATOM 2990 O O . PRO A 1 370 ? 7.781 4.060 34.194 1.00 91.38 370 PRO A O 1
ATOM 2993 N N . PRO A 1 371 ? 5.868 2.944 34.583 1.00 93.19 371 PRO A N 1
ATOM 2994 C CA . PRO A 1 371 ? 6.506 1.903 35.381 1.00 93.19 371 PRO A CA 1
ATOM 2995 C C . PRO A 1 371 ? 7.684 1.258 34.637 1.00 93.19 371 PRO A C 1
ATOM 2997 O O . PRO A 1 371 ? 7.539 0.832 33.489 1.00 93.19 371 PRO A O 1
ATOM 3000 N N . GLY A 1 372 ? 8.843 1.148 35.298 1.00 91.69 372 GLY A N 1
ATOM 3001 C CA . GLY A 1 372 ? 10.083 0.674 34.666 1.00 91.69 372 GLY A CA 1
ATOM 3002 C C . GLY A 1 372 ? 9.953 -0.697 33.995 1.00 91.69 372 GLY A C 1
ATOM 3003 O O . GLY A 1 372 ? 10.444 -0.887 32.887 1.00 91.69 372 GLY A O 1
ATOM 3004 N N . THR A 1 373 ? 9.195 -1.617 34.597 1.00 93.69 373 THR A N 1
ATOM 3005 C CA . THR A 1 373 ? 8.921 -2.948 34.030 1.00 93.69 373 THR A CA 1
ATOM 3006 C C . THR A 1 373 ? 8.133 -2.887 32.718 1.00 93.69 373 THR A C 1
ATOM 3008 O O . THR A 1 373 ? 8.427 -3.637 31.788 1.00 93.69 373 THR A O 1
ATOM 3011 N N . LEU A 1 374 ? 7.156 -1.978 32.609 1.00 94.31 374 LEU A N 1
ATOM 3012 C CA . LEU A 1 374 ? 6.402 -1.763 31.372 1.00 94.31 374 LEU A CA 1
ATOM 3013 C C . LEU A 1 374 ? 7.273 -1.108 30.305 1.00 94.31 374 LEU A C 1
ATOM 3015 O O . LEU A 1 374 ? 7.182 -1.481 29.137 1.00 94.31 374 LEU A O 1
ATOM 3019 N N . LEU A 1 375 ? 8.126 -0.158 30.698 1.00 94.75 375 LEU A N 1
ATOM 3020 C CA . LEU A 1 375 ? 9.049 0.503 29.781 1.00 94.75 375 LEU A CA 1
ATOM 3021 C C . LEU A 1 375 ? 10.054 -0.491 29.186 1.00 94.75 375 LEU A C 1
ATOM 3023 O O . LEU A 1 375 ? 10.229 -0.524 27.971 1.00 94.75 375 LEU A O 1
ATOM 3027 N N . GLU A 1 376 ? 10.661 -1.339 30.016 1.00 94.12 376 GLU A N 1
ATOM 3028 C CA . GLU A 1 376 ? 11.577 -2.394 29.569 1.00 94.12 376 GLU A CA 1
ATOM 3029 C C . GLU A 1 376 ? 10.891 -3.371 28.602 1.00 94.12 376 GLU A C 1
ATOM 3031 O O . GLU A 1 376 ? 11.426 -3.653 27.526 1.00 94.12 376 GLU A O 1
ATOM 3036 N N . LYS A 1 377 ? 9.676 -3.833 28.937 1.00 94.50 377 LYS A N 1
ATOM 3037 C CA . LYS A 1 377 ? 8.883 -4.711 28.061 1.00 94.50 377 LYS A CA 1
ATOM 3038 C C . LYS A 1 377 ? 8.531 -4.022 26.741 1.00 94.50 377 LYS A C 1
ATOM 3040 O O . LYS A 1 377 ? 8.647 -4.644 25.689 1.00 94.50 377 LYS A O 1
ATOM 3045 N N . ALA A 1 378 ? 8.142 -2.746 26.775 1.00 94.94 378 ALA A N 1
ATOM 3046 C CA . ALA A 1 378 ? 7.821 -1.975 25.577 1.00 94.94 378 ALA A CA 1
ATOM 3047 C C . ALA A 1 378 ? 9.030 -1.859 24.642 1.00 94.94 378 ALA A C 1
ATOM 3049 O O . ALA A 1 378 ? 8.898 -2.160 23.459 1.00 94.94 378 ALA A O 1
ATOM 3050 N N . PHE A 1 379 ? 10.210 -1.513 25.171 1.00 94.44 379 PHE A N 1
ATOM 3051 C CA . PHE A 1 379 ? 11.453 -1.448 24.394 1.00 94.44 379 PHE A CA 1
ATOM 3052 C C . PHE A 1 379 ? 11.808 -2.794 23.748 1.00 94.44 379 PHE A C 1
ATOM 3054 O O . PHE A 1 379 ? 12.206 -2.825 22.587 1.00 94.44 379 PHE A O 1
ATOM 3061 N N . GLY A 1 380 ? 11.586 -3.909 24.451 1.00 93.62 380 GLY A N 1
ATOM 3062 C CA . GLY A 1 380 ? 11.790 -5.256 23.906 1.00 93.62 380 GLY A CA 1
ATOM 3063 C C . GLY A 1 380 ? 10.843 -5.655 22.764 1.00 93.62 380 GLY A C 1
ATOM 3064 O O . GLY A 1 380 ? 11.076 -6.676 22.126 1.00 93.62 380 GLY A O 1
ATOM 3065 N N . LEU A 1 381 ? 9.787 -4.878 22.495 1.00 94.50 381 LEU A N 1
ATOM 3066 C CA . LEU A 1 381 ? 8.755 -5.174 21.491 1.00 94.50 381 LEU A CA 1
ATOM 3067 C C . LEU A 1 381 ? 8.737 -4.177 20.312 1.00 94.50 381 LEU A C 1
ATOM 3069 O O . LEU A 1 381 ? 7.848 -4.248 19.459 1.00 94.50 381 LEU A O 1
ATOM 3073 N N . LEU A 1 382 ? 9.696 -3.245 20.242 1.00 94.69 382 LEU A N 1
ATOM 3074 C CA . LEU A 1 382 ? 9.712 -2.177 19.231 1.00 94.69 382 LEU A CA 1
ATOM 3075 C C . LEU A 1 382 ? 10.156 -2.618 17.835 1.00 94.69 382 LEU A C 1
ATOM 3077 O O . LEU A 1 382 ? 9.937 -1.867 16.885 1.00 94.69 382 LEU A O 1
ATOM 3081 N N . ASP A 1 383 ? 10.759 -3.798 17.695 1.00 89.69 383 ASP A N 1
ATOM 3082 C CA . ASP A 1 383 ? 11.417 -4.227 16.455 1.00 89.69 383 ASP A CA 1
ATOM 3083 C C . ASP A 1 383 ? 10.488 -4.168 15.226 1.00 89.69 383 ASP A C 1
ATOM 3085 O O . ASP A 1 383 ? 10.866 -3.615 14.188 1.00 89.69 383 ASP A O 1
ATOM 3089 N N . ASP A 1 384 ? 9.233 -4.596 15.388 1.00 87.94 384 ASP A N 1
ATOM 3090 C CA . ASP A 1 384 ? 8.200 -4.568 14.339 1.00 87.94 384 ASP A CA 1
ATOM 3091 C C . ASP A 1 384 ? 7.330 -3.293 14.353 1.00 87.94 384 ASP A C 1
ATOM 3093 O O . ASP A 1 384 ? 6.369 -3.177 13.596 1.00 87.94 384 ASP A O 1
ATOM 3097 N N . HIS A 1 385 ? 7.651 -2.315 15.208 1.00 92.62 385 HIS A N 1
ATOM 3098 C CA . HIS A 1 385 ? 6.842 -1.107 15.442 1.00 92.62 385 HIS A CA 1
ATOM 3099 C C . HIS A 1 385 ? 7.617 0.192 15.187 1.00 92.62 385 HIS A C 1
ATOM 3101 O O . HIS A 1 385 ? 7.254 1.255 15.691 1.00 92.62 385 HIS A O 1
ATOM 3107 N N . HIS A 1 386 ? 8.675 0.147 14.379 1.00 92.25 386 HIS A N 1
ATOM 3108 C CA . HIS A 1 386 ? 9.477 1.328 14.053 1.00 92.25 386 HIS A CA 1
ATOM 3109 C C . HIS A 1 386 ? 8.642 2.454 13.401 1.00 92.25 386 HIS A C 1
ATOM 3111 O O . HIS A 1 386 ? 8.840 3.617 13.737 1.00 92.25 386 HIS A O 1
ATOM 3117 N N . GLY A 1 387 ? 7.632 2.143 12.575 1.00 93.38 387 GLY A N 1
ATOM 3118 C CA . GLY A 1 387 ? 6.730 3.163 12.005 1.00 93.38 387 GLY A CA 1
ATOM 3119 C C . GLY A 1 387 ? 5.913 3.941 13.053 1.00 93.38 387 GLY A C 1
ATOM 3120 O O . GLY A 1 387 ? 5.636 5.131 12.875 1.00 93.38 387 GLY A O 1
ATOM 3121 N N . LEU A 1 388 ? 5.579 3.307 14.186 1.00 94.88 388 LEU A N 1
ATOM 3122 C CA . LEU A 1 388 ? 4.963 3.989 15.328 1.00 94.88 388 LEU A CA 1
ATOM 3123 C C . LEU A 1 388 ? 5.959 4.955 15.977 1.00 94.88 388 LEU A C 1
ATOM 3125 O O . LEU A 1 388 ? 5.609 6.102 16.240 1.00 94.88 388 LEU A O 1
ATOM 3129 N N . VAL A 1 389 ? 7.198 4.509 16.202 1.00 96.88 389 VAL A N 1
ATOM 3130 C CA . VAL A 1 389 ? 8.266 5.339 16.782 1.00 96.88 389 VAL A CA 1
ATOM 3131 C C . VAL A 1 389 ? 8.510 6.588 15.934 1.00 96.88 389 VAL A C 1
ATOM 3133 O O . VAL A 1 389 ? 8.531 7.692 16.471 1.00 96.88 389 VAL A O 1
ATOM 3136 N N . GLU A 1 390 ? 8.623 6.425 14.615 1.00 96.00 390 GLU A N 1
ATOM 3137 C CA . GLU A 1 390 ? 8.765 7.538 13.670 1.00 96.00 390 GLU A CA 1
ATOM 3138 C C . GLU A 1 390 ? 7.616 8.541 13.805 1.00 96.00 390 GLU A C 1
ATOM 3140 O O . GLU A 1 390 ? 7.859 9.734 13.980 1.00 96.00 390 GLU A O 1
ATOM 3145 N N . SER A 1 391 ? 6.371 8.053 13.792 1.00 96.00 391 SER A N 1
ATOM 3146 C CA . SER A 1 391 ? 5.171 8.894 13.874 1.00 96.00 391 SER A CA 1
ATOM 3147 C C . SER A 1 391 ? 5.089 9.686 15.182 1.00 96.00 391 SER A C 1
ATOM 3149 O O . SER A 1 391 ? 4.682 10.847 15.177 1.00 96.00 391 SER A O 1
ATOM 3151 N N . LEU A 1 392 ? 5.470 9.076 16.307 1.00 96.38 392 LEU A N 1
ATOM 3152 C CA . LEU A 1 392 ? 5.434 9.729 17.616 1.00 96.38 392 LEU A CA 1
ATOM 3153 C C . LEU A 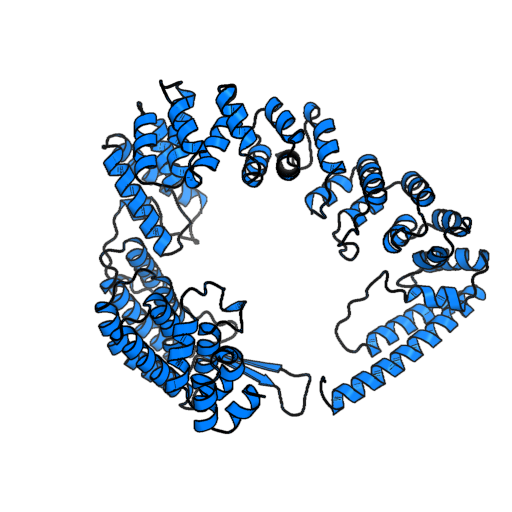1 392 ? 6.571 10.746 17.789 1.00 96.38 392 LEU A C 1
ATOM 3155 O O . LEU A 1 392 ? 6.341 11.814 18.354 1.00 96.38 392 LEU A O 1
ATOM 3159 N N . CYS A 1 393 ? 7.772 10.458 17.274 1.00 96.56 393 CYS A N 1
ATOM 3160 C CA . CYS A 1 393 ? 8.867 11.431 17.237 1.00 96.56 393 CYS A CA 1
ATOM 3161 C C . CYS A 1 393 ? 8.532 12.621 16.324 1.00 96.56 393 CYS A C 1
ATOM 3163 O O . CYS A 1 393 ? 8.728 13.761 16.732 1.00 96.56 393 CYS A O 1
ATOM 3165 N N . LEU A 1 394 ? 7.956 12.367 15.142 1.00 95.88 394 LEU A N 1
ATOM 3166 C CA . LEU A 1 394 ? 7.493 13.398 14.200 1.00 95.88 394 LEU A CA 1
ATOM 3167 C C . LEU A 1 394 ? 6.515 14.389 14.846 1.00 95.88 394 LEU A C 1
ATOM 3169 O O . LEU A 1 394 ? 6.542 15.577 14.546 1.00 95.88 394 LEU A O 1
ATOM 3173 N N . ARG A 1 395 ? 5.640 13.902 15.728 1.00 94.94 395 ARG A N 1
ATOM 3174 C CA . ARG A 1 395 ? 4.653 14.727 16.441 1.00 94.94 395 ARG A CA 1
ATOM 3175 C C . ARG A 1 395 ? 5.175 15.308 17.754 1.00 94.94 395 ARG A C 1
ATOM 3177 O O . ARG A 1 395 ? 4.411 15.948 18.467 1.00 94.94 395 ARG A O 1
ATOM 3184 N N . SER A 1 396 ? 6.442 15.065 18.098 1.00 94.19 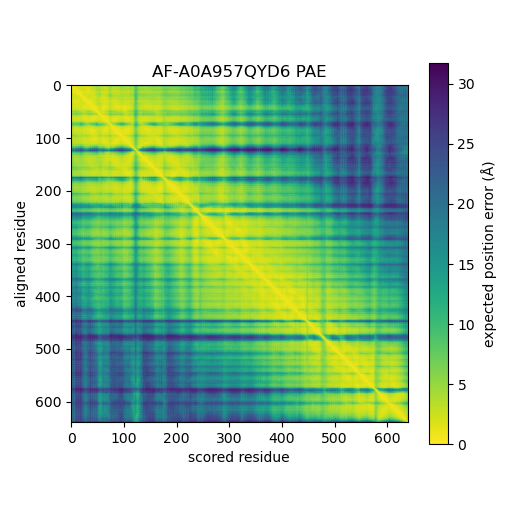396 SER A N 1
ATOM 3185 C CA . SER A 1 396 ? 7.022 15.436 19.393 1.00 94.19 396 SER A CA 1
ATOM 3186 C C . SER A 1 396 ? 6.232 14.901 20.606 1.00 94.19 396 SER A C 1
ATOM 3188 O O . SER A 1 396 ? 6.223 15.516 21.669 1.00 94.19 396 SER A O 1
ATOM 3190 N N . GLU A 1 397 ? 5.587 13.731 20.476 1.00 95.06 397 GLU A N 1
ATOM 3191 C CA . GLU A 1 397 ? 4.798 13.103 21.556 1.00 95.06 397 GLU A CA 1
ATOM 3192 C C . GLU A 1 397 ? 5.680 12.331 22.565 1.00 95.06 397 GLU A C 1
ATOM 3194 O O . GLU A 1 397 ? 5.236 12.019 23.670 1.00 95.06 397 GLU A O 1
ATOM 3199 N N . ILE A 1 398 ? 6.931 12.000 22.209 1.00 95.69 398 ILE A N 1
ATOM 3200 C CA . ILE A 1 398 ? 7.847 11.225 23.066 1.00 95.69 398 ILE A CA 1
ATOM 3201 C C . ILE A 1 398 ? 8.739 12.167 23.895 1.00 95.69 398 ILE A C 1
ATOM 3203 O O . ILE A 1 398 ? 9.420 13.024 23.320 1.00 95.69 398 ILE A O 1
ATOM 3207 N N . PRO A 1 399 ? 8.837 11.965 25.227 1.00 95.00 399 PRO A N 1
ATOM 3208 C CA . PRO A 1 399 ? 9.775 12.698 26.073 1.00 95.00 399 PRO A CA 1
ATOM 3209 C C . PRO A 1 399 ? 11.225 12.604 25.579 1.00 95.00 399 PRO A C 1
ATOM 3211 O O . PRO A 1 399 ? 11.705 11.543 25.179 1.00 95.00 399 PRO A O 1
ATOM 3214 N N . GLU A 1 400 ? 11.963 13.712 25.645 1.00 94.38 400 GLU A N 1
ATOM 3215 C CA . GLU A 1 400 ? 13.304 13.837 25.053 1.00 94.38 400 GLU A CA 1
ATOM 3216 C C . GLU A 1 400 ? 14.304 12.777 25.547 1.00 94.38 400 GLU A C 1
ATOM 3218 O O . GLU A 1 400 ? 15.046 12.181 24.763 1.00 94.38 400 GLU A O 1
ATOM 3223 N N . ASN A 1 401 ? 14.296 12.482 26.850 1.00 94.38 401 ASN A N 1
ATOM 3224 C CA . ASN A 1 401 ? 15.128 11.433 27.442 1.00 94.38 401 ASN A CA 1
ATOM 3225 C C . ASN A 1 401 ? 14.860 10.054 26.815 1.00 94.38 401 ASN A C 1
ATOM 3227 O O . ASN A 1 401 ? 15.784 9.249 26.686 1.00 94.38 401 ASN A O 1
ATOM 3231 N N . ARG A 1 402 ? 13.619 9.790 26.400 1.00 95.62 402 ARG A N 1
ATOM 3232 C CA . ARG A 1 402 ? 13.207 8.544 25.757 1.00 95.62 402 ARG A CA 1
ATOM 3233 C C . ARG A 1 402 ? 13.547 8.531 24.272 1.00 95.62 402 ARG A C 1
ATOM 3235 O O . ARG A 1 402 ? 14.014 7.503 23.793 1.00 95.62 402 ARG A O 1
ATOM 3242 N N . VAL A 1 403 ? 13.453 9.667 23.575 1.00 96.94 403 VAL A N 1
ATOM 3243 C CA . VAL A 1 403 ? 14.000 9.795 22.208 1.00 96.94 403 VAL A CA 1
ATOM 3244 C C . VAL A 1 403 ? 15.494 9.466 22.201 1.00 96.94 403 VAL A C 1
ATOM 3246 O O . VAL A 1 403 ? 15.943 8.677 21.373 1.00 96.94 403 VAL A O 1
ATOM 3249 N N . ARG A 1 404 ? 16.262 9.954 23.186 1.00 97.00 404 ARG A N 1
ATOM 3250 C CA . ARG A 1 404 ? 17.685 9.596 23.329 1.00 97.00 404 ARG A CA 1
ATOM 3251 C C . ARG A 1 404 ? 17.908 8.086 23.479 1.00 97.00 404 ARG A C 1
ATOM 3253 O O . ARG A 1 404 ? 18.845 7.547 22.896 1.00 97.00 404 ARG A O 1
ATOM 3260 N N . GLN A 1 405 ? 17.066 7.392 24.247 1.00 96.31 405 GLN A N 1
ATOM 3261 C CA . GLN A 1 405 ? 17.143 5.931 24.386 1.00 96.31 405 GLN A CA 1
ATOM 3262 C C . GLN A 1 405 ? 16.819 5.216 23.065 1.00 96.31 405 GLN A C 1
ATOM 3264 O O . GLN A 1 405 ? 17.501 4.256 22.714 1.00 96.31 405 GLN A O 1
ATOM 3269 N N . LEU A 1 406 ? 15.834 5.711 22.311 1.00 97.25 406 LEU A N 1
ATOM 3270 C CA . LEU A 1 406 ? 15.448 5.167 21.005 1.00 97.25 406 LEU A CA 1
ATOM 3271 C C . LEU A 1 406 ? 16.544 5.359 19.947 1.00 97.25 406 LEU A C 1
ATOM 3273 O O . LEU A 1 406 ? 16.839 4.430 19.203 1.00 97.25 406 LEU A O 1
ATOM 3277 N N . LEU A 1 407 ? 17.225 6.508 19.926 1.00 97.31 407 LEU A N 1
ATOM 3278 C CA . LEU A 1 407 ? 18.385 6.738 19.048 1.00 97.31 407 LEU A CA 1
ATOM 3279 C C . LEU A 1 407 ? 19.556 5.784 19.346 1.00 97.31 407 LEU A C 1
ATOM 3281 O O . LEU A 1 407 ? 20.382 5.519 18.477 1.00 97.31 407 LEU A O 1
ATOM 3285 N N . ARG A 1 408 ? 19.625 5.246 20.569 1.00 96.25 408 ARG A N 1
ATOM 3286 C CA . ARG A 1 408 ? 20.633 4.268 21.013 1.00 96.25 408 ARG A CA 1
ATOM 3287 C C . ARG A 1 408 ? 20.123 2.824 20.982 1.00 96.25 408 ARG A C 1
ATOM 3289 O O . ARG A 1 408 ? 20.761 1.939 21.555 1.00 96.25 408 ARG A O 1
ATOM 3296 N N . HIS A 1 409 ? 18.974 2.579 20.356 1.00 95.56 409 HIS A N 1
ATOM 3297 C CA . HIS A 1 409 ? 18.364 1.259 20.323 1.00 95.56 409 HIS A CA 1
ATOM 3298 C C . HIS A 1 409 ? 19.235 0.246 19.564 1.00 95.56 409 HIS A C 1
ATOM 3300 O O . HIS A 1 409 ? 19.886 0.582 18.576 1.00 95.56 409 HIS A O 1
ATOM 3306 N N . LYS A 1 410 ? 19.236 -1.018 20.015 1.00 93.44 410 LYS A N 1
ATOM 3307 C CA . LYS A 1 410 ? 20.041 -2.091 19.398 1.00 93.44 410 LYS A CA 1
ATOM 3308 C C . LYS A 1 410 ? 19.572 -2.428 17.981 1.00 93.44 410 LYS A C 1
ATOM 3310 O O . LYS A 1 410 ? 20.387 -2.745 17.122 1.00 93.44 410 LYS A O 1
ATOM 3315 N N . ASN A 1 411 ? 18.262 -2.363 17.744 1.00 92.38 411 ASN A N 1
ATOM 3316 C CA . ASN A 1 411 ? 17.693 -2.501 16.409 1.00 92.38 411 ASN A CA 1
ATOM 3317 C C . ASN A 1 411 ? 17.845 -1.190 15.629 1.00 92.38 411 ASN A C 1
ATOM 3319 O O . ASN A 1 411 ? 17.238 -0.175 15.978 1.00 92.38 411 ASN A O 1
ATOM 3323 N N . VAL A 1 412 ? 18.621 -1.255 14.546 1.00 90.12 412 VAL A N 1
ATOM 3324 C CA . VAL A 1 412 ? 18.921 -0.130 13.652 1.00 90.12 412 VAL A CA 1
ATOM 3325 C C . VAL A 1 412 ? 17.652 0.493 13.066 1.00 90.12 412 VAL A C 1
ATOM 3327 O O . VAL A 1 412 ? 17.590 1.711 12.943 1.00 90.12 412 VAL A O 1
ATOM 3330 N N . SER A 1 413 ? 16.619 -0.300 12.766 1.00 91.62 413 SER A N 1
ATOM 3331 C CA . SER A 1 413 ? 15.366 0.206 12.185 1.00 91.62 413 SER A CA 1
ATOM 3332 C C . SER A 1 413 ? 14.606 1.107 13.161 1.00 91.62 413 SER A C 1
ATOM 3334 O O . SER A 1 413 ? 14.077 2.142 12.766 1.00 91.62 413 SER A O 1
ATOM 3336 N N . VAL A 1 414 ? 14.606 0.760 14.453 1.00 95.19 414 VAL A N 1
ATOM 3337 C CA . VAL A 1 414 ? 13.994 1.578 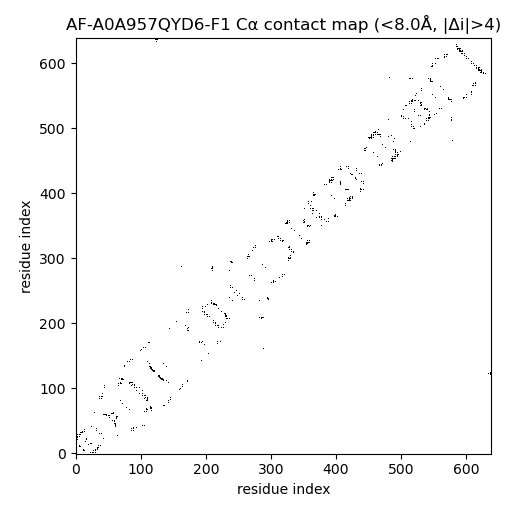15.516 1.00 95.19 414 VAL A CA 1
ATOM 3338 C C . VAL A 1 414 ? 14.772 2.880 15.704 1.00 95.19 414 VAL A C 1
ATOM 3340 O O . VAL A 1 414 ? 14.173 3.953 15.762 1.00 95.19 414 VAL A O 1
ATOM 3343 N N . ALA A 1 415 ? 16.104 2.800 15.748 1.00 95.19 415 ALA A N 1
ATOM 3344 C CA . ALA A 1 415 ? 16.953 3.980 15.877 1.00 95.19 415 ALA A CA 1
ATOM 3345 C C . ALA A 1 415 ? 16.791 4.932 14.679 1.00 95.19 415 ALA A C 1
ATOM 3347 O O . ALA A 1 415 ? 16.645 6.140 14.864 1.00 95.19 415 ALA A O 1
ATOM 3348 N N . GLN A 1 416 ? 16.748 4.393 13.455 1.00 93.56 416 GLN A N 1
ATOM 3349 C CA . GLN A 1 416 ? 16.505 5.156 12.227 1.00 93.56 416 GLN A CA 1
ATOM 3350 C C . GLN A 1 416 ? 15.123 5.804 12.204 1.00 93.56 416 GLN A C 1
ATOM 3352 O O . GLN A 1 416 ? 15.022 6.976 11.854 1.00 93.56 416 GLN A O 1
ATOM 3357 N N . ALA A 1 417 ? 14.077 5.085 12.611 1.00 94.44 417 ALA A N 1
ATOM 3358 C CA . ALA A 1 417 ? 12.733 5.642 12.723 1.00 94.44 417 ALA A CA 1
ATOM 3359 C C . ALA A 1 417 ? 12.681 6.823 13.702 1.00 94.44 417 ALA A C 1
ATOM 3361 O O . ALA A 1 417 ? 12.129 7.872 13.374 1.00 94.44 417 ALA A O 1
ATOM 3362 N N . ALA A 1 418 ? 13.315 6.692 14.872 1.00 96.56 418 ALA A N 1
ATOM 3363 C CA . ALA A 1 418 ? 13.413 7.785 15.835 1.00 96.56 418 ALA A CA 1
ATOM 3364 C C . ALA A 1 418 ? 14.175 8.990 15.261 1.00 96.56 418 ALA A C 1
ATOM 3366 O O . ALA A 1 418 ? 13.729 10.126 15.416 1.00 96.56 418 ALA A O 1
ATOM 3367 N N . ALA A 1 419 ? 15.290 8.749 14.561 1.00 95.12 419 ALA A N 1
ATOM 3368 C CA . ALA A 1 419 ? 16.087 9.800 13.935 1.00 95.12 419 ALA A CA 1
ATOM 3369 C C . ALA A 1 419 ? 15.335 10.527 12.813 1.00 95.12 419 ALA A C 1
ATOM 3371 O O . ALA A 1 419 ? 15.393 11.755 12.723 1.00 95.12 419 ALA A O 1
ATOM 3372 N N . ARG A 1 420 ? 14.610 9.784 11.974 1.00 93.88 420 ARG A N 1
ATOM 3373 C CA . ARG A 1 420 ? 13.803 10.351 10.894 1.00 93.88 420 ARG A CA 1
ATOM 3374 C C . ARG A 1 420 ? 12.632 11.160 11.445 1.00 93.88 420 ARG A C 1
ATOM 3376 O O . ARG A 1 420 ? 12.418 12.275 10.983 1.00 93.88 420 ARG A O 1
ATOM 3383 N N . GLY A 1 421 ? 11.920 10.630 12.441 1.00 94.62 421 GLY A N 1
ATOM 3384 C CA . GLY A 1 421 ? 10.824 11.338 13.100 1.00 94.62 421 GLY A CA 1
ATOM 3385 C C . GLY A 1 421 ? 11.288 12.646 13.744 1.00 94.62 421 GLY A C 1
ATOM 3386 O O . GLY A 1 421 ? 10.696 13.684 13.486 1.00 94.62 421 GLY A O 1
ATOM 3387 N N . GLU A 1 422 ? 12.398 12.626 14.492 1.00 95.75 422 GLU A N 1
ATOM 3388 C CA . GLU A 1 422 ? 12.989 13.838 15.086 1.00 95.75 422 GLU A CA 1
ATOM 3389 C C . GLU A 1 422 ? 13.355 14.882 14.023 1.00 95.75 422 GLU A C 1
ATOM 3391 O O . GLU A 1 422 ? 13.046 16.056 14.177 1.00 95.75 422 GLU A O 1
ATOM 3396 N N . TRP A 1 423 ? 13.983 14.460 12.921 1.00 93.31 423 TRP A N 1
ATOM 3397 C CA . TRP A 1 423 ? 14.361 15.365 11.832 1.00 93.31 423 TRP A CA 1
ATOM 3398 C C . TRP A 1 423 ? 13.149 15.932 11.082 1.00 93.31 423 TRP A C 1
ATOM 3400 O O . TRP A 1 423 ? 13.192 17.055 10.584 1.00 93.31 423 TRP A O 1
ATOM 3410 N N . ALA A 1 424 ? 12.074 15.154 10.963 1.00 92.75 424 ALA A N 1
ATOM 3411 C CA . ALA A 1 424 ? 10.863 15.558 10.263 1.00 92.75 424 ALA A CA 1
ATOM 3412 C C . ALA A 1 424 ? 9.885 16.364 11.141 1.00 92.75 424 ALA A C 1
ATOM 3414 O O . ALA A 1 424 ? 8.964 16.966 10.588 1.00 92.75 424 ALA A O 1
ATOM 3415 N N . SER A 1 425 ? 10.085 16.382 12.465 1.00 93.31 425 SER A N 1
ATOM 3416 C CA . SER A 1 425 ? 9.303 17.179 13.420 1.00 93.31 425 SER A CA 1
ATOM 3417 C C . SER A 1 425 ? 9.420 18.675 13.134 1.00 93.31 425 SER A C 1
ATOM 3419 O O . SER A 1 425 ? 10.411 19.129 12.574 1.00 93.31 425 SER A O 1
ATOM 3421 N N . ASP A 1 426 ? 8.413 19.454 13.529 1.00 89.44 426 ASP A N 1
ATOM 3422 C CA . ASP A 1 426 ? 8.424 20.913 13.393 1.00 89.44 426 ASP A CA 1
ATOM 3423 C C . ASP A 1 426 ? 9.395 21.561 14.412 1.00 89.44 426 ASP A C 1
ATOM 3425 O O . ASP A 1 426 ? 9.288 21.253 15.605 1.00 89.44 426 ASP A O 1
ATOM 3429 N N . PRO A 1 427 ? 10.332 22.445 13.999 1.00 90.56 427 PRO A N 1
ATOM 3430 C CA . PRO A 1 427 ? 10.642 22.841 12.623 1.00 90.56 427 PRO A CA 1
ATOM 3431 C C . PRO A 1 427 ? 11.435 21.779 11.851 1.00 90.56 427 PRO A C 1
ATOM 3433 O O . PRO A 1 427 ? 12.513 21.348 12.267 1.00 90.56 427 PRO A O 1
ATOM 3436 N N . LYS A 1 428 ? 10.924 21.417 10.664 1.00 89.69 428 LYS A N 1
ATOM 3437 C CA . LYS A 1 428 ? 11.501 20.362 9.819 1.00 89.69 428 LYS A CA 1
ATOM 3438 C C . LYS A 1 428 ? 12.971 20.637 9.503 1.00 89.69 428 LYS A C 1
ATOM 3440 O O . LYS A 1 428 ? 13.334 21.718 9.043 1.00 89.69 428 LYS A O 1
ATOM 3445 N N . GLY A 1 429 ? 13.800 19.613 9.665 1.00 87.06 429 GLY A N 1
ATOM 3446 C CA . GLY A 1 429 ? 15.232 19.645 9.390 1.00 87.06 429 GLY A CA 1
ATOM 3447 C C . GLY A 1 429 ? 16.094 20.073 10.576 1.00 87.06 429 GLY A C 1
ATOM 3448 O O . GLY A 1 429 ? 17.320 20.068 10.457 1.00 87.06 429 GLY A O 1
ATOM 3449 N N . VAL A 1 430 ? 15.488 20.419 11.714 1.00 89.62 430 VAL A N 1
ATOM 3450 C CA . VAL A 1 430 ? 16.197 20.860 12.917 1.00 89.62 430 VAL A CA 1
ATOM 3451 C C . VAL A 1 430 ? 16.116 19.779 13.989 1.00 89.62 430 VAL A C 1
ATOM 3453 O O . VAL A 1 430 ? 15.042 19.423 14.452 1.00 89.62 430 VAL A O 1
ATOM 3456 N N . VAL A 1 431 ? 17.276 19.283 14.419 1.00 91.94 431 VAL A N 1
ATOM 3457 C CA . VAL A 1 431 ? 17.388 18.311 15.517 1.00 91.94 431 VAL A CA 1
ATOM 3458 C C . VAL A 1 431 ? 17.777 19.036 16.798 1.00 91.94 431 VAL A C 1
ATOM 3460 O O . VAL A 1 431 ? 18.739 19.818 16.796 1.00 91.94 431 VAL A O 1
ATOM 3463 N N . ARG A 1 432 ? 17.072 18.736 17.897 1.00 93.69 432 ARG A N 1
ATOM 3464 C CA . ARG A 1 432 ? 17.366 19.286 19.230 1.00 93.69 432 ARG A CA 1
ATOM 3465 C C . ARG A 1 432 ? 18.828 19.052 19.615 1.00 93.69 432 ARG A C 1
ATOM 3467 O O . ARG A 1 432 ? 19.355 17.948 19.460 1.00 93.69 432 ARG A O 1
ATOM 3474 N N . ASP A 1 433 ? 19.486 20.079 20.156 1.00 93.88 433 ASP A N 1
ATOM 3475 C CA . ASP A 1 433 ? 20.932 20.054 20.439 1.00 93.88 433 ASP A CA 1
ATOM 3476 C C . ASP A 1 433 ? 21.342 18.886 21.344 1.00 93.88 433 ASP A C 1
ATOM 3478 O O . ASP A 1 433 ? 22.351 18.224 21.110 1.00 93.88 433 ASP A O 1
ATOM 3482 N N . SER A 1 434 ? 20.509 18.570 22.331 1.00 95.25 434 SER A N 1
ATOM 3483 C CA . SER A 1 434 ? 20.716 17.489 23.295 1.00 95.25 434 SER A CA 1
ATOM 3484 C C . SER A 1 434 ? 20.617 16.073 22.699 1.00 95.25 434 SER A C 1
ATOM 3486 O O . SER A 1 434 ? 21.008 15.103 23.358 1.00 95.25 434 SER A O 1
ATOM 3488 N N . LEU A 1 435 ? 20.071 15.937 21.488 1.00 96.56 435 LEU A N 1
ATOM 3489 C CA . LEU A 1 435 ? 19.920 14.682 20.746 1.00 96.56 435 LEU A CA 1
ATOM 3490 C C . LEU A 1 435 ? 20.872 14.598 19.547 1.00 96.56 435 LEU A C 1
ATOM 3492 O O . LEU A 1 435 ? 21.042 13.521 18.976 1.00 96.56 435 LEU A O 1
ATOM 3496 N N . ARG A 1 436 ? 21.510 15.713 19.169 1.00 93.56 436 ARG A N 1
ATOM 3497 C CA . ARG A 1 436 ? 22.259 15.854 17.915 1.00 93.56 436 ARG A CA 1
ATOM 3498 C C . ARG A 1 436 ? 23.368 14.820 17.750 1.00 93.56 436 ARG A C 1
ATOM 3500 O O . ARG A 1 436 ? 23.504 14.256 16.669 1.00 93.56 436 ARG A O 1
ATOM 3507 N N . GLU A 1 437 ? 24.154 14.548 18.788 1.00 94.31 437 GLU A N 1
ATOM 3508 C CA . GLU A 1 437 ? 25.254 13.576 18.698 1.00 94.31 437 GLU A CA 1
ATOM 3509 C C . GLU A 1 437 ? 24.758 12.142 18.465 1.00 94.31 437 GLU A C 1
ATOM 3511 O O . GLU A 1 437 ? 25.294 11.422 17.619 1.00 94.31 437 GLU A O 1
ATOM 3516 N N . ASP A 1 438 ? 23.718 11.731 19.193 1.00 96.12 438 ASP A N 1
ATOM 3517 C CA . ASP A 1 438 ? 23.110 10.409 19.036 1.00 96.12 438 ASP A CA 1
ATOM 3518 C C . ASP A 1 438 ? 22.415 10.291 17.674 1.00 96.12 438 ASP A C 1
ATOM 3520 O O . ASP A 1 438 ? 22.575 9.287 16.982 1.00 96.12 438 ASP A O 1
ATOM 3524 N N . TRP A 1 439 ? 21.734 11.351 17.233 1.00 95.62 439 TRP A N 1
ATOM 3525 C CA . TRP A 1 439 ? 21.115 11.422 15.913 1.00 95.62 439 TRP A CA 1
ATOM 3526 C C . TRP A 1 439 ? 22.144 11.290 14.784 1.00 95.62 439 TRP A C 1
ATOM 3528 O O . TRP A 1 439 ? 21.979 10.449 13.899 1.00 95.62 439 TRP A O 1
ATOM 3538 N N . ARG A 1 440 ? 23.257 12.040 14.841 1.00 93.62 440 ARG A N 1
ATOM 3539 C CA . ARG A 1 440 ? 24.344 11.949 13.845 1.00 93.62 440 ARG A CA 1
ATOM 3540 C C . ARG A 1 440 ? 24.885 10.529 13.749 1.00 93.62 440 ARG A C 1
ATOM 3542 O O . ARG A 1 440 ? 25.131 10.042 12.650 1.00 93.62 440 ARG A O 1
ATOM 3549 N N . ARG A 1 441 ? 25.037 9.842 14.884 1.00 92.62 441 ARG A N 1
ATOM 3550 C CA . ARG A 1 441 ? 25.494 8.447 14.920 1.00 92.62 441 ARG A CA 1
ATOM 3551 C C . ARG A 1 441 ? 24.541 7.513 14.183 1.00 92.62 441 ARG A C 1
ATOM 3553 O O . ARG A 1 441 ? 25.011 6.621 13.480 1.00 92.62 441 ARG A O 1
ATOM 3560 N N . VAL A 1 442 ? 23.231 7.708 14.321 1.00 93.25 442 VAL A N 1
ATOM 3561 C CA . VAL A 1 442 ? 22.238 6.921 13.578 1.00 93.25 442 VAL A CA 1
ATOM 3562 C C . VAL A 1 442 ? 22.355 7.180 12.078 1.00 93.25 442 VAL A C 1
ATOM 3564 O O . VAL A 1 442 ? 22.404 6.221 11.313 1.00 93.25 442 VAL A O 1
ATOM 3567 N N . VAL A 1 443 ? 22.464 8.448 11.661 1.00 90.69 443 VAL A N 1
ATOM 3568 C CA . VAL A 1 443 ? 22.619 8.815 10.242 1.00 90.69 443 VAL A CA 1
ATOM 3569 C C . VAL A 1 443 ? 23.882 8.199 9.644 1.00 90.69 443 VAL A C 1
ATOM 3571 O O . VAL A 1 443 ? 23.815 7.576 8.590 1.00 90.69 443 VAL A O 1
ATOM 3574 N N . ILE A 1 444 ? 25.021 8.304 10.336 1.00 88.69 444 ILE A N 1
ATOM 3575 C CA . ILE A 1 444 ? 26.312 7.752 9.889 1.00 88.69 444 ILE A CA 1
ATOM 3576 C C . ILE A 1 444 ? 26.231 6.234 9.664 1.00 88.69 444 ILE A C 1
ATOM 3578 O O . ILE A 1 444 ? 26.768 5.732 8.681 1.00 88.69 444 ILE A O 1
ATOM 3582 N N . ASN A 1 445 ? 25.535 5.507 10.542 1.00 85.31 445 ASN A N 1
ATOM 3583 C CA . ASN A 1 445 ? 25.396 4.050 10.450 1.00 85.31 445 ASN A CA 1
ATOM 3584 C C . ASN A 1 445 ? 24.230 3.597 9.559 1.00 85.31 445 ASN A C 1
ATOM 3586 O O . ASN A 1 445 ? 23.963 2.398 9.445 1.00 85.31 445 ASN A O 1
ATOM 3590 N N . ALA A 1 446 ? 23.503 4.528 8.942 1.00 81.12 446 ALA A N 1
ATOM 3591 C CA . ALA A 1 446 ? 22.384 4.176 8.097 1.00 81.12 446 ALA A CA 1
ATOM 3592 C C . ALA A 1 446 ? 22.878 3.640 6.749 1.00 81.12 446 ALA A C 1
ATOM 3594 O O . ALA A 1 446 ? 23.428 4.370 5.928 1.00 81.12 446 ALA A O 1
ATOM 3595 N N . ALA A 1 447 ? 22.667 2.339 6.537 1.00 62.94 447 ALA A N 1
ATOM 3596 C CA . ALA A 1 447 ? 23.139 1.608 5.363 1.00 62.94 447 ALA A CA 1
ATOM 3597 C C . ALA A 1 447 ? 22.250 1.759 4.111 1.00 62.94 447 ALA A C 1
ATOM 3599 O O . ALA A 1 447 ? 22.584 1.212 3.064 1.00 62.94 447 ALA A O 1
ATOM 3600 N N . ARG A 1 448 ? 21.088 2.429 4.197 1.00 63.84 448 ARG A N 1
ATOM 3601 C CA . ARG A 1 448 ? 20.091 2.455 3.110 1.00 63.84 448 ARG A CA 1
ATOM 3602 C C . ARG A 1 448 ? 20.067 3.779 2.353 1.00 63.84 448 ARG A C 1
ATOM 3604 O O . ARG A 1 448 ? 20.205 4.845 2.944 1.00 63.84 448 ARG A O 1
ATOM 3611 N N . ALA A 1 449 ? 19.825 3.682 1.045 1.00 60.81 449 ALA A N 1
ATOM 3612 C CA . ALA A 1 449 ? 19.560 4.799 0.147 1.00 60.81 449 ALA A CA 1
ATOM 3613 C C . ALA A 1 449 ? 18.159 5.380 0.413 1.00 60.81 449 ALA A C 1
ATOM 3615 O O . ALA A 1 449 ? 17.208 5.110 -0.310 1.00 60.81 449 ALA A O 1
ATOM 3616 N N . ASP A 1 450 ? 18.013 6.116 1.510 1.00 71.69 450 ASP A N 1
ATOM 3617 C CA . ASP A 1 450 ? 16.735 6.695 1.914 1.00 71.69 450 ASP A CA 1
ATOM 3618 C C . ASP A 1 450 ? 16.707 8.209 1.676 1.00 71.69 450 ASP A C 1
ATOM 3620 O O . ASP A 1 450 ? 17.688 8.913 1.933 1.00 71.69 450 ASP A O 1
ATOM 3624 N N . TYR A 1 451 ? 15.573 8.724 1.200 1.00 79.25 451 TYR A N 1
ATOM 3625 C CA . TYR A 1 451 ? 15.415 10.121 0.788 1.00 79.25 451 TYR A CA 1
ATOM 3626 C C . TYR A 1 451 ? 15.749 11.112 1.914 1.00 79.25 451 TYR A C 1
ATOM 3628 O O . TYR A 1 451 ? 16.373 12.143 1.678 1.00 79.25 451 TYR A O 1
ATOM 3636 N N . TRP A 1 452 ? 15.390 10.805 3.162 1.00 83.06 452 TRP A N 1
ATOM 3637 C CA . TRP A 1 452 ? 15.672 11.713 4.281 1.00 83.06 452 TRP A CA 1
ATOM 3638 C C . TRP A 1 452 ? 17.172 11.801 4.611 1.00 83.06 452 TRP A C 1
ATOM 3640 O O . TRP A 1 452 ? 17.637 12.857 5.034 1.00 83.06 452 TRP A O 1
ATOM 3650 N N . ILE A 1 453 ? 17.948 10.734 4.369 1.00 86.81 453 ILE A N 1
ATOM 3651 C CA . ILE A 1 453 ? 19.408 10.749 4.550 1.00 86.81 453 ILE A CA 1
ATOM 3652 C C . ILE A 1 453 ? 20.023 11.684 3.513 1.00 86.81 453 ILE A C 1
ATOM 3654 O O . ILE A 1 453 ? 20.847 12.521 3.860 1.00 86.81 453 ILE A O 1
ATOM 3658 N N . ARG A 1 454 ? 19.576 11.612 2.254 1.00 86.56 454 ARG A N 1
ATOM 3659 C CA . ARG A 1 454 ? 20.003 12.540 1.195 1.00 86.56 454 ARG A CA 1
ATOM 3660 C C . ARG A 1 454 ? 19.841 13.999 1.632 1.00 86.56 454 ARG A C 1
ATOM 3662 O O . ARG A 1 454 ? 20.791 14.773 1.526 1.00 86.56 454 ARG A O 1
ATOM 3669 N N . GLU A 1 455 ? 18.662 14.365 2.131 1.00 87.44 455 GLU A N 1
ATOM 3670 C CA . GLU A 1 455 ? 18.386 15.738 2.571 1.00 87.44 455 GLU A CA 1
ATOM 3671 C C . GLU A 1 455 ? 19.199 16.132 3.813 1.00 87.44 455 GLU A C 1
ATOM 3673 O O . GLU A 1 455 ? 19.689 17.259 3.886 1.00 87.44 455 GLU A O 1
ATOM 3678 N N . ALA A 1 456 ? 19.417 15.203 4.750 1.00 88.00 456 ALA A N 1
ATOM 3679 C CA . ALA A 1 456 ? 20.279 15.420 5.911 1.00 88.00 456 ALA A CA 1
ATOM 3680 C C . ALA A 1 456 ? 21.748 15.681 5.527 1.00 88.00 456 ALA A C 1
ATOM 3682 O O . ALA A 1 456 ? 22.392 16.544 6.120 1.00 88.00 456 ALA A O 1
ATOM 3683 N N . LEU A 1 457 ? 22.282 14.963 4.532 1.00 89.62 457 LEU A N 1
ATOM 3684 C CA . LEU A 1 457 ? 23.681 15.092 4.105 1.00 89.62 457 LEU A CA 1
ATOM 3685 C C . LEU A 1 457 ? 23.937 16.348 3.260 1.00 89.62 457 LEU A C 1
ATOM 3687 O O . LEU A 1 457 ? 25.022 16.920 3.326 1.00 89.62 457 LEU A O 1
ATOM 3691 N N . LYS A 1 458 ? 22.946 16.797 2.479 1.00 88.31 458 LYS A N 1
ATOM 3692 C CA . LYS A 1 458 ? 23.084 17.877 1.485 1.00 88.31 458 LYS A CA 1
ATOM 3693 C C . LYS A 1 458 ? 23.651 19.188 2.046 1.00 88.31 458 LYS A C 1
ATOM 3695 O O . LYS A 1 458 ? 24.332 19.907 1.320 1.00 88.31 458 LYS A O 1
ATOM 3700 N N . ASN A 1 459 ? 23.361 19.496 3.310 1.00 83.56 459 ASN A N 1
ATOM 3701 C CA . ASN A 1 459 ? 23.718 20.767 3.946 1.00 83.56 459 ASN A CA 1
ATOM 3702 C C . ASN A 1 459 ? 24.759 20.622 5.073 1.00 83.56 459 ASN A C 1
ATOM 3704 O O . ASN A 1 459 ? 25.030 21.598 5.767 1.00 83.56 459 ASN A O 1
ATOM 3708 N N . ASP A 1 460 ? 25.339 19.432 5.268 1.00 89.44 460 ASP A N 1
ATOM 3709 C CA . ASP A 1 460 ? 26.314 19.160 6.333 1.00 89.44 460 ASP A CA 1
ATOM 3710 C C . ASP A 1 460 ? 27.540 18.418 5.763 1.00 89.44 460 ASP A C 1
ATOM 3712 O O . ASP A 1 460 ? 27.564 17.181 5.712 1.00 89.44 460 ASP A O 1
ATOM 3716 N N . PRO A 1 461 ? 28.567 19.164 5.304 1.00 91.31 461 PRO A N 1
ATOM 3717 C CA . PRO A 1 461 ? 29.754 18.588 4.673 1.00 91.31 461 PRO A CA 1
ATOM 3718 C C . PRO A 1 461 ? 30.519 17.602 5.563 1.00 91.31 461 PRO A C 1
ATOM 3720 O O . PRO A 1 461 ? 31.099 16.646 5.046 1.00 91.31 461 PRO A O 1
ATOM 3723 N N . ASP A 1 462 ? 30.519 17.812 6.882 1.00 91.56 462 ASP A N 1
ATOM 3724 C CA . ASP A 1 462 ? 31.230 16.961 7.844 1.00 91.56 462 ASP A CA 1
ATOM 3725 C C . ASP A 1 462 ? 30.489 15.639 8.070 1.00 91.56 462 ASP A C 1
ATOM 3727 O O . ASP A 1 462 ? 31.099 14.566 8.157 1.00 91.56 462 ASP A O 1
ATOM 3731 N N . LEU A 1 463 ? 29.155 15.697 8.137 1.00 91.38 463 LEU A N 1
ATOM 3732 C CA . LEU A 1 463 ? 28.307 14.512 8.204 1.00 91.38 463 LEU A CA 1
ATOM 3733 C C . LEU A 1 463 ? 28.419 13.695 6.916 1.00 91.38 463 LEU A C 1
ATOM 3735 O O . LEU A 1 463 ? 28.615 12.483 6.989 1.00 91.38 463 LEU A O 1
ATOM 3739 N N . ALA A 1 464 ? 28.367 14.355 5.755 1.00 91.31 464 ALA A N 1
ATOM 3740 C CA . ALA A 1 464 ? 28.553 13.732 4.447 1.00 91.31 464 ALA A CA 1
ATOM 3741 C C . ALA A 1 464 ? 29.923 13.055 4.319 1.00 91.31 464 ALA A C 1
ATOM 3743 O O . ALA A 1 464 ? 30.000 11.901 3.893 1.00 91.31 464 ALA A O 1
ATOM 3744 N N . TYR A 1 465 ? 30.994 13.733 4.742 1.00 92.25 465 TYR A N 1
ATOM 3745 C CA . TYR A 1 465 ? 32.348 13.179 4.744 1.00 92.25 465 TYR A CA 1
ATOM 3746 C C . TYR A 1 465 ? 32.468 11.939 5.639 1.00 92.25 465 TYR A C 1
ATOM 3748 O O . TYR A 1 465 ? 33.024 10.920 5.218 1.00 92.25 465 TYR A O 1
A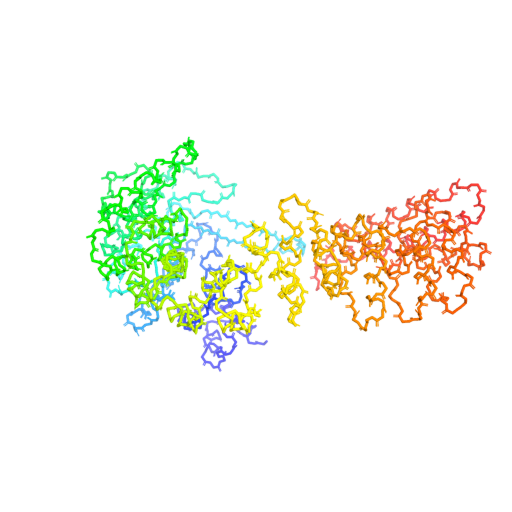TOM 3756 N N . THR A 1 466 ? 31.920 12.004 6.855 1.00 90.69 466 THR A N 1
ATOM 3757 C CA . THR A 1 466 ? 31.970 10.893 7.819 1.00 90.69 466 THR A CA 1
ATOM 3758 C C . THR A 1 466 ? 31.145 9.700 7.341 1.00 90.69 466 THR A C 1
ATOM 3760 O O . THR A 1 466 ? 31.604 8.561 7.419 1.00 90.69 466 THR A O 1
ATOM 3763 N N . TRP A 1 467 ? 29.949 9.956 6.805 1.00 89.62 467 TRP A N 1
ATOM 3764 C CA . TRP A 1 467 ? 29.086 8.921 6.245 1.00 89.62 467 TRP A CA 1
ATOM 3765 C C . TRP A 1 467 ? 29.760 8.232 5.050 1.00 89.62 467 TRP A C 1
ATOM 3767 O O . TRP A 1 467 ? 29.915 7.014 5.076 1.00 89.62 467 TRP A O 1
ATOM 3777 N N . LEU A 1 468 ? 30.262 8.986 4.059 1.00 86.94 468 LEU A N 1
ATOM 3778 C CA . LEU A 1 468 ? 30.952 8.419 2.887 1.00 86.94 468 LEU A CA 1
ATOM 3779 C C . LEU A 1 468 ? 32.200 7.622 3.271 1.00 86.94 468 LEU A C 1
ATOM 3781 O O . LEU A 1 468 ? 32.423 6.542 2.733 1.00 86.94 468 LEU A O 1
ATOM 3785 N N . THR A 1 469 ? 32.981 8.133 4.223 1.00 88.31 469 THR A N 1
ATOM 3786 C CA . THR A 1 469 ? 34.136 7.433 4.796 1.00 88.31 469 THR A CA 1
ATOM 3787 C C . THR A 1 469 ? 33.756 6.037 5.285 1.00 88.31 469 THR A C 1
ATOM 3789 O O . THR A 1 469 ? 34.418 5.068 4.927 1.00 88.31 469 THR A O 1
ATOM 3792 N N . LEU A 1 470 ? 32.685 5.928 6.076 1.00 86.38 470 LEU A N 1
ATOM 3793 C CA . LEU A 1 470 ? 32.250 4.650 6.630 1.00 86.38 470 LEU A CA 1
ATOM 3794 C C . LEU A 1 470 ? 31.717 3.708 5.544 1.00 86.38 470 LEU A C 1
ATOM 3796 O O . LEU A 1 470 ? 31.982 2.509 5.590 1.00 86.38 470 LEU A O 1
ATOM 3800 N N . GLN A 1 471 ? 31.015 4.244 4.541 1.00 80.69 471 GLN A N 1
ATOM 3801 C CA . GLN A 1 471 ? 30.532 3.437 3.420 1.00 80.69 471 GLN A CA 1
ATOM 3802 C C . GLN A 1 471 ? 31.681 2.872 2.572 1.00 80.69 471 GLN A C 1
ATOM 3804 O O . GLN A 1 471 ? 31.601 1.716 2.164 1.00 80.69 471 GLN A O 1
ATOM 3809 N N . MET A 1 472 ? 32.764 3.633 2.358 1.00 79.50 472 MET A N 1
ATOM 3810 C CA . MET A 1 472 ? 33.957 3.161 1.633 1.00 79.50 472 MET A CA 1
ATOM 3811 C C . MET A 1 472 ? 34.668 1.995 2.331 1.00 79.50 472 MET A C 1
ATOM 3813 O O . MET A 1 472 ? 35.238 1.142 1.656 1.00 79.50 472 MET A O 1
ATOM 3817 N N . ASP A 1 473 ? 34.643 1.959 3.665 1.00 77.00 473 ASP A N 1
ATOM 3818 C CA . ASP A 1 473 ? 35.243 0.874 4.453 1.00 77.00 473 ASP A CA 1
ATOM 3819 C C . ASP A 1 473 ? 34.323 -0.352 4.560 1.00 77.00 473 ASP A C 1
ATOM 3821 O O . ASP A 1 473 ? 34.761 -1.451 4.910 1.00 77.00 473 ASP A O 1
ATOM 3825 N N . SER A 1 474 ? 33.033 -0.178 4.270 1.00 70.44 474 SER A N 1
ATOM 3826 C CA . SER A 1 474 ? 32.062 -1.260 4.302 1.00 70.44 474 SER A CA 1
ATOM 3827 C C . SER A 1 474 ? 32.174 -2.117 3.036 1.00 70.44 474 SER A C 1
ATOM 3829 O O . SER A 1 474 ? 32.220 -1.613 1.919 1.00 70.44 474 SER A O 1
ATOM 3831 N N . SER A 1 475 ? 32.184 -3.443 3.183 1.00 57.09 475 SER A N 1
ATOM 3832 C CA . SER A 1 475 ? 32.264 -4.395 2.058 1.00 57.09 475 SER A CA 1
ATOM 3833 C C . SER A 1 475 ? 30.982 -4.463 1.209 1.00 57.09 475 SER A C 1
ATOM 3835 O O . SER A 1 475 ? 30.837 -5.362 0.382 1.00 57.09 475 SER A O 1
ATOM 3837 N N . TYR A 1 476 ? 30.017 -3.573 1.454 1.00 57.38 476 TYR A N 1
ATOM 3838 C CA . TYR A 1 476 ? 28.718 -3.588 0.799 1.00 57.38 476 TYR A CA 1
ATOM 3839 C C . TYR A 1 476 ? 28.812 -2.940 -0.583 1.00 57.38 476 TYR A C 1
ATOM 3841 O O . TYR A 1 476 ? 29.204 -1.784 -0.726 1.00 57.38 476 TYR A O 1
ATOM 3849 N N . SER A 1 477 ? 28.393 -3.672 -1.618 1.00 54.91 477 SER A N 1
ATOM 3850 C CA . SER A 1 477 ? 28.107 -3.074 -2.919 1.00 54.91 477 SER A CA 1
ATOM 3851 C C . SER A 1 477 ? 26.923 -2.122 -2.749 1.00 54.91 477 SER A C 1
ATOM 3853 O O . SER A 1 477 ? 25.802 -2.588 -2.540 1.00 54.91 477 SER A O 1
ATOM 3855 N N . ILE A 1 478 ? 27.151 -0.808 -2.789 1.00 56.59 478 ILE A N 1
ATOM 3856 C CA . ILE A 1 478 ? 26.067 0.177 -2.697 1.00 56.59 478 ILE A CA 1
ATOM 3857 C C . ILE A 1 478 ? 25.192 0.001 -3.955 1.00 56.59 478 ILE A C 1
ATOM 3859 O O . ILE A 1 478 ? 25.683 0.250 -5.053 1.00 56.59 478 ILE A O 1
ATOM 3863 N N . PRO A 1 479 ? 23.934 -0.470 -3.852 1.00 49.97 479 PRO A N 1
ATOM 3864 C CA . PRO A 1 479 ? 23.179 -0.928 -5.025 1.00 49.97 479 PRO A CA 1
ATOM 3865 C C . PRO A 1 479 ? 22.705 0.187 -5.971 1.00 49.97 479 PRO A C 1
ATOM 3867 O O . PRO A 1 479 ? 22.170 -0.113 -7.031 1.00 49.97 479 PRO A O 1
ATOM 3870 N N . ASP A 1 480 ? 22.865 1.460 -5.592 1.00 54.62 480 ASP A N 1
ATOM 3871 C CA . ASP A 1 480 ? 22.005 2.550 -6.075 1.00 54.62 480 ASP A CA 1
ATOM 3872 C C . ASP A 1 480 ? 22.768 3.762 -6.652 1.00 54.62 480 ASP A C 1
ATOM 3874 O O . ASP A 1 480 ? 22.309 4.904 -6.583 1.00 54.62 480 ASP A O 1
ATOM 3878 N N . TYR A 1 481 ? 23.955 3.539 -7.232 1.00 54.47 481 TYR A N 1
ATOM 3879 C CA . TYR A 1 481 ? 24.754 4.612 -7.855 1.00 54.47 481 TYR A CA 1
ATOM 3880 C C . TYR A 1 481 ? 24.053 5.299 -9.032 1.00 54.47 481 TYR A C 1
ATOM 3882 O O . TYR A 1 481 ? 24.325 6.463 -9.319 1.00 54.47 481 TYR A O 1
ATOM 3890 N N . TYR A 1 482 ? 23.146 4.597 -9.711 1.00 53.41 482 TYR A N 1
ATOM 3891 C CA . TYR A 1 482 ? 22.514 5.091 -10.934 1.00 53.41 482 TYR A CA 1
ATOM 3892 C C . TYR A 1 482 ? 21.369 6.081 -10.682 1.00 53.41 482 TYR A C 1
ATOM 3894 O O . TYR A 1 482 ? 20.920 6.746 -11.619 1.00 53.41 482 TYR A O 1
ATOM 3902 N N . SER A 1 483 ? 20.901 6.225 -9.437 1.00 59.88 483 SER A N 1
ATOM 3903 C CA . SER A 1 483 ? 19.860 7.199 -9.120 1.00 59.88 483 SER A CA 1
ATOM 3904 C C . SER A 1 483 ? 20.464 8.586 -8.905 1.00 59.88 483 SER A C 1
ATOM 3906 O O . SER A 1 483 ? 21.219 8.815 -7.953 1.00 59.88 483 SER A O 1
ATOM 3908 N N . ARG A 1 484 ? 20.039 9.551 -9.740 1.00 59.31 484 ARG A N 1
ATOM 3909 C CA . ARG A 1 484 ? 20.291 10.997 -9.552 1.00 59.31 484 ARG A CA 1
ATOM 3910 C C . ARG A 1 484 ? 19.778 11.546 -8.209 1.00 59.31 484 ARG A C 1
ATOM 3912 O O . ARG A 1 484 ? 19.996 12.705 -7.859 1.00 59.31 484 ARG A O 1
ATOM 3919 N N . GLU A 1 485 ? 19.033 10.725 -7.483 1.00 68.00 485 GLU A N 1
ATOM 3920 C CA . GLU A 1 485 ? 18.389 11.057 -6.224 1.00 68.00 485 GLU A CA 1
ATOM 3921 C C . GLU A 1 485 ? 18.975 10.279 -5.040 1.00 68.00 485 GLU A C 1
ATOM 3923 O O . GLU A 1 485 ? 18.424 10.331 -3.941 1.00 68.00 485 GLU A O 1
ATOM 3928 N N . SER A 1 486 ? 20.104 9.589 -5.230 1.00 76.81 486 SER A N 1
ATOM 3929 C CA . SER A 1 486 ? 20.738 8.800 -4.174 1.00 76.81 486 SER A CA 1
ATOM 3930 C C . SER A 1 486 ? 21.365 9.675 -3.067 1.00 76.81 486 SER A C 1
ATOM 3932 O O . SER A 1 486 ? 21.917 10.750 -3.343 1.00 76.81 486 SER A O 1
ATOM 3934 N N . PRO A 1 487 ? 21.376 9.209 -1.798 1.00 82.06 487 PRO A N 1
ATOM 3935 C CA . PRO A 1 487 ? 22.132 9.861 -0.724 1.00 82.06 487 PRO A CA 1
ATOM 3936 C C . PRO A 1 487 ? 23.628 9.954 -1.011 1.00 82.06 487 PRO A C 1
ATOM 3938 O O . PRO A 1 487 ? 24.276 10.905 -0.587 1.00 82.06 487 PRO A O 1
ATOM 3941 N N . PHE A 1 488 ? 24.160 9.003 -1.782 1.00 81.12 488 PHE A N 1
ATOM 3942 C CA . PHE A 1 488 ? 25.549 8.996 -2.214 1.00 81.12 488 PHE A CA 1
ATOM 3943 C C . PHE A 1 488 ? 25.897 10.245 -3.029 1.00 81.12 488 PHE A C 1
ATOM 3945 O O . PHE A 1 488 ? 26.852 10.954 -2.706 1.00 81.12 488 PHE A O 1
ATOM 3952 N N . GLN A 1 489 ? 25.091 10.566 -4.046 1.00 80.31 489 GLN A N 1
ATOM 3953 C CA . GLN A 1 489 ? 25.327 11.756 -4.854 1.00 80.31 489 GLN A CA 1
ATOM 3954 C C . GLN A 1 489 ? 25.186 13.037 -4.024 1.00 80.31 489 GLN A C 1
ATOM 3956 O O . GLN A 1 489 ? 26.012 13.941 -4.155 1.00 80.31 489 GLN A O 1
ATOM 3961 N N . ALA A 1 490 ? 24.179 13.118 -3.148 1.00 86.06 490 ALA A N 1
ATOM 3962 C CA . ALA A 1 490 ? 24.013 14.273 -2.265 1.00 86.06 490 ALA A CA 1
ATOM 3963 C C . ALA A 1 490 ? 25.205 14.458 -1.320 1.00 86.06 490 ALA A C 1
ATOM 3965 O O . ALA A 1 490 ? 25.674 15.584 -1.158 1.00 86.06 490 ALA A O 1
ATOM 3966 N N . ALA A 1 491 ? 25.736 13.365 -0.767 1.00 88.75 491 ALA A N 1
ATOM 3967 C CA . ALA A 1 491 ? 26.916 13.403 0.079 1.00 88.75 491 ALA A CA 1
ATOM 3968 C C . ALA A 1 491 ? 28.123 13.961 -0.683 1.00 88.75 491 ALA A C 1
ATOM 3970 O O . ALA A 1 491 ? 28.741 14.909 -0.212 1.00 88.75 491 ALA A O 1
ATOM 3971 N N . VAL A 1 492 ? 28.419 13.447 -1.886 1.00 87.19 492 VAL A N 1
ATOM 3972 C CA . VAL A 1 492 ? 29.563 13.920 -2.690 1.00 87.19 492 VAL A CA 1
ATOM 3973 C C . VAL A 1 492 ? 29.406 15.389 -3.100 1.00 87.19 492 VAL A C 1
ATOM 3975 O O . VAL A 1 492 ? 30.373 16.155 -3.054 1.00 87.19 492 VAL A O 1
ATOM 3978 N N . LEU A 1 493 ? 28.192 15.809 -3.469 1.00 87.38 493 LEU A N 1
ATOM 3979 C CA . LEU A 1 493 ? 27.903 17.202 -3.819 1.00 87.38 493 LEU A CA 1
ATOM 3980 C C . LEU A 1 493 ? 28.083 18.159 -2.633 1.00 87.38 493 LEU A C 1
ATOM 3982 O O . LEU A 1 493 ? 28.532 19.280 -2.855 1.00 87.38 493 LEU A O 1
ATOM 3986 N N . ALA A 1 494 ? 27.797 17.716 -1.406 1.00 91.56 494 ALA A N 1
ATOM 3987 C CA . ALA A 1 494 ? 27.997 18.504 -0.189 1.00 91.56 494 ALA A CA 1
ATOM 3988 C C . ALA A 1 494 ? 29.474 18.622 0.235 1.00 91.56 494 ALA A C 1
ATOM 3990 O O . ALA A 1 494 ? 29.823 19.510 1.012 1.00 91.56 494 ALA A O 1
ATOM 3991 N N . LEU A 1 495 ? 30.358 17.741 -0.252 1.00 93.38 495 LEU A N 1
ATOM 3992 C CA . LEU A 1 495 ? 31.771 17.757 0.128 1.00 93.38 495 LEU A CA 1
ATOM 3993 C C . LEU A 1 495 ? 32.505 19.003 -0.374 1.00 93.38 495 LEU A C 1
ATOM 3995 O O . LEU A 1 495 ? 32.390 19.390 -1.539 1.00 93.38 495 LEU A O 1
ATOM 3999 N N . THR A 1 496 ? 33.376 19.533 0.482 1.00 93.06 496 THR A N 1
ATOM 4000 C CA . THR A 1 496 ? 34.392 20.519 0.107 1.00 93.06 496 THR A CA 1
ATOM 4001 C C . THR A 1 496 ? 35.490 19.880 -0.752 1.00 93.06 496 THR A C 1
ATOM 4003 O O . THR A 1 496 ? 35.645 18.655 -0.801 1.00 93.06 496 THR A O 1
ATOM 4006 N N . LEU A 1 497 ? 36.298 20.715 -1.411 1.00 91.00 497 LEU A N 1
ATOM 4007 C CA . LEU A 1 497 ? 37.448 20.258 -2.196 1.00 91.00 497 LEU A CA 1
ATOM 4008 C C . LEU A 1 497 ? 38.438 19.439 -1.343 1.00 91.00 497 LEU A C 1
ATOM 4010 O O . LEU A 1 497 ? 38.909 18.389 -1.780 1.00 91.00 497 LEU A O 1
ATOM 4014 N N . ASP A 1 498 ? 38.690 19.867 -0.103 1.00 93.25 498 ASP A N 1
ATOM 4015 C CA . ASP A 1 498 ? 39.599 19.180 0.823 1.00 93.25 498 ASP A CA 1
ATOM 4016 C C . ASP A 1 498 ? 39.055 17.822 1.287 1.00 93.25 498 ASP A C 1
ATOM 4018 O O . ASP A 1 498 ? 39.810 16.846 1.375 1.00 93.25 498 ASP A O 1
ATOM 4022 N N . HIS A 1 499 ? 37.740 17.716 1.518 1.00 94.06 499 HIS A N 1
ATOM 4023 C CA . HIS A 1 499 ? 37.096 16.432 1.806 1.00 94.06 499 HIS A CA 1
ATOM 4024 C C . HIS A 1 499 ? 37.261 15.461 0.635 1.00 94.06 499 HIS A C 1
ATOM 4026 O O . HIS A 1 499 ? 37.683 14.320 0.834 1.00 94.06 499 HIS A O 1
ATOM 4032 N N . ARG A 1 500 ? 36.996 15.917 -0.597 1.00 94.00 500 ARG A N 1
ATOM 4033 C CA . ARG A 1 500 ? 37.146 15.093 -1.807 1.00 94.00 500 ARG A CA 1
ATOM 4034 C C . ARG A 1 500 ? 38.587 14.641 -2.012 1.00 94.00 500 ARG A C 1
ATOM 4036 O O . ARG A 1 500 ? 38.814 13.456 -2.237 1.00 94.00 500 ARG A O 1
ATOM 4043 N N . ARG A 1 501 ? 39.561 15.542 -1.845 1.00 93.69 501 ARG A N 1
ATOM 4044 C CA . ARG A 1 501 ? 40.994 15.215 -1.909 1.00 93.69 501 ARG A CA 1
ATOM 4045 C C . ARG A 1 501 ? 41.390 14.166 -0.867 1.00 93.69 501 ARG A C 1
ATOM 4047 O O . ARG A 1 501 ? 42.180 13.272 -1.159 1.00 93.69 501 ARG A O 1
ATOM 4054 N N . THR A 1 502 ? 40.845 14.252 0.345 1.00 93.69 502 THR A N 1
ATOM 4055 C CA . THR A 1 502 ? 41.132 13.288 1.418 1.00 93.69 502 THR A CA 1
ATOM 4056 C C . THR A 1 502 ? 40.536 11.911 1.120 1.00 93.69 502 THR A C 1
ATOM 4058 O O . THR A 1 502 ? 41.220 10.905 1.297 1.00 93.69 502 THR A O 1
ATOM 4061 N N . LEU A 1 503 ? 39.303 11.850 0.607 1.00 91.44 503 LEU A N 1
ATOM 4062 C CA . LEU A 1 503 ? 38.681 10.591 0.183 1.00 91.44 503 LEU A CA 1
ATOM 4063 C C . LEU A 1 503 ? 39.387 9.977 -1.031 1.00 91.44 503 LEU A C 1
ATOM 4065 O O . LEU A 1 503 ? 39.572 8.763 -1.070 1.00 91.44 503 LEU A O 1
ATOM 4069 N N . LEU A 1 504 ? 39.851 10.795 -1.981 1.00 91.12 504 LEU A N 1
ATOM 4070 C CA . LEU A 1 504 ? 40.582 10.329 -3.162 1.00 91.12 504 LEU A CA 1
ATOM 4071 C C . LEU A 1 504 ? 41.866 9.573 -2.780 1.00 91.12 504 LEU A C 1
ATOM 4073 O O . LEU A 1 504 ? 42.184 8.552 -3.381 1.00 91.12 504 LEU A O 1
ATOM 4077 N N . LYS A 1 505 ? 42.554 9.997 -1.711 1.00 90.50 505 LYS A N 1
ATOM 4078 C CA . LYS A 1 505 ? 43.733 9.296 -1.163 1.00 90.50 505 LYS A CA 1
ATOM 4079 C C . LYS A 1 505 ? 43.423 7.916 -0.574 1.00 90.50 505 LYS A C 1
ATOM 4081 O O . LYS A 1 505 ? 44.346 7.139 -0.349 1.00 90.50 505 LYS A O 1
ATOM 4086 N N . ARG A 1 506 ? 42.153 7.620 -0.290 1.00 89.25 506 ARG A N 1
ATOM 4087 C CA . ARG A 1 506 ? 41.694 6.331 0.254 1.00 89.25 506 ARG A CA 1
ATOM 4088 C C . ARG A 1 506 ? 41.168 5.383 -0.815 1.00 89.25 506 ARG A C 1
ATOM 4090 O O . ARG A 1 506 ? 40.861 4.237 -0.501 1.00 89.25 506 ARG A O 1
ATOM 4097 N N . VAL A 1 507 ? 41.045 5.851 -2.054 1.00 88.31 507 VAL A N 1
ATOM 4098 C CA . VAL A 1 507 ? 40.651 5.011 -3.182 1.00 88.31 507 VAL A CA 1
ATOM 4099 C C . VAL A 1 507 ? 41.694 3.904 -3.352 1.00 88.31 507 VAL A C 1
ATOM 4101 O O . VAL A 1 507 ? 42.897 4.146 -3.385 1.00 88.31 507 VAL A O 1
ATOM 4104 N N . THR A 1 508 ? 41.210 2.672 -3.438 1.00 86.44 508 THR A N 1
ATOM 4105 C CA . THR A 1 508 ? 41.984 1.463 -3.749 1.00 86.44 508 THR A CA 1
ATOM 4106 C C . THR A 1 508 ? 41.542 0.867 -5.088 1.00 86.44 508 THR A C 1
ATOM 4108 O O . THR A 1 508 ? 40.499 1.249 -5.618 1.00 86.44 508 THR A O 1
ATOM 4111 N N . ALA A 1 509 ? 42.274 -0.128 -5.599 1.00 81.31 509 ALA A N 1
ATOM 4112 C CA . ALA A 1 509 ? 41.910 -0.875 -6.811 1.00 81.31 509 ALA A CA 1
ATOM 4113 C C . ALA A 1 509 ? 40.498 -1.501 -6.773 1.00 81.31 509 ALA A C 1
ATOM 4115 O O . ALA A 1 509 ? 39.892 -1.707 -7.817 1.00 81.31 509 ALA A O 1
ATOM 4116 N N . ASN A 1 510 ? 39.956 -1.763 -5.577 1.00 79.00 510 ASN A N 1
ATOM 4117 C CA . ASN A 1 510 ? 38.622 -2.345 -5.390 1.00 79.00 510 ASN A CA 1
ATOM 4118 C C . ASN A 1 510 ? 37.507 -1.291 -5.273 1.00 79.00 510 ASN A C 1
ATOM 4120 O O . ASN A 1 510 ? 36.353 -1.636 -5.023 1.00 79.00 510 ASN A O 1
ATOM 4124 N N . THR A 1 511 ? 37.842 -0.005 -5.392 1.00 81.88 511 THR A N 1
ATOM 4125 C CA . THR A 1 511 ? 36.860 1.081 -5.288 1.00 81.88 511 THR A CA 1
ATOM 4126 C C . THR A 1 511 ? 35.960 1.094 -6.509 1.00 81.88 511 THR A C 1
ATOM 4128 O O . THR A 1 511 ? 36.404 0.830 -7.623 1.00 81.88 511 THR A O 1
ATOM 4131 N N . GLN A 1 512 ? 34.694 1.451 -6.318 1.00 79.56 512 GLN A N 1
ATOM 4132 C CA . GLN A 1 512 ? 33.766 1.559 -7.434 1.00 79.56 512 GLN A CA 1
ATOM 4133 C C . GLN A 1 512 ? 34.117 2.758 -8.341 1.00 79.56 512 GLN A C 1
ATOM 4135 O O . GLN A 1 512 ? 34.310 3.867 -7.823 1.00 79.56 512 GLN A O 1
ATOM 4140 N N . PRO A 1 513 ? 34.192 2.567 -9.673 1.00 83.94 513 PRO A N 1
ATOM 4141 C CA . PRO A 1 513 ? 34.414 3.621 -10.669 1.00 83.94 513 PRO A CA 1
ATOM 4142 C C . PRO A 1 513 ? 33.589 4.897 -10.458 1.00 83.94 513 PRO A C 1
ATOM 4144 O O . PRO A 1 513 ? 34.117 6.007 -10.527 1.00 83.94 513 PRO A O 1
ATOM 4147 N N . GLU A 1 514 ? 32.307 4.741 -10.147 1.00 80.75 514 GLU A N 1
ATOM 4148 C CA . GLU A 1 514 ? 31.316 5.797 -9.944 1.00 80.75 514 GLU A CA 1
ATOM 4149 C C . GLU A 1 514 ? 31.727 6.755 -8.817 1.00 80.75 514 GLU A C 1
ATOM 4151 O O . GLU A 1 514 ? 31.575 7.972 -8.933 1.00 80.75 514 GLU A O 1
ATOM 4156 N N . LEU A 1 515 ? 32.303 6.231 -7.729 1.00 83.31 515 LEU A N 1
ATOM 4157 C CA . LEU A 1 515 ? 32.795 7.066 -6.634 1.00 83.31 515 LEU A CA 1
ATOM 4158 C C . LEU A 1 515 ? 33.959 7.942 -7.095 1.00 83.31 515 LEU A C 1
ATOM 4160 O O . LEU A 1 515 ? 33.978 9.130 -6.785 1.00 83.31 515 LEU A O 1
ATOM 4164 N N . VAL A 1 516 ? 34.897 7.394 -7.870 1.00 88.44 516 VAL A N 1
ATOM 4165 C CA . VAL A 1 516 ? 36.026 8.173 -8.396 1.00 88.44 516 VAL A CA 1
ATOM 4166 C C . VAL A 1 516 ? 35.540 9.237 -9.380 1.00 88.44 516 VAL A C 1
ATOM 4168 O O . VAL A 1 516 ? 35.962 10.391 -9.284 1.00 88.44 516 VAL A O 1
ATOM 4171 N N . PHE A 1 517 ? 34.596 8.879 -10.258 1.00 88.19 517 PHE A N 1
ATOM 4172 C CA . PHE A 1 517 ? 33.931 9.816 -11.165 1.00 88.19 517 PHE A CA 1
ATOM 4173 C C . PHE A 1 517 ? 33.340 11.012 -10.406 1.00 88.19 517 PHE A C 1
ATOM 4175 O O . PHE A 1 517 ? 33.607 12.161 -10.752 1.00 88.19 517 PHE A O 1
ATOM 4182 N N . HIS A 1 518 ? 32.581 10.759 -9.337 1.00 86.81 518 HIS A N 1
ATOM 4183 C CA . HIS A 1 518 ? 31.926 11.816 -8.571 1.00 86.81 518 HIS A CA 1
ATOM 4184 C C . HIS A 1 518 ? 32.877 12.609 -7.662 1.00 86.81 518 HIS A C 1
ATOM 4186 O O . HIS A 1 518 ? 32.691 13.819 -7.523 1.00 86.81 518 HIS A O 1
ATOM 4192 N N . LEU A 1 519 ? 33.889 11.970 -7.059 1.00 90.25 519 LEU A N 1
ATOM 4193 C CA . LEU A 1 519 ? 34.882 12.657 -6.223 1.00 90.25 519 LEU A CA 1
ATOM 4194 C C . LEU A 1 519 ? 35.696 13.665 -7.033 1.00 90.25 519 LEU A C 1
ATOM 4196 O O . LEU A 1 519 ? 35.882 14.788 -6.573 1.00 90.25 519 LEU A O 1
ATOM 4200 N N . VAL A 1 520 ? 36.154 13.285 -8.230 1.00 92.19 520 VAL A N 1
ATOM 4201 C CA . VAL A 1 520 ? 36.868 14.201 -9.131 1.00 92.19 520 VAL A CA 1
ATOM 4202 C C . VAL A 1 520 ? 35.894 15.210 -9.737 1.00 92.19 520 VAL A C 1
ATOM 4204 O O . VAL A 1 520 ? 36.154 16.416 -9.734 1.00 92.19 520 VAL A O 1
ATOM 4207 N N . GLY A 1 521 ? 34.743 14.733 -10.219 1.00 88.19 521 GLY A N 1
ATOM 4208 C CA . GLY A 1 521 ? 33.741 15.557 -10.880 1.00 88.19 521 GLY A CA 1
ATOM 4209 C C . GLY A 1 521 ? 34.354 16.377 -12.015 1.00 88.19 521 GLY A C 1
ATOM 4210 O O . GLY A 1 521 ? 35.073 15.854 -12.858 1.00 88.19 521 GLY A O 1
ATOM 4211 N N . LYS A 1 522 ? 34.083 17.684 -12.011 1.00 88.94 522 LYS A N 1
ATOM 4212 C CA . LYS A 1 522 ? 34.586 18.654 -12.996 1.00 88.94 522 LYS A CA 1
ATOM 4213 C C . LYS A 1 522 ? 35.798 19.459 -12.494 1.00 88.94 522 LYS A C 1
ATOM 4215 O O . LYS A 1 522 ? 36.005 20.567 -12.967 1.00 88.94 522 LYS A O 1
ATOM 4220 N N . ALA A 1 523 ? 36.550 18.957 -11.507 1.00 92.88 523 ALA A N 1
ATOM 4221 C CA . ALA A 1 523 ? 37.652 19.687 -10.865 1.00 92.88 523 ALA A CA 1
ATOM 4222 C C . ALA A 1 523 ? 39.033 19.254 -11.416 1.00 92.88 523 ALA A C 1
ATOM 4224 O O . ALA A 1 523 ? 39.509 18.164 -11.072 1.00 92.88 523 ALA A O 1
ATOM 4225 N N . PRO A 1 524 ? 39.722 20.083 -12.231 1.00 93.81 524 PRO A N 1
ATOM 4226 C CA . PRO A 1 524 ? 41.017 19.732 -12.825 1.00 93.81 524 PRO A CA 1
ATOM 4227 C C . PRO A 1 524 ? 42.125 19.456 -11.798 1.00 93.81 524 PRO A C 1
ATOM 4229 O O . PRO A 1 524 ? 43.023 18.655 -12.045 1.00 93.81 524 PRO A O 1
ATOM 4232 N N . GLU A 1 525 ? 42.091 20.108 -10.636 1.00 94.50 525 GLU A N 1
ATOM 4233 C CA . GLU A 1 525 ? 43.032 19.882 -9.537 1.00 94.50 525 GLU A CA 1
ATOM 4234 C C . GLU A 1 525 ? 42.904 18.490 -8.913 1.00 94.50 525 GLU A C 1
ATOM 4236 O O . GLU A 1 525 ? 43.920 17.826 -8.739 1.00 94.50 525 GLU A O 1
ATOM 4241 N N . LEU A 1 526 ? 41.684 18.002 -8.664 1.00 94.62 526 LEU A N 1
ATOM 4242 C CA . LEU A 1 526 ? 41.479 16.633 -8.179 1.00 94.62 526 LEU A CA 1
ATOM 4243 C C . LEU A 1 526 ? 41.809 15.609 -9.261 1.00 94.62 526 LEU A C 1
ATOM 4245 O O . LEU A 1 526 ? 42.238 14.498 -8.956 1.00 94.62 526 LEU A O 1
ATOM 4249 N N . TYR A 1 527 ? 41.621 15.979 -10.529 1.00 96.62 527 TYR A N 1
ATOM 4250 C CA . TYR A 1 527 ? 41.977 15.096 -11.624 1.00 96.62 527 TYR A CA 1
ATOM 4251 C C . TYR A 1 527 ? 43.493 14.917 -11.751 1.00 96.62 527 TYR A C 1
ATOM 4253 O O . TYR A 1 527 ? 43.957 13.800 -11.960 1.00 96.62 527 TYR A O 1
ATOM 4261 N N . ARG A 1 528 ? 44.274 15.984 -11.536 1.00 95.38 528 ARG A N 1
ATOM 4262 C CA . ARG A 1 528 ? 45.738 15.887 -11.410 1.00 95.38 528 ARG A CA 1
ATOM 4263 C C . ARG A 1 528 ? 46.146 14.993 -10.242 1.00 95.38 528 ARG A C 1
ATOM 4265 O O . ARG A 1 528 ? 46.925 14.073 -10.461 1.00 95.38 528 ARG A O 1
ATOM 4272 N N . ASP A 1 529 ? 45.546 15.191 -9.065 1.00 93.69 529 ASP A N 1
ATOM 4273 C CA . ASP A 1 529 ? 45.809 14.355 -7.884 1.00 93.69 529 ASP A CA 1
ATOM 4274 C C . ASP A 1 529 ? 45.539 12.856 -8.169 1.00 93.69 529 ASP A C 1
ATOM 4276 O O . ASP A 1 529 ? 46.267 11.990 -7.685 1.00 93.69 529 ASP A O 1
ATOM 4280 N N . LEU A 1 530 ? 44.510 12.535 -8.972 1.00 95.19 530 LEU A N 1
ATOM 4281 C CA . LEU A 1 530 ? 44.229 11.162 -9.412 1.00 95.19 530 LEU A CA 1
ATOM 4282 C C . LEU A 1 530 ? 45.315 10.630 -10.359 1.00 95.19 530 LEU A C 1
ATOM 4284 O O . LEU A 1 530 ? 45.789 9.518 -10.157 1.00 95.19 530 LEU A O 1
ATOM 4288 N N . LEU A 1 531 ? 45.688 11.404 -11.383 1.00 95.00 531 LEU A N 1
ATOM 4289 C CA . LEU A 1 531 ? 46.637 10.986 -12.423 1.00 95.00 531 LEU A CA 1
ATOM 4290 C C . LEU A 1 531 ? 48.066 10.791 -11.902 1.00 95.00 531 LEU A C 1
ATOM 4292 O O . LEU A 1 531 ? 48.811 9.993 -12.465 1.00 95.00 531 LEU A O 1
ATOM 4296 N N . GLU A 1 532 ? 48.449 11.501 -10.839 1.00 93.31 532 GLU A N 1
ATOM 4297 C CA . GLU A 1 532 ? 49.747 11.340 -10.172 1.00 93.31 532 GLU A CA 1
ATOM 4298 C C . GLU A 1 532 ? 49.869 10.004 -9.414 1.00 93.31 532 GLU A C 1
ATOM 4300 O O . GLU A 1 532 ? 50.977 9.565 -9.092 1.00 93.31 532 GLU A O 1
ATOM 4305 N N . ASN A 1 533 ? 48.751 9.327 -9.130 1.00 91.25 533 ASN A N 1
ATOM 4306 C CA . ASN A 1 533 ? 48.739 8.072 -8.391 1.00 91.25 533 ASN A CA 1
ATOM 4307 C C . ASN A 1 533 ? 48.744 6.851 -9.325 1.00 91.25 533 ASN A C 1
ATOM 4309 O O . ASN A 1 533 ? 47.700 6.298 -9.659 1.00 91.25 533 ASN A O 1
ATOM 4313 N N . GLU A 1 534 ? 49.936 6.351 -9.661 1.00 88.81 534 GLU A N 1
ATOM 4314 C CA . GLU A 1 534 ? 50.119 5.180 -10.542 1.00 88.81 534 GLU A CA 1
ATOM 4315 C C . GLU A 1 534 ? 49.384 3.903 -10.084 1.00 88.81 534 GLU A C 1
ATOM 4317 O O . GLU A 1 534 ? 49.087 3.038 -10.910 1.00 88.81 534 GLU A O 1
ATOM 4322 N N . LEU A 1 535 ? 49.051 3.765 -8.792 1.00 88.06 535 LEU A N 1
ATOM 4323 C CA . LEU A 1 535 ? 48.278 2.620 -8.290 1.00 88.06 535 LEU A CA 1
ATOM 4324 C C . LEU A 1 535 ? 46.803 2.664 -8.719 1.00 88.06 535 LEU A C 1
ATOM 4326 O O . LEU A 1 535 ? 46.118 1.646 -8.644 1.00 88.06 535 LEU A O 1
ATOM 4330 N N . LEU A 1 536 ? 46.314 3.824 -9.167 1.00 90.44 536 LEU A N 1
ATOM 4331 C CA . LEU A 1 536 ? 44.934 4.059 -9.595 1.00 90.44 536 LEU A CA 1
ATOM 4332 C C . LEU A 1 536 ? 44.806 4.206 -11.114 1.00 90.44 536 LEU A C 1
ATOM 4334 O O . LEU A 1 536 ? 43.815 4.747 -11.602 1.00 90.44 536 LEU A O 1
ATOM 4338 N N . LYS A 1 537 ? 45.770 3.677 -11.874 1.00 91.06 537 LYS A N 1
ATOM 4339 C CA . LYS A 1 537 ? 45.835 3.788 -13.338 1.00 91.06 537 LYS A CA 1
ATOM 4340 C C . LYS A 1 537 ? 44.561 3.360 -14.065 1.00 91.06 537 LYS A C 1
ATOM 4342 O O . LYS A 1 537 ? 44.196 3.978 -15.066 1.00 91.06 537 LYS A O 1
ATOM 4347 N N . ASP A 1 538 ? 43.874 2.347 -13.544 1.00 89.44 538 ASP A N 1
ATOM 4348 C CA . ASP A 1 538 ? 42.602 1.862 -14.089 1.00 89.44 538 ASP A CA 1
ATOM 4349 C C . ASP A 1 538 ? 41.467 2.889 -13.937 1.00 89.44 538 ASP A C 1
ATOM 4351 O O . ASP A 1 538 ? 40.519 2.887 -14.721 1.00 89.44 538 ASP A O 1
ATOM 4355 N N . PHE A 1 539 ? 41.596 3.832 -12.996 1.00 91.62 539 PHE A N 1
ATOM 4356 C CA . PHE A 1 539 ? 40.633 4.907 -12.778 1.00 91.62 539 PHE A CA 1
ATOM 4357 C C . PHE A 1 539 ? 40.945 6.208 -13.524 1.00 91.62 539 PHE A C 1
ATOM 4359 O O . PHE A 1 539 ? 40.074 7.069 -13.633 1.00 91.62 539 PHE A O 1
ATOM 4366 N N . HIS A 1 540 ? 42.147 6.367 -14.082 1.00 94.69 540 HIS A N 1
ATOM 4367 C CA . HIS A 1 540 ? 42.614 7.634 -14.662 1.00 94.69 540 HIS A CA 1
ATOM 4368 C C . HIS A 1 540 ? 41.727 8.193 -15.780 1.00 94.69 540 HIS A C 1
ATOM 4370 O O . HIS A 1 540 ? 41.707 9.396 -16.000 1.00 94.69 540 HIS A O 1
ATOM 4376 N N . LEU A 1 541 ? 40.999 7.354 -16.517 1.00 94.06 541 LEU A N 1
ATOM 4377 C CA . LEU A 1 541 ? 40.125 7.816 -17.602 1.00 94.06 541 LEU A CA 1
ATOM 4378 C C . LEU A 1 541 ? 38.653 7.925 -17.191 1.00 94.06 541 LEU A C 1
ATOM 4380 O O . LEU A 1 541 ? 37.849 8.438 -17.959 1.00 94.06 541 LEU A O 1
ATOM 4384 N N . ILE A 1 542 ? 38.287 7.486 -15.987 1.00 91.69 542 ILE A N 1
ATOM 4385 C CA . ILE A 1 542 ? 36.892 7.467 -15.536 1.00 91.69 542 ILE A CA 1
ATOM 4386 C C . ILE A 1 542 ? 36.278 8.868 -15.423 1.00 91.69 542 ILE A C 1
ATOM 4388 O O . ILE A 1 542 ? 35.148 9.021 -15.885 1.00 91.69 542 ILE A O 1
ATOM 4392 N N . PRO A 1 543 ? 36.966 9.906 -14.894 1.00 92.69 543 PRO A N 1
ATOM 4393 C CA . PRO A 1 543 ? 36.409 11.263 -14.832 1.00 92.69 543 PRO A CA 1
ATOM 4394 C C . PRO A 1 543 ? 36.012 11.851 -16.192 1.00 92.69 543 PRO A C 1
ATOM 4396 O O . PRO A 1 543 ? 35.213 12.779 -16.251 1.00 92.69 543 PRO A O 1
ATOM 4399 N N . LEU A 1 544 ? 36.533 11.291 -17.289 1.00 92.69 544 LEU A N 1
ATOM 4400 C CA . LEU A 1 544 ? 36.187 11.682 -18.653 1.00 92.69 544 LEU A CA 1
ATOM 4401 C C . LEU A 1 544 ? 34.926 10.983 -19.180 1.00 92.69 544 LEU A C 1
ATOM 4403 O O . LEU A 1 544 ? 34.615 11.143 -20.353 1.00 92.69 544 LEU A O 1
ATOM 4407 N N . SER A 1 545 ? 34.202 10.210 -18.370 1.00 89.06 545 SER A N 1
ATOM 4408 C CA . SER A 1 545 ? 32.941 9.577 -18.770 1.00 89.06 545 SER A CA 1
ATOM 4409 C C . SER A 1 545 ? 31.819 10.607 -18.950 1.00 89.06 545 SER A C 1
ATOM 4411 O O . SER A 1 545 ? 31.623 11.479 -18.107 1.00 89.06 545 SER A O 1
ATOM 4413 N N . GLY A 1 546 ? 31.018 10.475 -20.010 1.00 84.75 546 GLY A N 1
ATOM 4414 C CA . GLY A 1 546 ? 29.864 11.338 -20.266 1.00 84.75 546 GLY A CA 1
ATOM 4415 C C . GLY A 1 546 ? 30.108 12.429 -21.313 1.00 84.75 546 GLY A C 1
ATOM 4416 O O . GLY A 1 546 ? 31.014 12.351 -22.138 1.00 84.75 546 GLY A O 1
ATOM 4417 N N . SER A 1 547 ? 29.208 13.414 -21.343 1.00 85.50 547 SER A N 1
ATOM 4418 C CA . SER A 1 547 ? 29.133 14.392 -22.432 1.00 85.50 547 SER A CA 1
ATOM 4419 C C . SER A 1 547 ? 30.358 15.313 -22.481 1.00 85.50 547 SER A C 1
ATOM 4421 O O . SER A 1 547 ? 30.679 15.906 -21.450 1.00 85.50 547 SER A O 1
ATOM 4423 N N . PRO A 1 548 ? 30.971 15.534 -23.660 1.00 87.50 548 PRO A N 1
ATOM 4424 C CA . PRO A 1 548 ? 32.092 16.447 -23.799 1.00 87.50 548 PRO A CA 1
ATOM 4425 C C . PRO A 1 548 ? 31.605 17.901 -23.851 1.00 87.50 548 PRO A C 1
ATOM 4427 O O . PRO A 1 548 ? 31.410 18.481 -24.916 1.00 87.50 548 PRO A O 1
ATOM 4430 N N . ASP A 1 549 ? 31.338 18.463 -22.676 1.00 88.38 549 ASP A N 1
ATOM 4431 C CA . ASP A 1 549 ? 31.072 19.890 -22.485 1.00 88.38 549 ASP A CA 1
ATOM 4432 C C . ASP A 1 549 ? 32.362 20.683 -22.186 1.00 88.38 549 ASP A C 1
ATOM 4434 O O . ASP A 1 549 ? 33.464 20.138 -22.207 1.00 88.38 549 ASP A O 1
ATOM 4438 N N . GLU A 1 550 ? 32.245 21.986 -21.923 1.00 88.25 550 GLU A N 1
ATOM 4439 C CA . GLU A 1 550 ? 33.399 22.862 -21.661 1.00 88.25 550 GLU A CA 1
ATOM 4440 C C . GLU A 1 550 ? 34.261 22.375 -20.483 1.00 88.25 550 GLU A C 1
ATOM 4442 O O . GLU A 1 550 ? 35.483 22.325 -20.581 1.00 88.25 550 GLU A O 1
ATOM 4447 N N . ALA A 1 551 ? 33.639 21.905 -19.399 1.00 88.38 551 ALA A N 1
ATOM 4448 C CA . ALA A 1 551 ? 34.378 21.392 -18.248 1.00 88.38 551 ALA A CA 1
ATOM 4449 C C . ALA A 1 551 ? 35.060 20.048 -18.547 1.00 88.38 551 ALA A C 1
ATOM 4451 O O . ALA A 1 551 ? 36.127 19.752 -18.010 1.00 88.38 551 ALA A O 1
ATOM 4452 N N . TRP A 1 552 ? 34.467 19.227 -19.418 1.00 92.94 552 TRP A N 1
ATOM 4453 C CA . TRP A 1 552 ? 35.111 18.010 -19.908 1.00 92.94 552 TRP A CA 1
ATOM 4454 C C . TRP A 1 552 ? 36.386 18.324 -20.701 1.00 92.94 552 TRP A C 1
ATOM 4456 O O . TRP A 1 552 ? 37.377 17.607 -20.570 1.00 92.94 552 TRP A O 1
ATOM 4466 N N . VAL A 1 553 ? 36.394 19.411 -21.482 1.00 92.88 553 VAL A N 1
ATOM 4467 C CA . VAL A 1 553 ? 37.573 19.854 -22.248 1.00 92.88 553 VAL A CA 1
ATOM 4468 C C . VAL A 1 553 ? 38.750 20.185 -21.326 1.00 92.88 553 VAL A C 1
ATOM 4470 O O . VAL A 1 553 ? 39.883 19.796 -21.622 1.00 92.88 553 VAL A O 1
ATOM 4473 N N . ASP A 1 554 ? 38.501 20.827 -20.184 1.00 93.56 554 ASP A N 1
ATOM 4474 C CA . ASP A 1 554 ? 39.549 21.115 -19.198 1.00 93.56 554 ASP A CA 1
ATOM 4475 C C . ASP A 1 554 ? 40.169 19.835 -18.625 1.00 93.56 554 ASP A C 1
ATOM 4477 O O . ASP A 1 554 ? 41.395 19.720 -18.523 1.00 93.56 554 ASP A O 1
ATOM 4481 N N . LEU A 1 555 ? 39.344 18.827 -18.326 1.00 95.06 555 LEU A N 1
ATOM 4482 C CA . LEU A 1 555 ? 39.834 17.513 -17.905 1.00 95.06 555 LEU A CA 1
ATOM 4483 C C . LEU A 1 555 ? 40.613 16.823 -19.034 1.00 95.06 555 LEU A C 1
ATOM 4485 O O . LEU A 1 555 ? 41.698 16.291 -18.802 1.00 95.06 555 LEU A O 1
ATOM 4489 N N . ALA A 1 556 ? 40.118 16.870 -20.271 1.00 94.31 556 ALA A N 1
ATOM 4490 C CA . ALA A 1 556 ? 40.785 16.271 -21.424 1.00 94.31 556 ALA A CA 1
ATOM 4491 C C . ALA A 1 556 ? 42.189 16.857 -21.650 1.00 94.31 556 ALA A C 1
ATOM 4493 O O . ALA A 1 556 ? 43.128 16.105 -21.929 1.00 94.31 556 ALA A O 1
ATOM 4494 N N . ARG A 1 557 ? 42.375 18.170 -21.444 1.00 94.31 557 ARG A N 1
ATOM 4495 C CA . ARG A 1 557 ? 43.715 18.781 -21.457 1.00 94.31 557 ARG A CA 1
ATOM 4496 C C . ARG A 1 557 ? 44.602 18.208 -20.366 1.00 94.31 557 ARG A C 1
ATOM 4498 O O . ARG A 1 557 ? 45.750 17.872 -20.646 1.00 94.31 557 ARG A O 1
ATOM 4505 N N . VAL A 1 558 ? 44.103 18.087 -19.138 1.00 96.00 558 VAL A N 1
ATOM 4506 C CA . VAL A 1 558 ? 44.870 17.509 -18.023 1.00 96.00 558 VAL A CA 1
ATOM 4507 C C . VAL A 1 558 ? 45.313 16.074 -18.347 1.00 96.00 558 VAL A C 1
ATOM 4509 O O . VAL A 1 558 ? 46.491 15.753 -18.190 1.00 96.00 558 VAL A O 1
ATOM 4512 N N . ALA A 1 559 ? 44.425 15.241 -18.899 1.00 95.44 559 ALA A N 1
ATOM 4513 C CA . ALA A 1 559 ? 44.762 13.882 -19.332 1.00 95.44 559 ALA A CA 1
ATOM 4514 C C . ALA A 1 559 ? 45.818 13.855 -20.450 1.00 95.44 559 ALA A C 1
ATOM 4516 O O . ALA A 1 559 ? 46.719 13.013 -20.439 1.00 95.44 559 ALA A O 1
ATOM 4517 N N . SER A 1 560 ? 45.729 14.782 -21.408 1.00 93.44 560 SER A N 1
ATOM 4518 C CA . SER A 1 560 ? 46.695 14.884 -22.504 1.00 93.44 560 SER A CA 1
ATOM 4519 C C . SER A 1 560 ? 48.089 15.265 -21.998 1.00 93.44 560 SER A C 1
ATOM 4521 O O . SER A 1 560 ? 49.076 14.659 -22.412 1.00 93.44 560 SER A O 1
ATOM 4523 N N . HIS A 1 561 ? 48.185 16.211 -21.057 1.00 93.25 561 HIS A N 1
ATOM 4524 C CA . HIS A 1 561 ? 49.457 16.575 -20.418 1.00 93.25 561 HIS A CA 1
ATOM 4525 C C . HIS A 1 561 ? 50.044 15.427 -19.584 1.00 93.25 561 HIS A C 1
ATOM 4527 O O . HIS A 1 561 ? 51.262 15.304 -19.491 1.00 93.25 561 HIS A O 1
ATOM 4533 N N . ALA A 1 562 ? 49.195 14.553 -19.035 1.00 93.00 562 ALA A N 1
ATOM 4534 C CA . ALA A 1 562 ? 49.609 13.325 -18.356 1.00 93.00 562 ALA A CA 1
ATOM 4535 C C . ALA A 1 562 ? 49.997 12.176 -19.318 1.00 93.00 562 ALA A C 1
ATOM 4537 O O . ALA A 1 562 ? 50.289 11.068 -18.873 1.00 93.00 562 ALA A O 1
ATOM 4538 N N . GLY A 1 563 ? 50.012 12.414 -20.636 1.00 94.00 563 GLY A N 1
ATOM 4539 C CA . GLY A 1 563 ? 50.516 11.467 -21.637 1.00 94.00 563 GLY A CA 1
ATOM 4540 C C . GLY A 1 563 ? 49.483 10.482 -22.194 1.00 94.00 563 GLY A C 1
ATOM 4541 O O . GLY A 1 563 ? 49.856 9.520 -22.874 1.00 94.00 563 GLY A O 1
ATOM 4542 N N . TYR A 1 564 ? 48.184 10.687 -21.950 1.00 96.00 564 TYR A N 1
ATOM 4543 C CA . TYR A 1 564 ? 47.144 9.870 -22.578 1.00 96.00 564 TYR A CA 1
ATOM 4544 C C . TYR A 1 564 ? 46.933 10.265 -24.040 1.00 96.00 564 TYR A C 1
ATOM 4546 O O . TYR A 1 564 ? 46.758 11.429 -24.377 1.00 96.00 564 TYR A O 1
ATOM 4554 N N . SER A 1 565 ? 46.899 9.268 -24.929 1.00 95.50 565 SER A N 1
ATOM 4555 C CA . SER A 1 565 ? 46.676 9.506 -26.359 1.00 95.50 565 SER A CA 1
ATOM 4556 C C . SER A 1 565 ? 45.282 10.104 -26.629 1.00 95.50 565 SER A C 1
ATOM 4558 O O . SER A 1 565 ? 44.319 9.616 -26.017 1.00 95.50 565 SER A O 1
ATOM 4560 N N . PRO A 1 566 ? 45.130 10.986 -27.636 1.00 94.06 566 PRO A N 1
ATOM 4561 C CA . PRO A 1 566 ? 43.846 11.563 -28.047 1.00 94.06 566 PRO A CA 1
ATOM 4562 C C . PRO A 1 566 ? 42.713 10.541 -28.212 1.00 94.06 566 PRO A C 1
ATOM 4564 O O . PRO A 1 566 ? 41.592 10.737 -27.745 1.00 94.06 566 PRO A O 1
ATOM 4567 N N . ARG A 1 567 ? 43.028 9.376 -28.793 1.00 93.62 567 ARG A N 1
ATOM 4568 C CA . ARG A 1 567 ? 42.070 8.280 -28.979 1.00 93.62 567 ARG A CA 1
ATOM 4569 C C . ARG A 1 567 ? 41.532 7.712 -27.662 1.00 93.62 567 ARG A C 1
ATOM 4571 O O . ARG A 1 567 ? 40.345 7.421 -27.576 1.00 93.62 567 ARG A O 1
ATOM 4578 N N . LYS A 1 568 ? 42.384 7.516 -26.649 1.00 93.25 568 LYS A N 1
ATOM 4579 C CA . LYS A 1 568 ? 41.963 6.980 -25.339 1.00 93.25 568 LYS A CA 1
ATOM 4580 C C . LYS A 1 568 ? 41.071 7.971 -24.595 1.00 93.25 568 LYS A C 1
ATOM 4582 O O . LYS A 1 568 ? 40.072 7.552 -24.025 1.00 93.25 568 LYS A O 1
ATOM 4587 N N . ILE A 1 569 ? 41.413 9.258 -24.656 1.00 94.75 569 ILE A N 1
ATOM 4588 C CA . ILE A 1 569 ? 40.622 10.344 -24.065 1.00 94.75 569 ILE A CA 1
ATOM 4589 C C . ILE A 1 569 ? 39.235 10.409 -24.717 1.00 94.75 569 ILE A C 1
ATOM 4591 O O . ILE A 1 569 ? 38.229 10.389 -24.016 1.00 94.75 569 ILE A O 1
ATOM 4595 N N . ALA A 1 570 ? 39.166 10.376 -26.051 1.00 92.69 570 ALA A N 1
ATOM 4596 C CA . ALA A 1 570 ? 37.894 10.381 -26.772 1.00 92.69 570 ALA A CA 1
ATOM 4597 C C . ALA A 1 570 ? 37.016 9.161 -26.443 1.00 92.69 570 ALA A C 1
ATOM 4599 O O . ALA A 1 570 ? 35.810 9.294 -26.261 1.00 92.69 570 ALA A O 1
ATOM 4600 N N . LEU A 1 571 ? 37.613 7.966 -26.346 1.00 90.50 571 LEU A N 1
ATOM 4601 C CA . LEU A 1 571 ? 36.871 6.743 -26.028 1.00 90.50 571 LEU A CA 1
ATOM 4602 C C . LEU A 1 571 ? 36.333 6.720 -24.592 1.00 90.50 571 LEU A C 1
ATOM 4604 O O . LEU A 1 571 ? 35.302 6.095 -24.350 1.00 90.50 571 LEU A O 1
ATOM 4608 N N . ALA A 1 572 ? 36.998 7.403 -23.658 1.00 91.12 572 ALA A N 1
ATOM 4609 C CA . ALA A 1 572 ? 36.584 7.456 -22.259 1.00 91.12 572 ALA A CA 1
ATOM 4610 C C . ALA A 1 572 ? 35.206 8.117 -22.067 1.00 91.12 572 ALA A C 1
ATOM 4612 O O . ALA A 1 572 ? 34.446 7.684 -21.203 1.00 91.12 572 ALA A O 1
ATOM 4613 N N . ALA A 1 573 ? 34.840 9.070 -22.934 1.00 89.00 573 ALA A N 1
ATOM 4614 C CA . ALA A 1 573 ? 33.529 9.727 -22.934 1.00 89.00 573 ALA A CA 1
ATOM 4615 C C . ALA A 1 573 ? 32.348 8.761 -23.095 1.00 89.00 573 ALA A C 1
ATOM 4617 O O . ALA A 1 573 ? 31.259 9.026 -22.591 1.00 89.00 573 ALA A O 1
ATOM 4618 N N . PHE A 1 574 ? 32.569 7.618 -23.747 1.00 85.44 574 PHE A N 1
ATOM 4619 C CA . PHE A 1 574 ? 31.537 6.615 -24.013 1.00 85.44 574 PHE A CA 1
ATOM 4620 C C . PHE A 1 574 ? 31.456 5.511 -22.940 1.00 85.44 574 PHE A C 1
ATOM 4622 O O . PHE A 1 574 ? 30.800 4.494 -23.166 1.00 85.44 574 PHE A O 1
ATOM 4629 N N . SER A 1 575 ? 32.149 5.660 -21.805 1.00 76.12 575 SER A N 1
ATOM 4630 C CA . SER A 1 575 ? 32.130 4.682 -20.708 1.00 76.12 575 SER A CA 1
ATOM 4631 C C . SER A 1 575 ? 30.762 4.598 -20.001 1.00 76.12 575 SER A C 1
ATOM 4633 O O . SER A 1 575 ? 29.989 5.553 -19.970 1.00 76.12 575 SER A O 1
ATOM 4635 N N . ILE A 1 576 ? 30.464 3.426 -19.422 1.00 61.75 576 ILE A N 1
ATOM 4636 C CA . ILE A 1 576 ? 29.141 3.013 -18.899 1.00 61.75 576 ILE A CA 1
ATOM 4637 C C . ILE A 1 576 ? 28.780 3.683 -17.557 1.00 61.75 576 ILE A C 1
ATOM 4639 O O . ILE A 1 576 ? 27.619 3.673 -17.155 1.00 61.75 576 ILE A O 1
ATOM 4643 N N . VAL A 1 577 ? 29.737 4.338 -16.894 1.00 57.78 577 VAL A N 1
ATOM 4644 C CA . VAL A 1 577 ? 29.552 5.000 -15.582 1.00 57.78 577 VAL A CA 1
ATOM 4645 C C . VAL A 1 577 ? 28.520 6.151 -15.649 1.00 57.78 577 VAL A C 1
ATOM 4647 O O . VAL A 1 577 ? 28.031 6.619 -14.626 1.00 57.78 577 VAL A O 1
ATOM 4650 N N . GLY A 1 578 ? 28.106 6.570 -16.855 1.00 50.72 578 GLY A N 1
ATOM 4651 C CA . GLY A 1 578 ? 26.960 7.451 -17.093 1.00 50.72 578 GLY A CA 1
ATOM 4652 C C . GLY A 1 578 ? 25.988 6.874 -18.126 1.00 50.72 578 GLY A C 1
ATOM 4653 O O . GLY A 1 578 ? 26.058 7.226 -19.302 1.00 50.72 578 GLY A O 1
ATOM 4654 N N . VAL A 1 579 ? 25.071 6.002 -17.698 1.00 45.56 579 VAL A N 1
ATOM 4655 C CA . VAL A 1 579 ? 24.012 5.441 -18.557 1.00 45.56 579 VAL A CA 1
ATOM 4656 C C . VAL A 1 579 ? 23.197 6.567 -19.207 1.00 45.56 579 VAL A C 1
ATOM 4658 O O . VAL A 1 579 ? 22.541 7.352 -18.523 1.00 45.56 579 VAL A O 1
ATOM 4661 N N . VAL A 1 580 ? 23.191 6.619 -20.541 1.00 49.22 580 VAL A N 1
ATOM 4662 C CA . VAL A 1 580 ? 22.252 7.438 -21.319 1.00 49.22 580 VAL A CA 1
ATOM 4663 C C . VAL A 1 580 ? 21.084 6.544 -21.724 1.00 49.22 580 VAL A C 1
ATOM 4665 O O . VAL A 1 580 ? 21.139 5.841 -22.734 1.00 49.22 580 VAL A O 1
ATOM 4668 N N . VAL A 1 581 ? 20.025 6.550 -20.913 1.00 51.75 581 VAL A N 1
ATOM 4669 C CA . VAL A 1 581 ? 18.732 5.989 -21.320 1.00 51.75 581 VAL A CA 1
ATOM 4670 C C . VAL A 1 581 ? 18.170 6.900 -22.403 1.00 51.75 581 VAL A C 1
ATOM 4672 O O . VAL A 1 581 ? 18.034 8.105 -22.197 1.00 51.75 581 VAL A O 1
ATOM 4675 N N . HIS A 1 582 ? 17.864 6.334 -23.562 1.00 61.16 582 HIS A N 1
ATOM 4676 C CA . HIS A 1 582 ? 17.250 7.055 -24.666 1.00 61.16 582 HIS A CA 1
ATOM 4677 C C . HIS A 1 582 ? 15.987 6.333 -25.118 1.00 61.16 582 HIS A C 1
ATOM 4679 O O . HIS A 1 582 ? 15.836 5.129 -24.925 1.00 61.16 582 HIS A O 1
ATOM 4685 N N . SER A 1 583 ? 15.077 7.091 -25.718 1.00 55.25 583 SER A N 1
ATOM 4686 C CA . SER A 1 583 ? 13.902 6.564 -26.405 1.00 55.25 583 SER A CA 1
ATOM 4687 C C . SER A 1 583 ? 13.948 7.018 -27.861 1.00 55.25 583 SER A C 1
ATOM 4689 O O . SER A 1 583 ? 14.411 8.122 -28.154 1.00 55.25 583 SER A O 1
ATOM 4691 N N . GLY A 1 584 ? 13.504 6.152 -28.770 1.00 74.31 584 GLY A N 1
ATOM 4692 C CA . GLY A 1 584 ? 13.624 6.359 -30.213 1.00 74.31 584 GLY A CA 1
ATOM 4693 C C . GLY A 1 584 ? 14.832 5.642 -30.831 1.00 74.31 584 GLY A C 1
ATOM 4694 O O . GLY A 1 584 ? 15.453 4.816 -30.163 1.00 74.31 584 GLY A O 1
ATOM 4695 N N . PRO A 1 585 ? 15.146 5.923 -32.110 1.00 81.25 585 PRO A N 1
ATOM 4696 C CA . PRO A 1 585 ? 16.228 5.252 -32.827 1.00 81.25 585 PRO A CA 1
ATOM 4697 C C . PRO A 1 585 ? 17.587 5.487 -32.154 1.00 81.25 585 PRO A C 1
ATOM 4699 O O . PRO A 1 585 ? 17.995 6.629 -31.934 1.00 81.25 585 PRO A O 1
ATOM 4702 N N . GLU A 1 586 ? 18.319 4.417 -31.873 1.00 83.44 586 GLU A N 1
ATOM 4703 C CA . GLU A 1 586 ? 19.682 4.461 -31.342 1.00 83.44 586 GLU A CA 1
ATOM 4704 C C . GLU A 1 586 ? 20.627 5.233 -32.291 1.00 83.44 586 GLU A C 1
ATOM 4706 O O . GLU A 1 586 ? 21.532 5.949 -31.854 1.00 83.44 586 GLU A O 1
ATOM 4711 N N . SER A 1 587 ? 20.383 5.176 -33.604 1.00 87.12 587 SER A N 1
ATOM 4712 C CA . SER A 1 587 ? 21.106 5.954 -34.621 1.00 87.12 587 SER A CA 1
ATOM 4713 C C . SER A 1 587 ? 21.032 7.475 -34.405 1.00 87.12 587 SER A C 1
ATOM 4715 O O . SER A 1 587 ? 21.997 8.194 -34.700 1.00 87.12 587 SER A O 1
ATOM 4717 N N . MET A 1 588 ? 19.940 7.981 -33.823 1.00 86.12 588 MET A N 1
ATOM 4718 C CA . MET A 1 588 ? 19.792 9.400 -33.482 1.00 86.12 588 MET A CA 1
ATOM 4719 C C . MET A 1 588 ? 20.681 9.800 -32.304 1.00 86.12 588 MET A C 1
ATOM 4721 O O . MET A 1 588 ? 21.288 10.871 -32.338 1.00 86.12 588 MET A O 1
ATOM 4725 N N . VAL A 1 589 ? 20.831 8.929 -31.304 1.00 85.25 589 VAL A N 1
ATOM 4726 C CA . VAL A 1 589 ? 21.717 9.176 -30.155 1.00 85.25 589 VAL A CA 1
ATOM 4727 C C . VAL A 1 589 ? 23.161 9.296 -30.608 1.00 85.25 589 VAL A C 1
ATOM 4729 O O . VAL A 1 589 ? 23.855 10.246 -30.251 1.00 85.25 589 VAL A O 1
ATOM 4732 N N . TRP A 1 590 ? 23.615 8.369 -31.451 1.00 89.31 590 TRP A N 1
ATOM 4733 C CA . TRP A 1 590 ? 24.974 8.416 -31.985 1.00 89.31 590 TRP A CA 1
ATOM 4734 C C . TRP A 1 590 ? 25.215 9.637 -32.888 1.00 89.31 590 TRP A C 1
ATOM 4736 O O . TRP A 1 590 ? 26.312 10.190 -32.867 1.00 89.31 590 TRP A O 1
ATOM 4746 N N . SER A 1 591 ? 24.191 10.117 -33.605 1.00 89.62 591 SER A N 1
ATOM 4747 C CA . SER A 1 591 ? 24.263 11.385 -34.353 1.00 89.62 591 SER A CA 1
ATOM 4748 C C . SER A 1 591 ? 24.452 12.600 -33.437 1.00 89.62 591 SER A C 1
ATOM 4750 O O . SER A 1 591 ? 25.147 13.549 -33.791 1.00 89.62 591 SER A O 1
ATOM 4752 N N . GLU A 1 592 ? 23.839 12.600 -32.253 1.00 87.81 592 GLU A N 1
ATOM 4753 C CA . GLU A 1 592 ? 24.033 13.674 -31.276 1.00 87.81 592 GLU A CA 1
ATOM 4754 C C . GLU A 1 592 ? 25.456 13.662 -30.702 1.00 87.81 592 GLU A C 1
ATOM 4756 O O . GLU A 1 592 ? 26.084 14.713 -30.571 1.00 87.81 592 GLU A O 1
ATOM 4761 N N . TRP A 1 593 ? 26.001 12.475 -30.427 1.00 89.56 593 TRP A N 1
ATOM 4762 C CA . TRP A 1 593 ? 27.394 12.325 -30.006 1.00 89.56 593 TRP A CA 1
ATOM 4763 C C . TRP A 1 593 ? 28.395 12.810 -31.061 1.00 89.56 593 TRP A C 1
ATOM 4765 O O . TRP A 1 593 ? 29.363 13.471 -30.688 1.00 89.56 593 TRP A O 1
ATOM 4775 N N . GLU A 1 594 ? 28.161 12.553 -32.355 1.00 91.12 594 GLU A N 1
ATOM 4776 C CA . GLU A 1 594 ? 28.978 13.127 -33.442 1.00 91.12 594 GLU A CA 1
ATOM 4777 C C . GLU A 1 594 ? 29.042 14.657 -33.329 1.00 91.12 594 GLU A C 1
ATOM 4779 O O . GLU A 1 594 ? 30.135 15.213 -33.236 1.00 91.12 594 GLU A O 1
ATOM 4784 N N . LYS A 1 595 ? 27.887 15.327 -33.214 1.00 91.25 595 LYS A N 1
ATOM 4785 C CA . LYS A 1 595 ? 27.806 16.796 -33.095 1.00 91.25 595 LYS A CA 1
ATOM 4786 C C . LYS A 1 595 ? 28.558 17.342 -31.882 1.00 91.25 595 LYS A C 1
ATOM 4788 O O . LYS A 1 595 ? 29.191 18.393 -31.957 1.00 91.25 595 LYS A O 1
ATOM 4793 N N . ARG A 1 596 ? 28.494 16.641 -30.747 1.00 90.62 596 ARG A N 1
ATOM 4794 C CA . ARG A 1 596 ? 29.207 17.050 -29.527 1.00 90.62 596 ARG A CA 1
ATOM 4795 C C . ARG A 1 596 ? 30.726 16.996 -29.717 1.00 90.62 596 ARG A C 1
ATOM 4797 O O . ARG A 1 596 ? 31.419 17.895 -29.259 1.00 90.62 596 ARG A O 1
ATOM 4804 N N . PHE A 1 597 ? 31.245 15.999 -30.434 1.00 92.50 597 PHE A N 1
ATOM 4805 C CA . PHE A 1 597 ? 32.672 15.930 -30.765 1.00 92.50 597 PHE A CA 1
ATOM 4806 C C . PHE A 1 597 ? 33.085 16.868 -31.910 1.00 92.50 597 PHE A C 1
ATOM 4808 O O . PHE A 1 597 ? 34.209 17.369 -31.893 1.00 92.50 597 PHE A O 1
ATOM 4815 N N . GLU A 1 598 ? 32.191 17.172 -32.857 1.00 92.31 598 GLU A N 1
ATOM 4816 C CA . GLU A 1 598 ? 32.410 18.216 -33.872 1.00 92.31 598 GLU A CA 1
ATOM 4817 C C . GLU A 1 598 ? 32.673 19.579 -33.227 1.00 92.31 598 GLU A C 1
ATOM 4819 O O . GLU A 1 598 ? 33.577 20.290 -33.661 1.00 92.31 598 GLU A O 1
ATOM 4824 N N . ALA A 1 599 ? 31.957 19.915 -32.149 1.00 90.19 599 ALA A N 1
ATOM 4825 C CA . ALA A 1 599 ? 32.189 21.151 -31.403 1.00 90.19 599 ALA A CA 1
ATOM 4826 C C . ALA A 1 599 ? 33.618 21.244 -30.827 1.00 90.19 599 ALA A C 1
ATOM 4828 O O . ALA A 1 599 ? 34.192 22.330 -30.782 1.00 90.19 599 ALA A O 1
ATOM 4829 N N . ILE A 1 600 ? 34.229 20.113 -30.456 1.00 90.31 600 ILE A N 1
ATOM 4830 C CA . ILE A 1 600 ? 35.617 20.061 -29.961 1.00 90.31 600 ILE A CA 1
ATOM 4831 C C . ILE A 1 600 ? 36.620 20.280 -31.104 1.00 90.31 600 ILE A C 1
ATOM 4833 O O . ILE A 1 600 ? 37.671 20.885 -30.903 1.00 90.31 600 ILE A O 1
ATOM 4837 N N . CYS A 1 601 ? 36.302 19.839 -32.326 1.00 88.88 601 CYS A N 1
ATOM 4838 C CA . CYS A 1 601 ? 37.177 20.006 -33.492 1.00 88.88 601 CYS A CA 1
ATOM 4839 C C . CYS A 1 601 ? 37.398 21.465 -33.914 1.00 88.88 601 CYS A C 1
ATOM 4841 O O . CYS A 1 601 ? 38.312 21.724 -34.693 1.00 88.88 601 CYS A O 1
ATOM 4843 N N . VAL A 1 602 ? 36.578 22.399 -33.430 1.00 88.31 602 VAL A N 1
ATOM 4844 C CA . VAL A 1 602 ? 36.683 23.834 -33.741 1.00 88.31 602 VAL A CA 1
ATOM 4845 C C . VAL A 1 602 ? 37.646 24.558 -32.784 1.00 88.31 602 VAL A C 1
ATOM 4847 O O . VAL A 1 602 ? 37.919 25.739 -32.959 1.00 88.31 602 VAL A O 1
ATOM 4850 N N . HIS A 1 603 ? 38.191 23.869 -31.777 1.00 87.62 603 HIS A N 1
ATOM 4851 C CA . HIS A 1 603 ? 39.106 24.472 -30.812 1.00 87.62 603 HIS A CA 1
ATOM 4852 C C . HIS A 1 603 ? 40.491 24.768 -31.422 1.00 87.62 603 HIS A C 1
ATOM 4854 O O . HIS A 1 603 ? 41.021 23.960 -32.181 1.00 87.62 603 HIS A O 1
ATOM 4860 N N . ASP A 1 604 ? 41.140 25.861 -31.003 1.00 85.56 604 ASP A N 1
ATOM 4861 C CA . ASP A 1 604 ? 42.501 26.256 -31.432 1.00 85.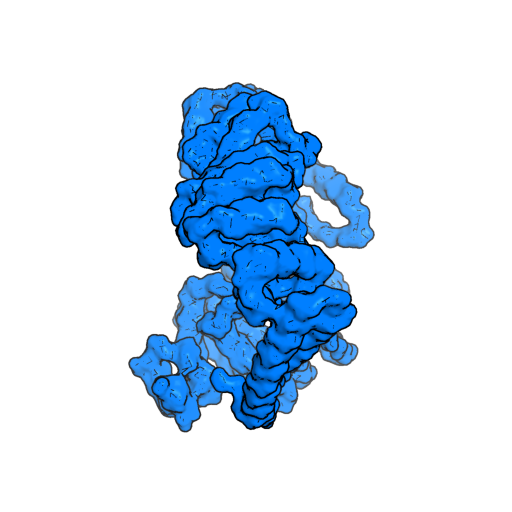56 604 ASP A CA 1
ATOM 4862 C C . ASP A 1 604 ? 43.632 25.315 -30.953 1.00 85.56 604 ASP A C 1
ATOM 4864 O O . ASP A 1 604 ? 44.802 25.532 -31.257 1.00 85.56 604 ASP A O 1
ATOM 4868 N N . ASP A 1 605 ? 43.306 24.280 -30.175 1.00 88.75 605 ASP A N 1
ATOM 4869 C CA . ASP A 1 605 ? 44.278 23.348 -29.597 1.00 88.75 605 ASP A CA 1
ATOM 4870 C C . ASP A 1 605 ? 44.334 22.081 -30.460 1.00 88.75 605 ASP A C 1
ATOM 4872 O O . ASP A 1 605 ? 43.354 21.333 -30.533 1.00 88.75 605 ASP A O 1
ATOM 4876 N N . GLU A 1 606 ? 45.475 21.839 -31.113 1.00 89.12 606 GLU A N 1
ATOM 4877 C CA . GLU A 1 606 ? 45.675 20.698 -32.017 1.00 89.12 606 GLU A CA 1
ATOM 4878 C C . GLU A 1 606 ? 45.369 19.350 -31.338 1.00 89.12 606 GLU A C 1
ATOM 4880 O O . GLU A 1 606 ? 44.785 18.464 -31.967 1.00 89.12 606 GLU A O 1
ATOM 4885 N N . LEU A 1 607 ? 45.661 19.206 -30.039 1.00 88.44 607 LEU A N 1
ATOM 4886 C CA . LEU A 1 607 ? 45.391 17.975 -29.290 1.00 88.44 607 LEU A CA 1
ATOM 4887 C C . LEU A 1 607 ? 43.886 17.754 -29.096 1.00 88.44 607 LEU A C 1
ATOM 4889 O O . LEU A 1 607 ? 43.393 16.632 -29.250 1.00 88.44 607 LEU A O 1
ATOM 4893 N N . LEU A 1 608 ? 43.130 18.818 -28.812 1.00 91.00 608 LEU A N 1
ATOM 4894 C CA . LEU A 1 608 ? 41.670 18.743 -28.708 1.00 91.00 608 LEU A CA 1
ATOM 4895 C C . LEU A 1 608 ? 41.029 18.432 -30.063 1.00 91.00 608 LEU A C 1
ATOM 4897 O O . LEU A 1 608 ? 40.093 17.632 -30.127 1.00 91.00 608 LEU A O 1
ATOM 4901 N N . GLN A 1 609 ? 41.567 18.973 -31.158 1.00 91.94 609 GLN A N 1
ATOM 4902 C CA . GLN A 1 609 ? 41.092 18.637 -32.500 1.00 91.94 609 GLN A CA 1
ATOM 4903 C C . GLN A 1 609 ? 41.269 17.145 -32.813 1.00 91.94 609 GLN A C 1
ATOM 4905 O O . GLN A 1 609 ? 40.375 16.526 -33.399 1.00 91.94 609 GLN A O 1
ATOM 4910 N N . GLU A 1 610 ? 42.396 16.547 -32.422 1.00 92.50 610 GLU A N 1
ATOM 4911 C CA . GLU A 1 610 ? 42.648 15.110 -32.585 1.00 92.50 610 GLU A CA 1
ATOM 4912 C C . GLU A 1 610 ? 41.732 14.235 -31.714 1.00 92.50 610 GLU A C 1
ATOM 4914 O O . GLU A 1 610 ? 41.266 13.178 -32.167 1.00 92.50 610 GLU A O 1
ATOM 4919 N N . ILE A 1 611 ? 41.422 14.680 -30.490 1.00 94.00 611 ILE A N 1
ATOM 4920 C CA . ILE A 1 611 ? 40.428 14.044 -29.611 1.00 94.00 611 ILE A CA 1
ATOM 4921 C C . ILE A 1 611 ? 39.047 14.085 -30.276 1.00 94.00 611 ILE A C 1
ATOM 4923 O O . ILE A 1 611 ? 38.401 13.042 -30.410 1.00 94.00 611 ILE A O 1
ATOM 4927 N N . GLY A 1 612 ? 38.631 15.257 -30.767 1.00 92.50 612 GLY A N 1
ATOM 4928 C CA . GLY A 1 612 ? 37.374 15.457 -31.491 1.00 92.50 612 GLY A CA 1
ATOM 4929 C C . GLY A 1 612 ? 37.228 14.509 -32.682 1.00 92.50 612 GLY A C 1
ATOM 4930 O O . GLY A 1 612 ? 36.266 13.743 -32.765 1.00 92.50 612 GLY A O 1
ATOM 4931 N N . LYS A 1 613 ? 38.247 14.455 -33.551 1.00 94.56 613 LYS A N 1
ATOM 4932 C CA . LYS A 1 613 ? 38.285 13.549 -34.715 1.00 94.56 613 LYS A CA 1
ATOM 4933 C C . LYS A 1 613 ? 38.148 12.083 -34.300 1.00 94.56 613 LYS A C 1
ATOM 4935 O O . LYS A 1 613 ? 37.410 11.326 -34.929 1.00 94.56 613 LYS A O 1
ATOM 4940 N N . SER A 1 614 ? 38.835 11.677 -33.230 1.00 93.19 614 SER A N 1
ATOM 4941 C CA . SER A 1 614 ? 38.768 10.306 -32.710 1.00 93.19 614 SER A CA 1
ATOM 4942 C C . SER A 1 614 ? 37.370 9.947 -32.190 1.00 93.19 614 SER A C 1
ATOM 4944 O O . SER A 1 614 ? 36.897 8.834 -32.434 1.00 93.19 614 SER A O 1
ATOM 4946 N N . GLY A 1 615 ? 36.700 10.884 -31.512 1.00 92.81 615 GLY A N 1
ATOM 4947 C CA . GLY A 1 615 ? 35.331 10.718 -31.018 1.00 92.81 615 GLY A CA 1
ATOM 4948 C C . GLY A 1 615 ? 34.309 10.581 -32.147 1.00 92.81 615 GLY A C 1
ATOM 4949 O O . GLY A 1 615 ? 33.505 9.647 -32.126 1.00 92.81 615 GLY A O 1
ATOM 4950 N N . ILE A 1 616 ? 34.409 11.425 -33.183 1.00 94.00 616 ILE A N 1
ATOM 4951 C CA . ILE A 1 616 ? 33.558 11.359 -34.387 1.00 94.00 616 ILE A CA 1
ATOM 4952 C C . ILE A 1 616 ? 33.677 9.990 -35.062 1.00 94.00 616 ILE A C 1
ATOM 4954 O O . ILE A 1 616 ? 32.670 9.341 -35.333 1.00 94.00 616 ILE A O 1
ATOM 4958 N N . VAL A 1 617 ? 34.905 9.504 -35.285 1.00 95.00 617 VAL A N 1
ATOM 4959 C CA . VAL A 1 617 ? 35.135 8.198 -35.929 1.00 95.00 617 VAL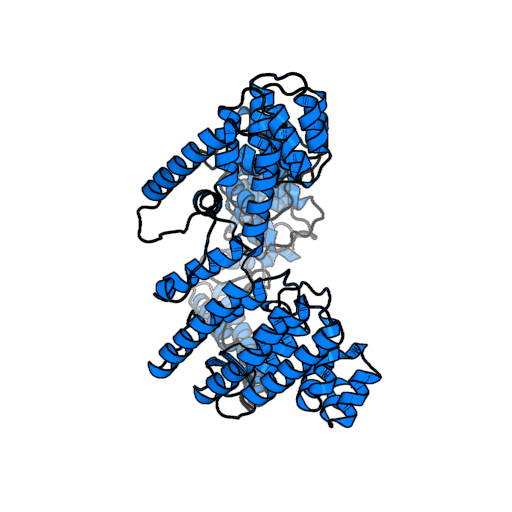 A CA 1
ATOM 4960 C C . VAL A 1 617 ? 34.448 7.063 -35.161 1.00 95.00 617 VAL A C 1
ATOM 4962 O O . VAL A 1 617 ? 33.859 6.167 -35.775 1.00 95.00 617 VAL A O 1
ATOM 4965 N N . TYR A 1 618 ? 34.503 7.090 -33.827 1.00 91.81 618 TYR A N 1
ATOM 4966 C CA . TYR A 1 618 ? 33.840 6.084 -33.001 1.00 91.81 618 TYR A CA 1
ATOM 4967 C C . TYR A 1 618 ? 32.311 6.206 -33.060 1.00 91.81 618 TYR A C 1
ATOM 4969 O O . TYR A 1 618 ? 31.642 5.214 -33.360 1.00 91.81 618 TYR A O 1
ATOM 4977 N N . ALA A 1 619 ? 31.766 7.408 -32.844 1.00 89.81 619 ALA A N 1
ATOM 4978 C CA . ALA A 1 619 ? 30.325 7.663 -32.875 1.00 89.81 619 ALA A CA 1
ATOM 4979 C C . ALA A 1 619 ? 29.706 7.283 -34.234 1.00 89.81 619 ALA A C 1
ATOM 4981 O O . ALA A 1 619 ? 28.715 6.552 -34.274 1.00 89.81 619 ALA A O 1
ATOM 4982 N N . SER A 1 620 ? 30.359 7.626 -35.350 1.00 91.69 620 SER A N 1
ATOM 4983 C CA . SER A 1 620 ? 29.926 7.225 -36.697 1.00 91.69 620 SER A CA 1
ATOM 4984 C C . SER A 1 620 ? 29.937 5.725 -36.939 1.00 91.69 620 SER A C 1
ATOM 4986 O O . SER A 1 620 ? 29.097 5.206 -37.679 1.00 91.69 620 SER A O 1
ATOM 4988 N N . SER A 1 621 ? 30.878 4.999 -36.338 1.00 91.88 621 SER A N 1
ATOM 4989 C CA . SER A 1 621 ? 30.903 3.538 -36.423 1.00 91.88 621 SER A CA 1
ATOM 4990 C C . SER A 1 621 ? 29.703 2.919 -35.699 1.00 91.88 621 SER A C 1
ATOM 4992 O O . SER A 1 621 ? 29.054 2.020 -36.241 1.00 91.88 621 SER A O 1
ATOM 4994 N N . GLN A 1 622 ? 29.368 3.423 -34.507 1.00 90.06 622 GLN A N 1
ATOM 4995 C CA . GLN A 1 622 ? 28.220 2.937 -33.736 1.00 90.06 622 GLN A CA 1
ATOM 4996 C C . GLN A 1 622 ? 26.887 3.317 -34.384 1.00 90.06 622 GLN A C 1
ATOM 4998 O O . GLN A 1 622 ? 26.017 2.458 -34.508 1.00 90.06 622 GLN A O 1
ATOM 5003 N N . ARG A 1 623 ? 26.764 4.536 -34.924 1.00 90.38 623 ARG A N 1
ATOM 5004 C CA . ARG A 1 623 ? 25.587 4.959 -35.694 1.00 90.38 623 ARG A CA 1
ATOM 5005 C C . ARG A 1 623 ? 25.286 4.015 -36.855 1.00 90.38 623 ARG A C 1
ATOM 5007 O O . ARG A 1 623 ? 24.171 3.525 -36.973 1.00 90.38 623 ARG A O 1
ATOM 5014 N N . LYS A 1 624 ? 26.295 3.678 -37.667 1.00 91.62 624 LYS A N 1
ATOM 5015 C CA . LYS A 1 624 ? 26.138 2.731 -38.789 1.00 91.62 624 LYS A CA 1
ATOM 5016 C C . LYS A 1 624 ? 25.714 1.331 -38.332 1.00 91.62 624 LYS A C 1
ATOM 5018 O O . LYS A 1 624 ? 25.000 0.635 -39.053 1.00 91.62 624 LYS A O 1
ATOM 5023 N N . ARG A 1 625 ? 26.171 0.885 -37.155 1.00 88.62 625 ARG A N 1
ATOM 5024 C CA . ARG A 1 625 ? 25.743 -0.392 -36.557 1.00 88.62 625 ARG A CA 1
ATOM 5025 C C . ARG A 1 625 ? 24.286 -0.332 -36.103 1.00 88.62 625 ARG A C 1
ATOM 5027 O O . ARG A 1 625 ? 23.548 -1.266 -36.410 1.00 88.62 625 ARG A O 1
ATOM 5034 N N . ALA A 1 626 ? 23.889 0.751 -35.438 1.00 86.25 626 ALA A N 1
ATOM 5035 C CA . ALA A 1 626 ? 22.513 1.001 -35.019 1.00 86.25 626 ALA A CA 1
ATOM 5036 C C . ALA A 1 626 ? 21.562 1.036 -36.225 1.00 86.25 626 ALA A C 1
ATOM 5038 O O . ALA A 1 626 ? 20.638 0.236 -36.276 1.00 86.25 626 ALA A O 1
ATOM 5039 N N . GLU A 1 627 ? 21.873 1.812 -37.269 1.00 88.88 627 GLU A N 1
ATOM 5040 C CA . GLU A 1 627 ? 21.079 1.883 -38.510 1.00 88.88 627 GLU A CA 1
ATOM 5041 C C . GLU A 1 627 ? 20.884 0.502 -39.165 1.00 88.88 627 GLU A C 1
ATOM 5043 O O . GLU A 1 627 ? 19.828 0.197 -39.723 1.00 88.88 627 GLU A O 1
ATOM 5048 N N . LYS A 1 628 ? 21.906 -0.365 -39.106 1.00 87.69 628 LYS A N 1
ATOM 5049 C CA . LYS A 1 628 ? 21.816 -1.734 -39.631 1.00 87.69 628 LYS A CA 1
ATOM 5050 C C . LYS A 1 628 ? 20.899 -2.620 -38.781 1.00 87.69 628 LYS A C 1
ATOM 5052 O O . LYS A 1 628 ? 20.167 -3.419 -39.364 1.00 87.69 628 LYS A O 1
ATOM 5057 N N . ARG A 1 629 ? 20.950 -2.505 -37.448 1.00 80.94 629 ARG A N 1
ATOM 5058 C CA . ARG A 1 629 ? 20.056 -3.233 -36.527 1.00 80.94 629 ARG A CA 1
ATOM 5059 C C . ARG A 1 629 ? 18.617 -2.760 -36.670 1.00 80.94 629 ARG A C 1
ATOM 5061 O O . ARG A 1 629 ? 17.758 -3.580 -36.951 1.00 80.94 629 ARG A O 1
ATOM 5068 N N . GLU A 1 630 ? 18.394 -1.452 -36.632 1.00 83.12 630 GLU A N 1
ATOM 5069 C CA . GLU A 1 630 ? 17.084 -0.823 -36.823 1.00 83.12 630 GLU A CA 1
ATOM 5070 C C . GLU A 1 630 ? 16.454 -1.233 -38.163 1.00 83.12 630 GLU A C 1
ATOM 5072 O O . GLU A 1 630 ? 15.272 -1.562 -38.229 1.00 83.12 630 GLU A O 1
ATOM 5077 N N . ARG A 1 631 ? 17.250 -1.299 -39.243 1.00 83.00 631 ARG A N 1
ATOM 5078 C CA . ARG A 1 631 ? 16.783 -1.809 -40.542 1.00 83.00 631 ARG A CA 1
ATOM 5079 C C . ARG A 1 631 ? 16.436 -3.299 -40.497 1.00 83.00 631 ARG A C 1
ATOM 5081 O O . ARG A 1 631 ? 15.501 -3.711 -41.173 1.00 83.00 631 ARG A O 1
ATOM 5088 N N . HIS A 1 632 ? 17.202 -4.110 -39.773 1.00 76.31 632 HIS A N 1
ATOM 5089 C CA . HIS A 1 632 ? 16.935 -5.541 -39.633 1.00 76.31 632 HIS A CA 1
ATOM 5090 C C . HIS A 1 632 ? 15.653 -5.790 -38.825 1.00 76.31 632 HIS A C 1
ATOM 5092 O O . HIS A 1 632 ? 14.776 -6.514 -39.287 1.00 76.31 632 HIS A O 1
ATOM 5098 N N . GLU A 1 633 ? 15.506 -5.121 -37.683 1.00 73.56 633 GLU A N 1
ATOM 5099 C CA . GLU A 1 633 ? 14.305 -5.148 -36.841 1.00 73.56 633 GLU A CA 1
ATOM 5100 C C . GLU A 1 633 ? 13.071 -4.651 -37.601 1.00 73.56 633 GLU A C 1
ATOM 5102 O O . GLU A 1 633 ? 12.013 -5.269 -37.536 1.00 73.56 633 GLU A O 1
ATOM 5107 N N . GLY A 1 634 ? 13.208 -3.598 -38.412 1.00 70.12 634 GLY A N 1
ATOM 5108 C CA . GLY A 1 634 ? 12.123 -3.107 -39.264 1.00 70.12 634 GLY A CA 1
ATOM 5109 C C . GLY A 1 634 ? 11.658 -4.092 -40.347 1.00 70.12 634 GLY A C 1
ATOM 5110 O O . GLY A 1 634 ? 10.564 -3.924 -40.876 1.00 70.12 634 GLY A O 1
ATOM 5111 N N . ILE A 1 635 ? 12.461 -5.108 -40.689 1.00 70.56 635 ILE A N 1
ATOM 5112 C CA . ILE A 1 635 ? 12.115 -6.137 -41.686 1.00 70.56 635 ILE A CA 1
ATOM 5113 C C . ILE A 1 635 ? 11.549 -7.398 -41.019 1.00 70.56 635 ILE A C 1
ATOM 5115 O O . ILE A 1 635 ? 10.617 -7.995 -41.553 1.00 70.56 635 ILE A O 1
ATOM 5119 N N . TYR A 1 636 ? 12.118 -7.823 -39.888 1.00 61.94 636 TYR A N 1
ATOM 5120 C CA . TYR A 1 636 ? 11.823 -9.126 -39.274 1.00 61.94 636 TYR A CA 1
ATOM 5121 C C . TYR A 1 636 ? 11.032 -9.046 -37.959 1.00 61.94 636 TYR A C 1
ATOM 5123 O O . TYR A 1 636 ? 10.582 -10.079 -37.468 1.00 61.94 636 TYR A O 1
ATOM 5131 N N . GLY A 1 637 ? 10.814 -7.846 -37.414 1.00 49.75 637 GLY A N 1
ATOM 5132 C CA . GLY A 1 637 ? 10.274 -7.653 -36.068 1.00 49.75 637 GLY A CA 1
ATOM 5133 C C . GLY A 1 637 ? 11.310 -7.931 -34.972 1.00 49.75 637 GLY A C 1
ATOM 5134 O O . GLY A 1 637 ? 12.449 -8.310 -35.252 1.00 49.75 637 GLY A O 1
ATOM 5135 N N . TRP A 1 638 ? 10.917 -7.712 -33.715 1.00 43.25 638 TRP A N 1
ATOM 5136 C CA . TRP A 1 638 ? 11.727 -8.076 -32.549 1.00 43.25 638 TRP A CA 1
ATOM 5137 C C . TRP A 1 638 ? 11.771 -9.603 -32.390 1.00 43.25 638 TRP A C 1
ATOM 5139 O O . TRP A 1 638 ? 10.722 -10.248 -32.375 1.00 43.25 638 TRP A O 1
ATOM 5149 N N . GLY A 1 639 ? 12.980 -10.167 -32.315 1.00 46.25 639 GLY A N 1
ATOM 5150 C CA . GLY A 1 639 ? 13.231 -11.595 -32.088 1.00 46.25 639 GLY A CA 1
ATOM 5151 C C . GLY A 1 639 ? 13.403 -11.938 -30.619 1.00 46.25 639 GLY A C 1
ATOM 5152 O O . GLY A 1 639 ? 14.008 -11.109 -29.901 1.00 46.25 639 GLY A O 1
#

Foldseek 3Di:
DLLVQLLPAQVSLLCCVVVPVVCLLVNVVSNCVHPVLNNLVSLLVQQVPPPDDLVVCCSRSLVSLLCSLQADDAPPCVNLVSLVSLLVSLLVCVVVVHDPVSSLSSVLSSLQQKHWHWDDPVQFLPDIDIDMDGHDPVSNVSSLVSVVVVLVSLLVDDDPACVSLLSSLCSLLDPPDPPYDDDPVSNVSSLVSSLVSLQSQLVSCLVQQLSLVSSCVSCVVSVNNVSHDGDHDPVLCLQAPDDDPPDDPVVVVVVSLVSLLVVLVVVLPDDLLVVLLVLLSSVSSNVSNVHPPPGCLLVSLLSSLVVHPQLVNNLVSNVVSPDAQSSSLNSLLSCVVVVPPPSVVSLVVLCVDPRNVLSSLLNQQQDPDHDPVSVVSSLVSCLVPLQSLLQCLLAVSGDPVSLLVQLVRPRLSSNVSSLNSQCNHPVHNDHDPVNVVSSLVSLLPDLDFDQVNLVNQLQPLVSLLSSVVVVQVDPDDNPDLQDPRGSNLSSLNNHDLVSLLVVLVVDAPPDDLLSLLSSCALPLVVLLSQLVDPRNVVNNLSVLAAFCDPSSVSSLVSVVVSPDALLSNLVSNPDPSHDDDDDDQPLVVLVVQLVSLVVQLPDPDPSSVSNSVSNNVVSVVVSVVSVVVVVVCSRPNDD

pLDDT: mean 88.94, std 9.84, range [43.25, 98.12]

Nearest PDB structures (foldseek):
  8cwy-assembly1_A  TM=1.168E-01  e=3.735E-03  synthetic construct
  3wyf-assembly2_F  TM=1.586E-01  e=5.155E-02  Saccharomyces cerevisiae S288C
  6zz6-assembly1_D  TM=1.654E-01  e=2.284E-01  Saccharomyces cerevisiae S288C
  8bhy-assembly1_S  TM=1.451E-01  e=3.655E-01  Homo sapiens
  5wlc-assembly1_LM  TM=1.616E-01  e=1.440E+00  Saccharomyces cerevisiae BY4741